Protein AF-A0AB34JTZ8-F1 (afdb_monomer_lite)

Structure (mmCIF, N/CA/C/O backbone):
data_AF-A0AB34JTZ8-F1
#
_entry.id   AF-A0AB34JTZ8-F1
#
loop_
_atom_site.group_PDB
_atom_site.id
_atom_site.type_symbol
_atom_site.label_atom_id
_atom_site.label_alt_id
_atom_site.label_comp_id
_atom_site.label_asym_id
_atom_site.label_entity_id
_atom_site.label_seq_id
_atom_site.pdbx_PDB_ins_code
_atom_site.Cartn_x
_atom_site.Cartn_y
_atom_site.Cartn_z
_atom_site.occupancy
_atom_site.B_iso_or_equiv
_atom_site.auth_seq_id
_atom_site.auth_comp_id
_atom_site.auth_asym_id
_atom_site.auth_atom_id
_atom_site.pdbx_PDB_model_num
ATOM 1 N N . MET A 1 1 ? 70.686 8.387 -29.161 1.00 50.31 1 MET A N 1
ATOM 2 C CA . MET A 1 1 ? 69.262 8.577 -28.798 1.00 50.31 1 MET A CA 1
ATOM 3 C C . MET A 1 1 ? 68.302 8.173 -29.914 1.00 50.31 1 MET A C 1
ATOM 5 O O . MET A 1 1 ? 67.322 7.530 -29.584 1.00 50.31 1 MET A O 1
ATOM 9 N N . ALA A 1 2 ? 68.579 8.435 -31.201 1.00 49.66 2 ALA A N 1
ATOM 10 C CA . ALA A 1 2 ? 67.730 7.941 -32.299 1.00 49.66 2 ALA A CA 1
ATOM 11 C C . ALA A 1 2 ? 67.693 6.396 -32.415 1.00 49.66 2 ALA A C 1
ATOM 13 O O . ALA A 1 2 ? 66.619 5.827 -32.545 1.00 49.66 2 ALA A O 1
ATOM 14 N N . ALA A 1 3 ? 68.827 5.708 -32.229 1.00 50.12 3 ALA A N 1
ATOM 15 C CA . ALA A 1 3 ? 68.878 4.237 -32.277 1.00 50.12 3 ALA A CA 1
ATOM 16 C C . ALA A 1 3 ? 68.110 3.538 -31.130 1.00 50.12 3 ALA A C 1
ATOM 18 O O . ALA A 1 3 ? 67.563 2.460 -31.317 1.00 50.12 3 ALA A O 1
ATOM 19 N N . ALA A 1 4 ? 67.998 4.178 -29.960 1.00 54.66 4 ALA A N 1
ATOM 20 C CA . ALA A 1 4 ? 67.240 3.635 -28.826 1.00 54.66 4 ALA A CA 1
ATOM 21 C C . ALA A 1 4 ? 65.715 3.797 -28.997 1.00 54.66 4 ALA A C 1
ATOM 23 O O . ALA A 1 4 ? 64.942 3.117 -28.326 1.00 54.66 4 ALA A O 1
ATOM 24 N N . ALA A 1 5 ? 65.276 4.693 -29.888 1.00 58.41 5 ALA A N 1
ATOM 25 C CA . ALA A 1 5 ? 63.864 4.870 -30.215 1.00 58.41 5 ALA A CA 1
ATOM 26 C C . ALA A 1 5 ? 63.378 3.835 -31.249 1.00 58.41 5 ALA A C 1
ATOM 28 O O . ALA A 1 5 ? 62.236 3.388 -31.160 1.00 58.41 5 ALA A O 1
ATOM 29 N N . GLU A 1 6 ? 64.242 3.404 -32.175 1.00 62.31 6 GLU A N 1
ATOM 30 C CA . GLU A 1 6 ? 63.919 2.333 -33.132 1.00 62.31 6 GLU A CA 1
ATOM 31 C C . GLU A 1 6 ? 63.844 0.952 -32.468 1.00 62.31 6 GLU A C 1
ATOM 33 O O . GLU A 1 6 ? 62.927 0.182 -32.752 1.00 62.31 6 GLU A O 1
ATOM 38 N N . GLU A 1 7 ? 64.731 0.661 -31.514 1.00 62.94 7 GLU A N 1
ATOM 39 C CA . GLU A 1 7 ? 64.737 -0.631 -30.813 1.00 62.94 7 GLU A CA 1
ATOM 40 C C . GLU A 1 7 ? 63.484 -0.815 -29.927 1.00 62.94 7 GLU A C 1
ATOM 42 O O . GLU A 1 7 ? 62.919 -1.906 -29.832 1.00 62.94 7 GLU A O 1
ATOM 47 N N . GLY A 1 8 ? 62.958 0.282 -29.365 1.00 63.50 8 GLY A N 1
ATOM 48 C CA . GLY A 1 8 ? 61.694 0.283 -28.621 1.00 63.50 8 GLY A CA 1
ATOM 49 C C . GLY A 1 8 ? 60.441 0.136 -29.497 1.00 63.50 8 GLY A C 1
ATOM 50 O O . GLY A 1 8 ? 59.419 -0.365 -29.020 1.00 63.50 8 GLY A O 1
ATOM 51 N N . ALA A 1 9 ? 60.499 0.541 -30.769 1.00 62.91 9 ALA A N 1
ATOM 52 C CA . ALA A 1 9 ? 59.390 0.392 -31.711 1.00 62.91 9 ALA A CA 1
ATOM 53 C C . ALA A 1 9 ? 59.289 -1.047 -32.244 1.00 62.91 9 ALA A C 1
ATOM 55 O O . ALA A 1 9 ? 58.188 -1.596 -32.313 1.00 62.91 9 ALA A O 1
ATOM 56 N N . ALA A 1 10 ? 60.429 -1.690 -32.521 1.00 65.19 10 ALA A N 1
ATOM 57 C CA . ALA A 1 10 ? 60.479 -3.090 -32.946 1.00 65.19 10 ALA A CA 1
ATOM 58 C C . ALA A 1 10 ? 59.989 -4.051 -31.844 1.00 65.19 10 ALA A C 1
ATOM 60 O O . ALA A 1 10 ? 59.159 -4.921 -32.105 1.00 65.19 10 ALA A O 1
ATOM 61 N N . ALA A 1 11 ? 60.390 -3.825 -30.586 1.00 65.62 11 ALA A N 1
ATOM 62 C CA . ALA A 1 11 ? 59.931 -4.637 -29.454 1.00 65.62 11 ALA A CA 1
ATOM 63 C C . ALA A 1 11 ? 58.419 -4.493 -29.172 1.00 65.62 11 ALA A C 1
ATOM 65 O O . ALA A 1 11 ? 57.772 -5.431 -28.704 1.00 65.62 11 ALA A O 1
ATOM 66 N N . ARG A 1 12 ? 57.823 -3.330 -29.480 1.00 65.50 12 ARG A N 1
ATOM 67 C CA . ARG A 1 12 ? 56.368 -3.116 -29.369 1.00 65.50 12 ARG A CA 1
ATOM 68 C C . ARG A 1 12 ? 55.587 -3.750 -30.521 1.00 65.50 12 ARG A C 1
ATOM 70 O O . ARG A 1 12 ? 54.466 -4.201 -30.290 1.00 65.50 12 ARG A O 1
ATOM 77 N N . ALA A 1 13 ? 56.170 -3.836 -31.716 1.00 64.88 13 ALA A N 1
ATOM 78 C CA . ALA A 1 13 ? 55.566 -4.538 -32.846 1.00 64.88 13 ALA A CA 1
ATOM 79 C C . ALA A 1 13 ? 55.523 -6.061 -32.611 1.00 64.88 13 ALA A C 1
ATOM 81 O O . ALA A 1 13 ? 54.461 -6.664 -32.761 1.00 64.88 13 ALA A O 1
ATOM 82 N N . GLU A 1 14 ? 56.608 -6.667 -32.109 1.00 62.91 14 GLU A N 1
ATOM 83 C CA . GLU A 1 14 ? 56.621 -8.104 -31.770 1.00 62.91 14 GLU A CA 1
ATOM 84 C C . GLU A 1 14 ? 55.692 -8.458 -30.592 1.00 62.91 14 GLU A C 1
ATOM 86 O O . GLU A 1 14 ? 55.089 -9.535 -30.568 1.00 62.91 14 GLU A O 1
ATOM 91 N N . ALA A 1 15 ? 55.521 -7.555 -29.618 1.00 62.00 15 ALA A N 1
ATOM 92 C CA . ALA A 1 15 ? 54.573 -7.753 -28.518 1.00 62.00 15 ALA A CA 1
ATOM 93 C C . ALA A 1 15 ? 53.102 -7.651 -28.975 1.00 62.00 15 ALA A C 1
ATOM 95 O O . ALA A 1 15 ? 52.242 -8.358 -28.448 1.00 62.00 15 ALA A O 1
ATOM 96 N N . SER A 1 16 ? 52.820 -6.811 -29.977 1.00 62.34 16 SER A N 1
ATOM 97 C CA . SER A 1 16 ? 51.493 -6.657 -30.587 1.00 62.34 16 SER A CA 1
ATOM 98 C C . SER A 1 16 ? 51.105 -7.876 -31.434 1.00 62.34 16 SER A C 1
ATOM 100 O O . SER A 1 16 ? 49.956 -8.314 -31.402 1.00 62.34 16 SER A O 1
ATOM 102 N N . GLU A 1 17 ? 52.059 -8.475 -32.147 1.00 57.78 17 GLU A N 1
ATOM 103 C CA . GLU A 1 17 ? 51.806 -9.646 -32.996 1.00 57.78 17 GLU A CA 1
ATOM 104 C C . GLU A 1 17 ? 51.587 -10.932 -32.176 1.00 57.78 17 GLU A C 1
ATOM 106 O O . GLU A 1 17 ? 50.739 -11.756 -32.520 1.00 57.78 17 GLU A O 1
ATOM 111 N N . ARG A 1 18 ? 52.234 -11.067 -31.006 1.00 56.62 18 ARG A N 1
ATOM 112 C CA . ARG A 1 18 ? 51.964 -12.176 -30.067 1.00 56.62 18 ARG A CA 1
ATOM 113 C C . ARG A 1 18 ? 50.615 -12.075 -29.345 1.00 56.62 18 ARG A C 1
ATOM 115 O O . ARG A 1 18 ? 50.106 -13.099 -28.897 1.00 56.62 18 ARG A O 1
ATOM 122 N N . ALA A 1 19 ? 50.016 -10.886 -29.254 1.00 55.62 19 ALA A N 1
ATOM 123 C CA . ALA A 1 19 ? 48.687 -10.688 -28.663 1.00 55.62 19 ALA A CA 1
ATOM 124 C C . ALA A 1 19 ? 47.531 -10.935 -29.656 1.00 55.62 19 ALA A C 1
ATOM 126 O O . ALA A 1 19 ? 46.383 -11.071 -29.236 1.00 55.62 19 ALA A O 1
ATOM 127 N N . ALA A 1 20 ? 47.827 -11.019 -30.959 1.00 52.25 20 ALA A N 1
ATOM 128 C CA . ALA A 1 20 ? 46.853 -11.246 -32.028 1.00 52.25 20 ALA A CA 1
ATOM 129 C C . ALA A 1 20 ? 46.783 -12.710 -32.503 1.00 52.25 20 ALA A C 1
ATOM 131 O O . ALA A 1 20 ? 46.086 -13.009 -33.474 1.00 52.25 20 ALA A O 1
ATOM 132 N N . ALA A 1 21 ? 47.468 -13.638 -31.825 1.00 51.75 21 ALA A N 1
ATOM 133 C CA . ALA A 1 21 ? 47.251 -15.059 -32.051 1.00 51.75 21 ALA A CA 1
ATOM 134 C C . ALA A 1 21 ? 45.817 -15.409 -31.607 1.00 51.75 21 ALA A C 1
ATOM 136 O O . ALA A 1 21 ? 45.485 -15.209 -30.434 1.00 51.75 21 ALA A O 1
ATOM 137 N N . PRO A 1 22 ? 44.943 -15.909 -32.500 1.00 50.91 22 PRO A N 1
ATOM 138 C CA . PRO A 1 22 ? 43.619 -16.350 -32.098 1.00 50.91 22 PRO A CA 1
ATOM 139 C C . PRO A 1 22 ? 43.809 -17.489 -31.100 1.00 50.91 22 PRO A C 1
ATOM 141 O O . PRO A 1 22 ? 44.303 -18.557 -31.466 1.00 50.91 22 PRO A O 1
ATOM 144 N N . LEU A 1 23 ? 43.449 -17.263 -29.831 1.00 50.31 23 LEU A N 1
ATOM 145 C CA . LEU A 1 23 ? 43.251 -18.356 -28.888 1.00 50.31 23 LEU A CA 1
ATOM 146 C C . LEU A 1 23 ? 42.185 -19.253 -29.513 1.00 50.31 23 LEU A C 1
ATOM 148 O O . LEU A 1 23 ? 40.992 -18.949 -29.463 1.00 50.31 23 LEU A O 1
ATOM 152 N N . ALA A 1 24 ? 42.632 -20.334 -30.150 1.00 52.53 24 ALA A N 1
ATOM 153 C CA . ALA A 1 24 ? 41.759 -21.419 -30.528 1.00 52.53 24 ALA A CA 1
ATOM 154 C C . ALA A 1 24 ? 41.011 -21.814 -29.248 1.00 52.53 24 ALA A C 1
ATOM 156 O O . ALA A 1 24 ? 41.668 -22.095 -28.236 1.00 52.53 24 ALA A O 1
ATOM 157 N N . PRO A 1 25 ? 39.667 -21.754 -29.237 1.00 57.72 25 PRO A N 1
ATOM 158 C CA . PRO A 1 25 ? 38.916 -22.156 -28.066 1.00 57.72 25 PRO A CA 1
ATOM 159 C C . PRO A 1 25 ? 39.347 -23.584 -27.718 1.00 57.72 25 PRO A C 1
ATOM 161 O O . PRO A 1 25 ? 39.498 -24.404 -28.632 1.00 57.72 25 PRO A O 1
ATOM 164 N N . PRO A 1 26 ? 39.600 -23.891 -26.433 1.00 55.00 26 PRO A N 1
ATOM 165 C CA . PRO A 1 26 ? 39.943 -25.248 -26.043 1.00 55.00 26 PRO A CA 1
ATOM 166 C C . PRO A 1 26 ? 38.870 -26.193 -26.598 1.00 55.00 26 PRO A C 1
ATOM 168 O O . PRO A 1 26 ? 37.690 -25.817 -26.589 1.00 55.00 26 PRO A O 1
ATOM 171 N N . PRO A 1 27 ? 39.233 -27.390 -27.096 1.00 47.25 27 PRO A N 1
ATOM 172 C CA . PRO A 1 27 ? 38.256 -28.384 -27.504 1.00 47.25 27 PRO A CA 1
ATOM 173 C C . PRO A 1 27 ? 37.494 -28.819 -26.253 1.00 47.25 27 PRO A C 1
ATOM 175 O O . PRO A 1 27 ? 37.867 -29.760 -25.558 1.00 47.25 27 PRO A O 1
ATOM 178 N N . MET A 1 28 ? 36.424 -28.092 -25.939 1.00 47.97 28 MET A N 1
ATOM 179 C CA . MET A 1 28 ? 35.432 -28.459 -24.943 1.00 47.97 28 MET A CA 1
ATOM 180 C C . MET A 1 28 ? 34.589 -29.573 -25.558 1.00 47.97 28 MET A C 1
ATOM 182 O O . MET A 1 28 ? 33.412 -29.395 -25.859 1.00 47.97 28 MET A O 1
ATOM 186 N N . GLY A 1 29 ? 35.215 -30.737 -25.735 1.00 43.50 29 GLY A N 1
ATOM 187 C CA . GLY A 1 29 ? 34.547 -32.028 -25.810 1.00 43.50 29 GLY A CA 1
ATOM 188 C C . GLY A 1 29 ? 33.975 -32.367 -24.439 1.00 43.50 29 GLY A C 1
ATOM 189 O O . GLY A 1 29 ? 34.359 -33.348 -23.816 1.00 43.50 29 GLY A O 1
ATOM 190 N N . PHE A 1 30 ? 33.093 -31.510 -23.932 1.00 46.88 30 PHE A N 1
ATOM 191 C CA . PHE A 1 30 ? 32.075 -31.960 -23.011 1.00 46.88 30 PHE A CA 1
ATOM 192 C C . PHE A 1 30 ? 30.918 -32.367 -23.901 1.00 46.88 30 PHE A C 1
ATOM 194 O O . PHE A 1 30 ? 30.093 -31.534 -24.278 1.00 46.88 30 PHE A O 1
ATOM 201 N N . ASP A 1 31 ? 30.870 -33.662 -24.208 1.00 42.41 31 ASP A N 1
ATOM 202 C CA . ASP A 1 31 ? 29.624 -34.376 -24.445 1.00 42.41 31 ASP A CA 1
ATOM 203 C C . ASP A 1 31 ? 28.744 -34.189 -23.200 1.00 42.41 31 ASP A C 1
ATOM 205 O O . ASP A 1 31 ? 28.562 -35.073 -22.364 1.00 42.41 31 ASP A O 1
ATOM 209 N N . ARG A 1 32 ? 28.205 -32.978 -23.028 1.00 47.88 32 ARG A N 1
ATOM 210 C CA . ARG A 1 32 ? 27.004 -32.765 -22.249 1.00 47.88 32 ARG A CA 1
ATOM 211 C C . ARG A 1 32 ? 25.919 -33.384 -23.102 1.00 47.88 32 ARG A C 1
ATOM 213 O O . ARG A 1 32 ? 25.311 -32.721 -23.941 1.00 47.88 32 ARG A O 1
ATOM 220 N N . ALA A 1 33 ? 25.724 -34.682 -22.877 1.00 46.38 33 ALA A N 1
ATOM 221 C CA . ALA A 1 33 ? 24.464 -35.338 -23.151 1.00 46.38 33 ALA A CA 1
ATOM 222 C C . ALA A 1 33 ? 23.355 -34.335 -22.804 1.00 46.38 33 ALA A C 1
ATOM 224 O O . ALA A 1 33 ? 23.437 -33.710 -21.735 1.00 46.38 33 ALA A O 1
ATOM 225 N N . PRO A 1 34 ? 22.384 -34.104 -23.704 1.00 45.75 34 PRO A N 1
ATOM 226 C CA . PRO A 1 34 ? 21.285 -33.216 -23.401 1.00 45.75 34 PRO A CA 1
ATOM 227 C C . PRO A 1 34 ? 20.701 -33.717 -22.088 1.00 45.75 34 PRO A C 1
ATOM 229 O O . PRO A 1 34 ? 20.217 -34.848 -22.009 1.00 45.75 34 PRO A O 1
ATOM 232 N N . LEU A 1 35 ? 20.806 -32.900 -21.038 1.00 51.03 35 LEU A N 1
ATOM 233 C CA . LEU A 1 35 ? 19.933 -33.034 -19.891 1.00 51.03 35 LEU A CA 1
ATOM 234 C C . LEU A 1 35 ? 18.555 -32.759 -20.471 1.00 51.03 35 LEU A C 1
ATOM 236 O O . LEU A 1 35 ? 18.118 -31.614 -20.565 1.00 51.03 35 LEU A O 1
ATOM 240 N N . SER A 1 36 ? 17.954 -33.837 -20.979 1.00 45.34 36 SER A N 1
ATOM 241 C CA . SER A 1 36 ? 16.536 -33.988 -21.201 1.00 45.34 36 SER A CA 1
ATOM 242 C C . SER A 1 36 ? 15.882 -33.253 -20.050 1.00 45.34 36 SER A C 1
ATOM 244 O O . SER A 1 36 ? 16.138 -33.578 -18.885 1.00 45.34 36 SER A O 1
ATOM 246 N N . SER A 1 37 ? 15.152 -32.190 -20.379 1.00 48.34 37 SER A N 1
ATOM 247 C CA . SER A 1 37 ? 14.266 -31.507 -19.457 1.00 48.34 37 SER A CA 1
ATOM 248 C C . SER A 1 37 ? 13.230 -32.540 -19.032 1.00 48.34 37 SER A C 1
ATOM 250 O O . SER A 1 37 ? 12.163 -32.665 -19.633 1.00 48.34 37 SER A O 1
ATOM 252 N N . GLY A 1 38 ? 13.615 -33.364 -18.062 1.00 47.19 38 GLY A N 1
ATOM 253 C CA . GLY A 1 38 ? 12.810 -34.419 -17.503 1.00 47.19 38 GLY A CA 1
ATOM 254 C C . GLY A 1 38 ? 11.664 -33.759 -16.771 1.00 47.19 38 GLY A C 1
ATOM 255 O O . GLY A 1 38 ? 11.759 -33.479 -15.579 1.00 47.19 38 GLY A O 1
ATOM 256 N N . ALA A 1 39 ? 10.567 -33.557 -17.496 1.00 52.06 39 ALA A N 1
ATOM 257 C CA . ALA A 1 39 ? 9.236 -33.403 -16.930 1.00 52.06 39 ALA A CA 1
ATOM 258 C C . ALA A 1 39 ? 8.900 -34.564 -15.959 1.00 52.06 39 ALA A C 1
ATOM 260 O O . ALA A 1 39 ? 8.035 -34.420 -15.103 1.00 52.06 39 ALA A O 1
ATOM 261 N N . ASP A 1 40 ? 9.663 -35.663 -16.002 1.00 52.59 40 ASP A N 1
ATOM 262 C CA . ASP A 1 40 ? 9.585 -36.804 -15.085 1.00 52.59 40 ASP A CA 1
ATOM 263 C C . ASP A 1 40 ? 10.143 -36.545 -13.670 1.00 52.59 40 ASP A C 1
ATOM 265 O O . ASP A 1 40 ? 9.857 -37.308 -12.745 1.00 52.59 40 ASP A O 1
ATOM 269 N N . GLY A 1 41 ? 10.894 -35.457 -13.446 1.00 53.00 41 GLY A N 1
ATOM 270 C CA . GLY A 1 41 ? 11.388 -35.103 -12.106 1.00 53.00 41 GLY A CA 1
ATOM 271 C C . GLY A 1 41 ? 10.277 -34.684 -11.132 1.00 53.00 41 GLY A C 1
ATOM 272 O O . GLY A 1 41 ? 10.418 -34.857 -9.920 1.00 53.00 41 GLY A O 1
ATOM 273 N N . GLY A 1 42 ? 9.154 -34.175 -11.655 1.00 58.31 42 GLY A N 1
ATOM 274 C CA . GLY A 1 42 ? 7.973 -33.835 -10.857 1.00 58.31 42 GLY A CA 1
ATOM 275 C C . GLY A 1 42 ? 7.291 -35.076 -10.286 1.00 58.31 42 GLY A C 1
ATOM 276 O O . GLY A 1 42 ? 7.012 -35.128 -9.091 1.00 58.31 42 GLY A O 1
ATOM 277 N N . VAL A 1 43 ? 7.138 -36.119 -11.109 1.00 66.50 43 VAL A N 1
ATOM 278 C CA . VAL A 1 43 ? 6.447 -37.362 -10.732 1.00 66.50 43 VAL A CA 1
ATOM 279 C C . VAL A 1 43 ? 7.229 -38.128 -9.660 1.00 66.50 43 VAL A C 1
ATOM 281 O O . VAL A 1 43 ? 6.646 -38.646 -8.710 1.00 66.50 43 VAL A O 1
ATOM 284 N N . ALA A 1 44 ? 8.564 -38.146 -9.752 1.00 70.88 44 ALA A N 1
ATOM 285 C CA . ALA A 1 44 ? 9.415 -38.773 -8.739 1.00 70.88 44 ALA A CA 1
ATOM 286 C C . ALA A 1 44 ? 9.378 -38.029 -7.389 1.00 70.88 44 ALA A C 1
ATOM 288 O O . ALA A 1 44 ? 9.392 -38.661 -6.331 1.00 70.88 44 ALA A O 1
ATOM 289 N N . ARG A 1 45 ? 9.295 -36.691 -7.411 1.00 74.00 45 ARG A N 1
ATOM 290 C CA . ARG A 1 45 ? 9.199 -35.863 -6.198 1.00 74.00 45 ARG A CA 1
ATOM 291 C C . ARG A 1 45 ? 7.825 -35.985 -5.534 1.00 74.00 45 ARG A C 1
ATOM 293 O O . ARG A 1 45 ? 7.750 -36.072 -4.310 1.00 74.00 45 ARG A O 1
ATOM 300 N N . GLU A 1 46 ? 6.764 -36.055 -6.331 1.00 76.25 46 GLU A N 1
ATOM 301 C CA . GLU A 1 46 ? 5.391 -36.257 -5.863 1.00 76.25 46 GLU A CA 1
ATOM 302 C C . GLU A 1 46 ? 5.192 -37.670 -5.286 1.00 76.25 46 GLU A C 1
ATOM 304 O O . GLU A 1 46 ? 4.592 -37.827 -4.223 1.00 76.25 46 GLU A O 1
ATOM 309 N N . ALA A 1 47 ? 5.801 -38.694 -5.898 1.00 78.75 47 ALA A N 1
ATOM 310 C CA . ALA A 1 47 ? 5.799 -40.059 -5.370 1.00 78.75 47 ALA A CA 1
ATOM 311 C C . ALA A 1 47 ? 6.543 -40.178 -4.025 1.00 78.75 47 ALA A C 1
ATOM 313 O O . ALA A 1 47 ? 6.068 -40.868 -3.122 1.00 78.75 47 ALA A O 1
ATOM 314 N N . LEU A 1 48 ? 7.673 -39.478 -3.863 1.00 80.88 48 LEU A N 1
ATOM 315 C CA . LEU A 1 48 ? 8.426 -39.431 -2.603 1.00 80.88 48 LEU A CA 1
ATOM 316 C C . LEU A 1 48 ? 7.655 -38.714 -1.486 1.00 80.88 48 LEU A C 1
ATOM 318 O O . LEU A 1 48 ? 7.639 -39.197 -0.354 1.00 80.88 48 LEU A O 1
ATOM 322 N N . LEU A 1 49 ? 6.973 -37.605 -1.798 1.00 81.25 49 LEU A N 1
ATOM 323 C CA . LEU A 1 49 ? 6.101 -36.909 -0.844 1.00 81.25 49 LEU A CA 1
ATOM 324 C C . LEU A 1 49 ? 4.902 -37.778 -0.441 1.00 81.25 49 LEU A C 1
ATOM 326 O O . LEU A 1 49 ? 4.636 -37.937 0.748 1.00 81.25 49 LEU A O 1
ATOM 330 N N . ALA A 1 50 ? 4.246 -38.435 -1.401 1.00 81.75 50 ALA A N 1
ATOM 331 C CA . ALA A 1 50 ? 3.139 -39.350 -1.121 1.00 81.75 50 ALA A CA 1
ATOM 332 C C . ALA A 1 50 ? 3.574 -40.566 -0.280 1.00 81.75 50 ALA A C 1
ATOM 334 O O . ALA A 1 50 ? 2.811 -41.061 0.554 1.00 81.75 50 ALA A O 1
ATOM 335 N N . GLN A 1 51 ? 4.804 -41.055 -0.470 1.00 83.12 51 GLN A N 1
ATOM 336 C CA . GLN A 1 51 ? 5.370 -42.136 0.336 1.00 83.12 51 GLN A CA 1
ATOM 337 C C . GLN A 1 51 ? 5.707 -41.671 1.762 1.00 83.12 51 GLN A C 1
ATOM 339 O O . GLN A 1 51 ? 5.433 -42.402 2.715 1.00 83.12 51 GLN A O 1
ATOM 344 N N . ALA A 1 52 ? 6.222 -40.449 1.926 1.00 79.06 52 ALA A N 1
ATOM 345 C CA . ALA A 1 52 ? 6.475 -39.847 3.235 1.00 79.06 52 ALA A CA 1
ATOM 346 C C . ALA A 1 52 ? 5.175 -39.595 4.023 1.00 79.06 52 ALA A C 1
ATOM 348 O O . ALA A 1 52 ? 5.110 -39.897 5.215 1.00 79.06 52 ALA A O 1
ATOM 349 N N . GLU A 1 53 ? 4.109 -39.129 3.364 1.00 83.06 53 GLU A N 1
ATOM 350 C CA . GLU A 1 53 ? 2.795 -38.943 3.997 1.00 83.06 53 GLU A CA 1
ATOM 351 C C . GLU A 1 53 ? 2.160 -40.264 4.448 1.00 83.06 53 GLU A C 1
ATOM 353 O O . GLU A 1 53 ? 1.549 -40.327 5.519 1.00 83.06 53 GLU A O 1
ATOM 358 N N . ARG A 1 54 ? 2.314 -41.340 3.663 1.00 80.12 54 ARG A N 1
ATOM 359 C CA . ARG A 1 54 ? 1.855 -42.681 4.065 1.00 80.12 54 ARG A CA 1
ATOM 360 C C . ARG A 1 54 ? 2.627 -43.195 5.278 1.00 80.12 54 ARG A C 1
ATOM 362 O O . ARG A 1 54 ? 1.997 -43.643 6.231 1.00 80.12 54 ARG A O 1
ATOM 369 N N . ALA A 1 55 ? 3.951 -43.040 5.291 1.00 78.69 55 ALA A N 1
ATOM 370 C CA . ALA A 1 55 ? 4.782 -43.436 6.428 1.00 78.69 55 ALA A CA 1
ATOM 371 C C . ALA A 1 55 ? 4.436 -42.653 7.712 1.00 78.69 55 ALA A C 1
ATOM 373 O O . ALA A 1 55 ? 4.362 -43.233 8.796 1.00 78.69 55 ALA A O 1
ATOM 374 N N . ALA A 1 56 ? 4.151 -41.350 7.601 1.00 74.56 56 ALA A N 1
ATOM 375 C CA . ALA A 1 56 ? 3.734 -40.531 8.738 1.00 74.56 56 ALA A CA 1
ATOM 376 C C . ALA A 1 56 ? 2.366 -40.968 9.294 1.00 74.56 56 ALA A C 1
ATOM 378 O O . ALA A 1 56 ? 2.211 -41.091 10.511 1.00 74.56 56 ALA A O 1
ATOM 379 N N . ARG A 1 57 ? 1.398 -41.281 8.419 1.00 76.56 57 ARG A N 1
ATOM 380 C CA . ARG A 1 57 ? 0.072 -41.790 8.821 1.00 76.56 57 ARG A CA 1
ATOM 381 C C . ARG A 1 57 ? 0.148 -43.162 9.487 1.00 76.56 57 ARG A C 1
ATOM 383 O O . ARG A 1 57 ? -0.554 -43.389 10.467 1.00 76.56 57 ARG A O 1
ATOM 390 N N . GLU A 1 58 ? 1.017 -44.046 9.005 1.00 77.56 58 GLU A N 1
ATOM 391 C CA . GLU A 1 58 ? 1.237 -45.360 9.619 1.00 77.56 58 GLU A CA 1
ATOM 392 C C . GLU A 1 58 ? 1.925 -45.255 10.989 1.00 77.56 58 GLU A C 1
ATOM 394 O O . GLU A 1 58 ? 1.558 -45.985 11.908 1.00 77.56 58 GLU A O 1
ATOM 399 N N . SER A 1 59 ? 2.837 -44.293 11.186 1.00 67.38 59 SER A N 1
ATOM 400 C CA . SER A 1 59 ? 3.464 -44.074 12.502 1.00 67.38 59 SER A CA 1
ATOM 401 C C . SER A 1 59 ? 2.506 -43.517 13.565 1.00 67.38 59 SER A C 1
ATOM 403 O O . SER A 1 59 ? 2.688 -43.787 14.751 1.00 67.38 59 SER A O 1
ATOM 405 N N . LEU A 1 60 ? 1.462 -42.783 13.157 1.00 63.53 60 LEU A N 1
ATOM 406 C CA . LEU A 1 60 ? 0.485 -42.180 14.071 1.00 63.53 60 LEU A CA 1
ATOM 407 C C . LEU A 1 60 ? -0.552 -43.190 14.589 1.00 63.53 60 LEU A C 1
ATOM 409 O O . LEU A 1 60 ? -1.237 -42.922 15.573 1.00 63.53 60 LEU A O 1
ATOM 413 N N . ALA A 1 61 ? -0.684 -44.345 13.930 1.00 66.38 61 ALA A N 1
ATOM 414 C CA . ALA A 1 61 ? -1.700 -45.344 14.250 1.00 66.38 61 ALA A CA 1
ATOM 415 C C . ALA A 1 61 ? -1.311 -46.291 15.404 1.00 66.38 61 ALA A C 1
ATOM 417 O O . ALA A 1 61 ? -2.169 -47.036 15.875 1.00 66.38 61 ALA A O 1
ATOM 418 N N . TYR A 1 62 ? -0.054 -46.279 15.871 1.00 57.78 62 TYR A N 1
ATOM 419 C CA . TYR A 1 62 ? 0.459 -47.279 16.824 1.00 57.78 62 TYR A CA 1
ATOM 420 C C . TYR A 1 62 ? 0.903 -46.746 18.196 1.00 57.78 62 TYR A C 1
ATOM 422 O O . TYR A 1 62 ? 1.305 -47.532 19.056 1.00 57.78 62 TYR A O 1
ATOM 430 N N . THR A 1 63 ? 0.801 -45.444 18.460 1.00 51.41 63 THR A N 1
ATOM 431 C CA . THR A 1 63 ? 1.155 -44.855 19.759 1.00 51.41 63 THR A CA 1
ATOM 432 C C . THR A 1 63 ? -0.064 -44.783 20.682 1.00 51.41 63 THR A C 1
ATOM 434 O O . THR A 1 63 ? -0.882 -43.870 20.608 1.00 51.41 63 THR A O 1
ATOM 437 N N . GLN A 1 64 ? -0.194 -45.773 21.571 1.00 52.19 64 GLN A N 1
ATOM 438 C CA . GLN A 1 64 ? -1.128 -45.706 22.700 1.00 52.19 64 GLN A CA 1
ATOM 439 C C . GLN A 1 64 ? -0.736 -44.577 23.676 1.00 52.19 64 GLN A 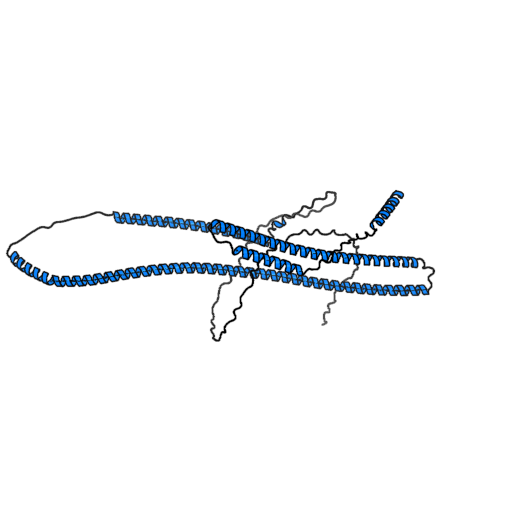C 1
ATOM 441 O O . GLN A 1 64 ? 0.447 -44.451 24.001 1.00 52.19 64 GLN A O 1
ATOM 446 N N . PRO A 1 65 ? -1.709 -43.819 24.218 1.00 53.12 65 PRO A N 1
ATOM 447 C CA . PRO A 1 65 ? -1.459 -42.782 25.211 1.00 53.12 65 PRO A CA 1
ATOM 448 C C . PRO A 1 65 ? -1.309 -43.432 26.590 1.00 53.12 65 PRO A C 1
ATOM 450 O O . PRO A 1 65 ? -2.288 -43.851 27.209 1.00 53.12 65 PRO A O 1
ATOM 453 N N . SER A 1 66 ? -0.075 -43.541 27.077 1.00 48.00 66 SER A N 1
ATOM 454 C CA . SER A 1 66 ? 0.209 -44.020 28.430 1.00 48.00 66 SER A CA 1
ATOM 455 C C . SER A 1 66 ? 1.108 -43.033 29.170 1.00 48.00 66 SER A C 1
ATOM 457 O O . SER A 1 66 ? 2.328 -43.111 29.096 1.00 48.00 66 SER A O 1
ATOM 459 N N . LEU A 1 67 ? 0.444 -42.194 29.972 1.00 50.12 67 LEU A N 1
ATOM 460 C CA . LEU A 1 67 ? 0.905 -41.652 31.255 1.00 50.12 67 LEU A CA 1
ATOM 461 C C . LEU A 1 67 ? 2.147 -40.742 31.230 1.00 50.12 67 LEU A C 1
ATOM 463 O O . LEU A 1 67 ? 3.261 -41.168 31.513 1.00 50.12 67 LEU A O 1
ATOM 467 N N . GLY A 1 68 ? 1.902 -39.437 31.068 1.00 51.09 68 GLY A N 1
ATOM 468 C CA . GLY A 1 68 ? 2.853 -38.393 31.460 1.00 51.09 68 GLY A CA 1
ATOM 469 C C . GLY A 1 68 ? 2.581 -37.032 30.822 1.00 51.09 68 GLY A C 1
ATOM 470 O O . GLY A 1 68 ? 3.406 -36.551 30.054 1.00 51.09 68 GLY A O 1
ATOM 471 N N . GLY A 1 69 ? 1.455 -36.380 31.144 1.00 58.03 69 GLY A N 1
ATOM 472 C CA . GLY A 1 69 ? 0.992 -35.140 30.482 1.00 58.03 69 GLY A CA 1
ATOM 473 C C . GLY A 1 69 ? 1.967 -33.947 30.475 1.00 58.03 69 GLY A C 1
ATOM 474 O O . GLY A 1 69 ? 1.739 -32.976 29.767 1.00 58.03 69 GLY A O 1
ATOM 475 N N . GLY A 1 70 ? 3.081 -34.006 31.212 1.00 75.12 70 GLY A N 1
ATOM 476 C CA . GLY A 1 70 ? 4.141 -32.996 31.142 1.00 75.12 70 GLY A CA 1
ATOM 477 C C . GLY A 1 70 ? 5.191 -33.228 30.047 1.00 75.12 70 GLY A C 1
ATOM 478 O O . GLY A 1 70 ? 5.827 -32.265 29.620 1.00 75.12 70 GLY A O 1
ATOM 479 N N . GLU A 1 71 ? 5.411 -34.467 29.597 1.00 80.94 71 GLU A N 1
ATOM 480 C CA . GLU A 1 71 ? 6.416 -34.782 28.568 1.00 80.94 71 GLU A CA 1
ATOM 481 C C . GLU A 1 71 ? 5.825 -34.750 27.159 1.00 80.94 71 GLU A C 1
ATOM 483 O O . GLU A 1 71 ? 6.455 -34.206 26.254 1.00 80.94 71 GLU A O 1
ATOM 488 N N . GLU A 1 72 ? 4.581 -35.203 26.988 1.00 84.19 72 GLU A N 1
ATOM 489 C CA . GLU A 1 72 ? 3.860 -35.089 25.713 1.00 84.19 72 GLU A CA 1
ATOM 490 C C . GLU A 1 72 ? 3.676 -33.626 25.288 1.00 84.19 72 GLU A C 1
ATOM 492 O O . GLU A 1 72 ? 3.877 -33.289 24.121 1.00 84.19 72 GLU A O 1
ATOM 497 N N . GLU A 1 73 ? 3.377 -32.718 26.225 1.00 85.12 73 GLU A N 1
ATOM 498 C CA . GLU A 1 73 ? 3.307 -31.284 25.928 1.00 85.12 73 GLU A CA 1
ATOM 499 C C . GLU A 1 73 ? 4.667 -30.698 25.528 1.00 85.12 73 GLU A C 1
ATOM 501 O O . GLU A 1 73 ? 4.732 -29.843 24.643 1.00 85.12 73 GLU A O 1
ATOM 506 N N . LYS A 1 74 ? 5.766 -31.141 26.155 1.00 89.38 74 LYS A N 1
ATOM 507 C CA . LYS A 1 74 ? 7.122 -30.694 25.792 1.00 89.38 74 LYS A CA 1
ATOM 508 C C . LYS A 1 74 ? 7.503 -31.186 24.400 1.00 89.38 74 LYS A C 1
ATOM 510 O O . LYS A 1 74 ? 7.957 -30.377 23.595 1.00 89.38 74 LYS A O 1
ATOM 515 N N . LEU A 1 75 ? 7.252 -32.461 24.103 1.00 91.00 75 LEU A N 1
ATOM 516 C CA . LEU A 1 75 ? 7.475 -33.048 22.782 1.00 91.00 75 LEU A CA 1
ATOM 517 C C . LEU A 1 75 ? 6.607 -32.370 21.718 1.00 91.00 75 LEU A C 1
ATOM 519 O O . LEU A 1 75 ? 7.105 -32.060 20.642 1.00 91.00 75 LEU A O 1
ATOM 523 N N . SER A 1 76 ? 5.349 -32.053 22.030 1.00 91.62 76 SER A N 1
ATOM 524 C CA . SER A 1 76 ? 4.450 -31.338 21.113 1.00 91.62 76 SER A CA 1
ATOM 525 C C . SER A 1 76 ? 4.939 -29.917 20.820 1.00 91.62 76 SER A C 1
ATOM 527 O O . SER A 1 76 ? 4.937 -29.485 19.668 1.00 91.62 76 SER A O 1
ATOM 529 N N . ARG A 1 77 ? 5.418 -29.186 21.839 1.00 92.94 77 ARG A N 1
ATOM 530 C CA . ARG A 1 77 ? 6.018 -27.850 21.657 1.00 92.94 77 ARG A CA 1
ATOM 531 C C . ARG A 1 77 ? 7.326 -27.916 20.869 1.00 92.94 77 ARG A C 1
ATOM 533 O O . ARG A 1 77 ? 7.557 -27.067 20.012 1.00 92.94 77 ARG A O 1
ATOM 540 N N . GLU A 1 78 ? 8.171 -28.909 21.137 1.00 95.31 78 GLU A N 1
ATOM 541 C CA . GLU A 1 78 ? 9.423 -29.118 20.407 1.00 95.31 78 GLU A CA 1
ATOM 542 C C . GLU A 1 78 ? 9.164 -29.498 18.943 1.00 95.31 78 GLU A C 1
ATOM 544 O O . GLU A 1 78 ? 9.818 -28.967 18.048 1.00 95.31 78 GLU A O 1
ATOM 549 N N . LEU A 1 79 ? 8.178 -30.359 18.682 1.00 94.94 79 LEU A N 1
ATOM 550 C CA . LEU A 1 79 ? 7.758 -30.728 17.333 1.00 94.94 79 LEU A CA 1
ATOM 551 C C . LEU A 1 79 ? 7.207 -29.514 16.577 1.00 94.94 79 LEU A C 1
ATOM 553 O O . LEU A 1 79 ? 7.626 -29.269 15.451 1.00 94.94 79 LEU A O 1
ATOM 557 N N . ALA A 1 80 ? 6.354 -28.702 17.210 1.00 94.19 80 ALA A N 1
ATOM 558 C CA . ALA A 1 80 ? 5.862 -27.456 16.621 1.00 94.19 80 ALA A CA 1
ATOM 559 C C . ALA A 1 80 ? 7.002 -26.466 16.323 1.00 94.19 80 ALA A C 1
ATOM 561 O O . ALA A 1 80 ? 7.010 -25.819 15.278 1.00 94.19 80 ALA A O 1
ATOM 562 N N . HIS A 1 81 ? 7.999 -26.374 17.209 1.00 95.44 81 HIS A N 1
ATOM 563 C CA . HIS A 1 81 ? 9.179 -25.542 16.983 1.00 95.44 81 HIS A CA 1
ATOM 564 C C . HIS A 1 81 ? 10.036 -26.049 15.814 1.00 95.44 81 HIS A C 1
ATOM 566 O O . HIS A 1 81 ? 10.456 -25.252 14.976 1.00 95.44 81 HIS A O 1
ATOM 572 N N . LYS A 1 82 ? 10.263 -27.367 15.722 1.00 96.44 82 LYS A N 1
ATOM 573 C CA . LYS A 1 82 ? 10.976 -27.995 14.599 1.00 96.44 82 LYS A CA 1
ATOM 574 C C . LYS A 1 82 ? 10.221 -27.815 13.286 1.00 96.44 82 LYS A C 1
ATOM 576 O O . LYS A 1 82 ? 10.855 -27.484 12.293 1.00 96.44 82 LYS A O 1
ATOM 581 N N . GLN A 1 83 ? 8.896 -27.953 13.289 1.00 95.94 83 GLN A N 1
ATOM 582 C CA . GLN A 1 83 ? 8.072 -27.710 12.107 1.00 95.94 83 GLN A CA 1
ATOM 583 C C . GLN A 1 83 ? 8.189 -26.253 11.649 1.00 95.94 83 GLN A C 1
ATOM 585 O O . GLN A 1 83 ? 8.528 -26.007 10.500 1.00 95.94 83 GLN A O 1
ATOM 590 N N . ALA A 1 84 ? 8.062 -25.291 12.568 1.00 93.19 84 ALA A N 1
ATOM 591 C CA . ALA A 1 84 ? 8.242 -23.875 12.247 1.00 93.19 84 ALA A CA 1
ATOM 592 C C . ALA A 1 84 ? 9.656 -23.547 11.726 1.00 93.19 84 ALA A C 1
ATOM 594 O O . ALA A 1 84 ? 9.824 -22.623 10.931 1.00 93.19 84 ALA A O 1
ATOM 595 N N . LEU A 1 85 ? 10.688 -24.272 12.173 1.00 96.94 85 LEU A N 1
ATOM 596 C CA . LEU A 1 85 ? 12.043 -24.143 11.636 1.00 96.94 85 LEU A CA 1
ATOM 597 C C . LEU A 1 85 ? 12.152 -24.728 10.220 1.00 96.94 85 LEU A C 1
ATOM 599 O O . LEU A 1 85 ? 12.770 -24.100 9.366 1.00 96.94 85 LEU A O 1
ATOM 603 N N . VAL A 1 86 ? 11.556 -25.897 9.969 1.00 96.56 86 VAL A N 1
ATOM 604 C CA . VAL A 1 86 ? 11.508 -26.514 8.634 1.00 96.56 86 VAL A CA 1
ATOM 605 C C . VAL A 1 86 ? 10.782 -25.601 7.651 1.00 96.56 86 VAL A C 1
ATOM 607 O O . VAL A 1 86 ? 11.334 -25.327 6.591 1.00 96.56 86 VAL A O 1
ATOM 610 N N . ASP A 1 87 ? 9.619 -25.065 8.024 1.00 95.56 87 ASP A N 1
ATOM 611 C CA . ASP A 1 87 ? 8.838 -24.159 7.175 1.00 95.56 87 ASP A CA 1
ATOM 612 C C . ASP A 1 87 ? 9.658 -22.905 6.813 1.00 95.56 87 ASP A C 1
ATOM 614 O O . ASP A 1 87 ? 9.767 -22.545 5.644 1.00 95.56 87 ASP A O 1
ATOM 618 N N . ARG A 1 88 ? 10.363 -22.304 7.786 1.00 96.06 88 ARG A N 1
ATOM 619 C CA . ARG A 1 88 ? 11.278 -21.173 7.526 1.00 96.06 88 ARG A CA 1
ATOM 620 C C . ARG A 1 88 ? 12.437 -21.534 6.596 1.00 96.06 88 ARG A C 1
ATOM 622 O O . ARG A 1 88 ? 12.822 -20.723 5.761 1.00 96.06 88 ARG A O 1
ATOM 629 N N . LEU A 1 89 ? 13.027 -22.719 6.755 1.00 96.25 89 LEU A N 1
ATOM 630 C CA . LEU A 1 89 ? 14.121 -23.167 5.889 1.00 96.25 89 LEU A CA 1
ATOM 631 C C . LEU A 1 89 ? 13.634 -23.440 4.462 1.00 96.25 89 LEU A C 1
ATOM 633 O O . LEU A 1 89 ? 14.372 -23.168 3.516 1.00 96.25 89 LEU A O 1
ATOM 637 N N . LEU A 1 90 ? 12.410 -23.948 4.298 1.00 95.81 90 LEU A N 1
ATOM 638 C CA . LEU A 1 90 ? 11.781 -24.111 2.989 1.00 95.81 90 LEU A CA 1
ATOM 639 C C . LEU A 1 90 ? 11.531 -22.750 2.331 1.00 95.81 90 LEU A C 1
ATOM 641 O O . LEU A 1 90 ? 11.973 -22.562 1.198 1.00 95.81 90 LEU A O 1
ATOM 645 N N . ASP A 1 91 ? 10.970 -21.779 3.059 1.00 95.56 91 ASP A N 1
ATOM 646 C CA . ASP A 1 91 ? 10.799 -20.402 2.574 1.00 95.56 91 ASP A CA 1
ATOM 647 C C . ASP A 1 91 ? 12.137 -19.781 2.127 1.00 95.56 91 ASP A C 1
ATOM 649 O O . ASP A 1 91 ? 12.222 -19.121 1.089 1.00 95.56 91 ASP A O 1
ATOM 653 N N . ASP A 1 92 ? 13.215 -19.993 2.889 1.00 94.75 92 ASP A N 1
ATOM 654 C CA . ASP A 1 92 ? 14.548 -19.485 2.550 1.00 94.75 92 ASP A CA 1
ATOM 655 C C . ASP A 1 92 ? 15.137 -20.167 1.306 1.00 94.75 92 ASP A C 1
ATOM 657 O O . ASP A 1 92 ? 15.774 -19.504 0.478 1.00 94.75 92 ASP A O 1
ATOM 661 N N . VAL A 1 93 ? 14.926 -21.476 1.140 1.00 96.69 93 VAL A N 1
ATOM 662 C CA . VAL A 1 93 ? 15.321 -22.208 -0.074 1.00 96.69 93 VAL A CA 1
ATOM 663 C C . VAL A 1 93 ? 14.537 -21.702 -1.281 1.00 96.69 93 VAL A C 1
ATOM 665 O O . VAL A 1 93 ? 15.140 -21.458 -2.327 1.00 96.69 93 VAL A O 1
ATOM 668 N N . GLU A 1 94 ? 13.232 -21.480 -1.143 1.00 95.25 94 GLU A N 1
ATOM 669 C CA . GLU A 1 94 ? 12.392 -20.930 -2.207 1.00 95.25 94 GLU A CA 1
ATOM 670 C C . GLU A 1 94 ? 12.850 -19.525 -2.605 1.00 95.25 94 GLU A C 1
ATOM 672 O O . GLU A 1 94 ? 13.135 -19.283 -3.783 1.00 95.25 94 GLU A O 1
ATOM 677 N N . ARG A 1 95 ? 13.060 -18.624 -1.637 1.00 93.50 95 ARG A N 1
ATOM 678 C CA . ARG A 1 95 ? 13.591 -17.271 -1.887 1.00 93.50 95 ARG A CA 1
ATOM 679 C C . ARG A 1 95 ? 14.936 -17.303 -2.609 1.00 93.50 95 ARG A C 1
ATOM 681 O O . ARG A 1 95 ? 15.127 -16.580 -3.588 1.00 93.50 95 ARG A O 1
ATOM 688 N N . ARG A 1 96 ? 15.862 -18.161 -2.168 1.00 95.81 96 ARG A N 1
ATOM 689 C CA . ARG A 1 96 ? 17.172 -18.324 -2.820 1.00 95.81 96 ARG A CA 1
ATOM 690 C C . ARG A 1 96 ? 17.044 -18.919 -4.219 1.00 95.81 96 ARG A C 1
ATOM 692 O O . ARG A 1 96 ? 17.764 -18.489 -5.113 1.00 95.81 96 ARG A O 1
ATOM 699 N N . SER A 1 97 ? 16.126 -19.858 -4.437 1.00 95.44 97 SER A N 1
ATOM 700 C CA . SER A 1 97 ? 15.897 -20.455 -5.757 1.00 95.44 97 SER A CA 1
ATOM 701 C C . SER A 1 97 ? 15.396 -19.424 -6.774 1.00 95.44 97 SER A C 1
ATOM 703 O O . SER A 1 97 ? 15.902 -19.379 -7.895 1.00 95.44 97 SER A O 1
ATOM 705 N N . VAL A 1 98 ? 14.497 -18.523 -6.360 1.00 91.69 98 VAL A N 1
ATOM 706 C CA . VAL A 1 98 ? 14.016 -17.409 -7.189 1.00 91.69 98 VAL A CA 1
ATOM 707 C C . VAL A 1 98 ? 15.146 -16.420 -7.482 1.00 91.69 98 VAL A C 1
ATOM 709 O O . VAL A 1 98 ? 15.287 -15.976 -8.620 1.00 91.69 98 VAL A O 1
ATOM 712 N N . ALA A 1 99 ? 15.990 -16.103 -6.494 1.00 91.44 99 ALA A N 1
ATOM 713 C CA . ALA A 1 99 ? 17.149 -15.232 -6.697 1.00 91.44 99 ALA A CA 1
ATOM 714 C C . ALA A 1 99 ? 18.165 -15.832 -7.687 1.00 91.44 99 ALA A C 1
ATOM 716 O O . ALA A 1 99 ? 18.628 -15.143 -8.594 1.00 91.44 99 ALA A O 1
ATOM 717 N N . VAL A 1 100 ? 18.463 -17.131 -7.570 1.00 95.19 100 VAL A N 1
ATOM 718 C CA . VAL A 1 100 ? 19.338 -17.849 -8.512 1.00 95.19 100 VAL A CA 1
ATOM 719 C C . VAL A 1 100 ? 18.728 -17.887 -9.915 1.00 95.19 100 VAL A C 1
ATOM 721 O O . VAL A 1 100 ? 19.450 -17.701 -10.892 1.00 95.19 100 VAL A O 1
ATOM 724 N N . ALA A 1 101 ? 17.412 -18.087 -10.039 1.00 93.12 101 ALA A N 1
ATOM 725 C CA . ALA A 1 101 ? 16.727 -18.053 -11.329 1.00 93.12 101 ALA A CA 1
ATOM 726 C C . ALA A 1 101 ? 16.855 -16.679 -12.011 1.00 93.12 101 ALA A C 1
ATOM 728 O O . ALA A 1 101 ? 17.245 -16.624 -13.175 1.00 93.12 101 ALA A O 1
ATOM 729 N N . ARG A 1 102 ? 16.628 -15.584 -11.270 1.00 91.56 102 ARG A N 1
ATOM 730 C CA . ARG A 1 102 ? 16.812 -14.208 -11.771 1.00 91.56 102 ARG A CA 1
ATOM 731 C C . ARG A 1 102 ? 18.256 -13.934 -12.193 1.00 91.56 102 ARG A C 1
ATOM 733 O O . ARG A 1 102 ? 18.489 -13.461 -13.298 1.00 91.56 102 ARG A O 1
ATOM 740 N N . CYS A 1 103 ? 19.227 -14.319 -11.364 1.00 94.38 103 CYS A N 1
ATOM 741 C CA . CYS A 1 103 ? 20.647 -14.162 -11.688 1.00 94.38 103 CYS A CA 1
ATOM 742 C C . CYS A 1 103 ? 21.036 -14.938 -12.960 1.00 94.38 103 CYS A C 1
ATOM 744 O O . CYS A 1 103 ? 21.770 -14.429 -13.806 1.00 94.38 103 CYS A O 1
ATOM 746 N N . ASN A 1 104 ? 20.513 -16.155 -13.146 1.00 93.12 104 ASN A N 1
ATOM 747 C CA . ASN A 1 104 ? 20.750 -16.930 -14.364 1.00 93.12 104 ASN A CA 1
ATOM 748 C C . ASN A 1 104 ? 20.141 -16.264 -15.606 1.00 93.12 104 ASN A C 1
ATOM 750 O O . ASN A 1 104 ? 20.786 -16.248 -16.654 1.00 93.12 104 ASN A O 1
ATOM 754 N N . GLU A 1 105 ? 18.934 -15.706 -15.496 1.00 93.25 105 GLU A N 1
ATOM 755 C CA . GLU A 1 105 ? 18.284 -14.960 -16.578 1.00 93.25 105 GLU A CA 1
ATOM 756 C C . GLU A 1 105 ? 19.110 -13.727 -16.978 1.00 93.25 105 GLU A C 1
ATOM 758 O O . GLU A 1 105 ? 19.471 -13.569 -18.148 1.00 93.25 105 GLU A O 1
ATOM 763 N N . GLU A 1 106 ? 19.521 -12.912 -16.005 1.00 92.31 106 GLU A N 1
ATOM 764 C CA . GLU A 1 106 ? 20.409 -11.764 -16.219 1.00 92.31 106 GLU A CA 1
ATOM 765 C C . GLU A 1 106 ? 21.723 -12.177 -16.890 1.00 92.31 106 GLU A C 1
ATOM 767 O O . GLU A 1 106 ? 22.160 -11.554 -17.858 1.00 92.31 106 GLU A O 1
ATOM 772 N N . LEU A 1 107 ? 22.325 -13.280 -16.444 1.00 94.06 107 LEU A N 1
ATOM 773 C CA . LEU A 1 107 ? 23.557 -13.810 -17.017 1.00 94.06 107 LEU A CA 1
ATOM 774 C C . LEU A 1 107 ? 23.355 -14.245 -18.478 1.00 94.06 107 LEU A C 1
ATOM 776 O O . LEU A 1 107 ? 24.205 -13.968 -19.331 1.00 94.06 107 LEU A O 1
ATOM 780 N N . THR A 1 108 ? 22.230 -14.888 -18.805 1.00 94.81 108 THR A N 1
ATOM 781 C CA . THR A 1 108 ? 21.899 -15.227 -20.199 1.00 94.81 108 THR A CA 1
ATOM 782 C C . THR A 1 108 ? 21.673 -13.989 -21.065 1.00 94.81 108 THR A C 1
ATOM 784 O O . THR A 1 108 ? 22.192 -13.943 -22.183 1.00 94.81 108 THR A O 1
ATOM 787 N N . ASN A 1 109 ? 21.013 -12.956 -20.535 1.00 90.19 109 ASN A N 1
ATOM 788 C CA . ASN A 1 109 ? 20.794 -11.685 -21.226 1.00 90.19 109 ASN A CA 1
ATOM 789 C C . ASN A 1 109 ? 22.116 -10.945 -21.482 1.00 90.19 109 ASN A C 1
ATOM 791 O O . ASN A 1 109 ? 22.377 -10.508 -22.605 1.00 90.19 109 ASN A O 1
ATOM 795 N N . LEU A 1 110 ? 23.002 -10.884 -20.482 1.00 91.81 110 LEU A N 1
ATOM 796 C CA . LEU A 1 110 ? 24.335 -10.293 -20.612 1.00 91.81 110 LEU A CA 1
ATOM 797 C C . LEU A 1 110 ? 25.196 -11.048 -21.628 1.00 91.81 110 LEU A C 1
ATOM 799 O O . LEU A 1 110 ? 25.850 -10.420 -22.459 1.00 91.81 110 LEU A O 1
ATOM 803 N N . ARG A 1 111 ? 25.167 -12.389 -21.629 1.00 95.81 111 ARG A N 1
ATOM 804 C CA . ARG A 1 111 ? 25.846 -13.198 -22.658 1.00 95.81 111 ARG A CA 1
ATOM 805 C C . ARG A 1 111 ? 25.288 -12.927 -24.057 1.00 95.81 111 ARG A C 1
ATOM 807 O O . ARG A 1 111 ? 26.062 -12.843 -25.007 1.00 95.81 111 ARG A O 1
ATOM 814 N N . GLY A 1 112 ? 23.969 -12.780 -24.192 1.00 93.44 112 GLY A N 1
ATOM 815 C CA . GLY A 1 112 ? 23.316 -12.416 -25.451 1.00 93.44 112 GLY A CA 1
ATOM 816 C C . GLY A 1 112 ? 23.780 -11.056 -25.976 1.00 93.44 112 GLY A C 1
ATOM 817 O O . GLY A 1 112 ? 24.223 -10.962 -27.121 1.00 93.44 112 GLY A O 1
ATOM 818 N N . SER A 1 113 ? 23.756 -10.035 -25.116 1.00 90.19 113 SER A N 1
ATOM 819 C CA . SER A 1 113 ? 24.218 -8.677 -25.432 1.00 90.19 113 SER A CA 1
ATOM 820 C C . SER A 1 113 ? 25.706 -8.642 -25.797 1.00 90.19 113 SER A C 1
ATOM 822 O O . SER A 1 113 ? 26.086 -8.092 -26.828 1.00 90.19 113 SER A O 1
ATOM 824 N N . ASN A 1 114 ? 26.554 -9.324 -25.027 1.00 91.38 114 ASN A N 1
ATOM 825 C CA . ASN A 1 114 ? 27.992 -9.383 -25.283 1.00 91.38 114 ASN A CA 1
ATOM 826 C C . ASN A 1 114 ? 28.306 -10.051 -26.640 1.00 91.38 114 ASN A C 1
ATOM 828 O O . ASN A 1 114 ? 29.063 -9.514 -27.450 1.00 91.38 114 ASN A O 1
ATOM 832 N N . ASN A 1 115 ? 27.632 -11.162 -26.959 1.00 94.44 115 ASN A N 1
ATOM 833 C CA . ASN A 1 115 ? 27.741 -11.803 -28.273 1.00 94.44 115 ASN A CA 1
ATOM 834 C C . ASN A 1 115 ? 27.276 -10.891 -29.419 1.00 94.44 115 ASN A C 1
ATOM 836 O O . ASN A 1 115 ? 27.857 -10.927 -30.505 1.00 94.44 115 ASN A O 1
ATOM 840 N N . HIS A 1 116 ? 26.226 -10.098 -29.205 1.00 92.44 116 HIS A N 1
ATOM 841 C CA . HIS A 1 116 ? 25.741 -9.136 -30.191 1.00 92.44 116 HIS A CA 1
ATOM 842 C C . HIS A 1 116 ? 26.767 -8.023 -30.442 1.00 92.44 116 HIS A C 1
ATOM 844 O O . HIS A 1 116 ? 27.176 -7.842 -31.588 1.00 92.44 116 HIS A O 1
ATOM 850 N N . LEU A 1 117 ? 27.281 -7.387 -29.385 1.00 90.88 117 LEU A N 1
ATOM 851 C CA . LEU A 1 117 ? 28.317 -6.350 -29.475 1.00 90.88 117 LEU A CA 1
ATOM 852 C C . LEU A 1 117 ? 29.602 -6.865 -30.133 1.00 90.88 117 LEU A C 1
ATOM 854 O O . LEU A 1 117 ? 30.214 -6.169 -30.940 1.00 90.88 117 LEU A O 1
ATOM 858 N N . HIS A 1 118 ? 30.007 -8.107 -29.853 1.00 94.56 118 HIS A N 1
ATOM 859 C CA . HIS A 1 118 ? 31.148 -8.720 -30.534 1.00 94.56 118 HIS A CA 1
ATOM 860 C C . HIS A 1 118 ? 30.929 -8.870 -32.045 1.00 94.56 118 HIS A C 1
ATOM 862 O O . HIS A 1 118 ? 31.861 -8.631 -32.817 1.00 94.56 118 HIS A O 1
ATOM 868 N N . ARG A 1 119 ? 29.714 -9.230 -32.485 1.00 95.88 119 ARG A N 1
ATOM 869 C CA . ARG A 1 119 ? 29.373 -9.300 -33.917 1.00 95.88 119 ARG A CA 1
ATOM 870 C C . ARG A 1 119 ? 29.372 -7.916 -34.561 1.00 95.88 119 ARG A C 1
ATOM 872 O O . ARG A 1 119 ? 29.901 -7.777 -35.659 1.00 95.88 119 ARG A O 1
ATOM 879 N N . GLU A 1 120 ? 28.833 -6.904 -33.885 1.00 92.25 120 GLU A N 1
ATOM 880 C CA . GLU A 1 120 ? 28.839 -5.521 -34.377 1.00 92.25 120 GLU A CA 1
ATOM 881 C C . GLU A 1 120 ? 30.258 -4.962 -34.496 1.00 92.25 120 GLU A C 1
ATOM 883 O O . GLU A 1 120 ? 30.619 -4.420 -35.539 1.00 92.25 120 GLU A O 1
ATOM 888 N N . LEU A 1 121 ? 31.107 -5.168 -33.484 1.00 90.69 121 LEU A N 1
ATOM 889 C CA . LEU A 1 121 ? 32.519 -4.786 -33.542 1.00 90.69 121 LEU A CA 1
ATOM 890 C C . LEU A 1 121 ? 33.258 -5.488 -34.685 1.00 90.69 121 LEU A C 1
ATOM 892 O O . LEU A 1 121 ? 34.063 -4.857 -35.371 1.00 90.69 121 LEU A O 1
ATOM 896 N N . ALA A 1 122 ? 33.001 -6.780 -34.907 1.00 95.69 122 ALA A N 1
ATOM 897 C CA . ALA A 1 122 ? 33.588 -7.513 -36.025 1.00 95.69 122 ALA A CA 1
ATOM 898 C C . ALA A 1 122 ? 33.122 -6.952 -37.381 1.00 95.69 122 ALA A C 1
ATOM 900 O O . ALA A 1 122 ? 33.950 -6.741 -38.268 1.00 95.69 122 ALA A O 1
ATOM 901 N N . ALA A 1 123 ? 31.829 -6.646 -37.524 1.00 92.44 123 ALA A N 1
ATOM 902 C CA . ALA A 1 123 ? 31.267 -6.051 -38.735 1.00 92.44 123 ALA A CA 1
ATOM 903 C C . ALA A 1 123 ? 31.827 -4.643 -39.009 1.00 92.44 123 ALA A C 1
ATOM 905 O O . ALA A 1 123 ? 32.213 -4.343 -40.138 1.00 92.44 123 ALA A O 1
ATOM 906 N N . LEU A 1 124 ? 31.945 -3.797 -37.980 1.00 90.31 124 LEU A N 1
ATOM 907 C CA . LEU A 1 124 ? 32.536 -2.461 -38.098 1.00 90.31 124 LEU A CA 1
ATOM 908 C C . LEU A 1 124 ? 34.011 -2.524 -38.500 1.00 90.31 124 LEU A C 1
ATOM 910 O O . LEU A 1 124 ? 34.436 -1.768 -39.370 1.00 90.31 124 LEU A O 1
ATOM 914 N N . ARG A 1 125 ? 34.787 -3.447 -37.919 1.00 95.25 125 ARG A N 1
ATOM 915 C CA . ARG A 1 125 ? 36.191 -3.665 -38.304 1.00 95.25 125 ARG A CA 1
ATOM 916 C C . ARG A 1 125 ? 36.323 -4.111 -39.758 1.00 95.25 125 ARG A C 1
ATOM 918 O O . ARG A 1 125 ? 37.184 -3.590 -40.458 1.00 95.25 125 ARG A O 1
ATOM 925 N N . ALA A 1 126 ? 35.465 -5.023 -40.219 1.00 94.56 126 ALA A N 1
ATOM 926 C CA . ALA A 1 126 ? 35.443 -5.443 -41.620 1.00 94.56 126 ALA A CA 1
ATOM 927 C C . ALA A 1 126 ? 35.119 -4.264 -42.555 1.00 94.56 126 ALA A C 1
ATOM 929 O O . ALA A 1 126 ? 35.844 -4.023 -43.516 1.00 94.56 126 ALA A O 1
ATOM 930 N N . HIS A 1 127 ? 34.104 -3.464 -42.219 1.00 90.06 127 HIS A N 1
ATOM 931 C CA . HIS A 1 127 ? 33.727 -2.290 -43.006 1.00 90.06 127 HIS A CA 1
ATOM 932 C C . HIS A 1 127 ? 34.823 -1.207 -43.028 1.00 90.06 127 HIS A C 1
ATOM 934 O O . HIS A 1 127 ? 35.044 -0.574 -44.058 1.00 90.06 127 HIS A O 1
ATOM 940 N N . LEU A 1 128 ? 35.537 -0.983 -41.918 1.00 87.75 128 LEU A N 1
ATOM 941 C CA . LEU A 1 128 ? 36.693 -0.079 -41.894 1.00 87.75 128 LEU A CA 1
ATOM 942 C C . LEU A 1 128 ? 37.831 -0.598 -42.779 1.00 87.75 128 LEU A C 1
ATOM 944 O O . LEU A 1 128 ? 38.348 0.169 -43.584 1.00 87.75 128 LEU A O 1
ATOM 948 N N . ALA A 1 129 ? 38.151 -1.893 -42.719 1.00 93.50 129 ALA A N 1
ATOM 949 C CA . ALA A 1 129 ? 39.169 -2.493 -43.582 1.00 93.50 129 ALA A CA 1
ATOM 950 C C . ALA A 1 129 ? 38.812 -2.380 -45.079 1.00 93.50 129 ALA A C 1
ATOM 952 O O . ALA A 1 129 ? 39.673 -2.067 -45.903 1.00 93.50 129 ALA A O 1
ATOM 953 N N . GLU A 1 130 ? 37.539 -2.575 -45.439 1.00 90.94 130 GLU A N 1
ATOM 954 C CA . GLU A 1 130 ? 37.043 -2.351 -46.804 1.00 90.94 130 GLU A CA 1
ATOM 955 C C . GLU A 1 130 ? 37.198 -0.886 -47.236 1.00 90.94 130 GLU A C 1
ATOM 957 O O . GLU A 1 130 ? 37.642 -0.611 -48.354 1.00 90.94 130 GLU A O 1
ATOM 962 N N . ARG A 1 131 ? 36.874 0.068 -46.351 1.00 80.69 131 ARG A N 1
ATOM 963 C CA . ARG A 1 131 ? 37.056 1.502 -46.621 1.00 80.69 131 ARG A CA 1
ATOM 964 C C . ARG A 1 131 ? 38.522 1.874 -46.784 1.00 80.69 131 ARG A C 1
ATOM 966 O O . ARG A 1 131 ? 38.836 2.586 -47.731 1.00 80.69 131 ARG A O 1
ATOM 973 N N . ASP A 1 132 ? 39.399 1.397 -45.911 1.00 88.50 132 ASP A N 1
ATOM 974 C CA . ASP A 1 132 ? 40.834 1.673 -45.983 1.00 88.50 132 ASP A CA 1
ATOM 975 C C . ASP A 1 132 ? 41.433 1.102 -47.273 1.00 88.50 132 ASP A C 1
ATOM 977 O O . ASP A 1 132 ? 42.204 1.780 -47.952 1.00 88.50 132 ASP A O 1
ATOM 981 N N . SER A 1 133 ? 41.002 -0.098 -47.684 1.00 91.88 133 SER A N 1
ATOM 982 C CA . SER A 1 133 ? 41.367 -0.679 -48.981 1.00 91.88 133 SER A CA 1
ATOM 983 C C . SER A 1 133 ? 40.889 0.185 -50.155 1.00 91.88 133 SER A C 1
ATOM 985 O O . SER A 1 133 ? 41.670 0.480 -51.062 1.00 91.88 133 SER A O 1
ATOM 987 N N . ALA A 1 134 ? 39.638 0.656 -50.125 1.00 82.00 134 ALA A N 1
ATOM 988 C CA . ALA A 1 134 ? 39.094 1.537 -51.158 1.00 82.00 134 ALA A CA 1
ATOM 989 C C . ALA A 1 134 ? 39.807 2.902 -51.203 1.00 82.00 134 ALA A C 1
ATOM 991 O O . ALA A 1 134 ? 40.076 3.423 -52.284 1.00 82.00 134 ALA A O 1
ATOM 992 N N . VAL A 1 135 ? 40.154 3.477 -50.048 1.00 80.00 135 VAL A N 1
ATOM 993 C CA . VAL A 1 135 ? 40.919 4.730 -49.955 1.00 80.00 135 VAL A CA 1
ATOM 994 C C . VAL A 1 135 ? 42.335 4.538 -50.488 1.00 80.00 135 VAL A C 1
ATOM 996 O O . VAL A 1 135 ? 42.804 5.385 -51.242 1.00 80.00 135 VAL A O 1
ATOM 999 N N . ALA A 1 136 ? 43.000 3.426 -50.168 1.00 83.81 136 ALA A N 1
ATOM 1000 C CA . ALA A 1 136 ? 44.322 3.108 -50.704 1.00 83.81 136 ALA A CA 1
ATOM 1001 C C . ALA A 1 136 ? 44.302 2.953 -52.236 1.00 83.81 136 ALA A C 1
ATOM 1003 O O . ALA A 1 136 ? 45.191 3.467 -52.915 1.00 83.81 136 ALA A O 1
ATOM 1004 N N . GLN A 1 137 ? 43.264 2.313 -52.790 1.00 84.75 137 GLN A N 1
ATOM 1005 C CA . GLN A 1 137 ? 43.057 2.224 -54.242 1.00 84.75 137 GLN A CA 1
ATOM 1006 C C . GLN A 1 137 ? 42.842 3.607 -54.871 1.00 84.75 137 GLN A C 1
ATOM 1008 O O . GLN A 1 137 ? 43.507 3.948 -55.845 1.00 84.75 137 GLN A O 1
ATOM 1013 N N . LEU A 1 138 ? 41.977 4.440 -54.283 1.00 78.19 138 LEU A N 1
ATOM 1014 C CA . LEU A 1 138 ? 41.748 5.806 -54.763 1.00 78.19 138 LEU A CA 1
ATOM 1015 C C . LEU A 1 138 ? 43.016 6.666 -54.681 1.00 78.19 138 LEU A C 1
ATOM 1017 O O . LEU A 1 138 ? 43.298 7.419 -55.609 1.00 78.19 138 LEU A O 1
ATOM 1021 N N . ALA A 1 139 ? 43.797 6.541 -53.607 1.00 81.50 139 ALA A N 1
ATOM 1022 C CA . ALA A 1 139 ? 45.068 7.240 -53.453 1.00 81.50 139 ALA A CA 1
ATOM 1023 C C . ALA A 1 139 ? 46.059 6.839 -54.561 1.00 81.50 139 ALA A C 1
ATOM 1025 O O . ALA A 1 139 ? 46.669 7.712 -55.182 1.00 81.50 139 ALA A O 1
ATOM 1026 N N . ALA A 1 140 ? 46.152 5.542 -54.876 1.00 82.88 140 ALA A N 1
ATOM 1027 C CA . ALA A 1 140 ? 46.947 5.044 -55.999 1.00 82.88 140 ALA A CA 1
ATOM 1028 C C . ALA A 1 140 ? 46.444 5.569 -57.361 1.00 82.88 140 ALA A C 1
ATOM 1030 O O . ALA A 1 140 ? 47.250 5.894 -58.228 1.00 82.88 140 ALA A O 1
ATOM 1031 N N . ASP A 1 141 ? 45.131 5.735 -57.536 1.00 76.06 141 ASP A N 1
ATOM 1032 C CA . ASP A 1 141 ? 44.536 6.287 -58.762 1.00 76.06 141 ASP A CA 1
ATOM 1033 C C . ASP A 1 141 ? 44.705 7.815 -58.902 1.00 76.06 141 ASP A C 1
ATOM 1035 O O . ASP A 1 141 ? 44.638 8.354 -60.019 1.00 76.06 141 ASP A O 1
ATOM 1039 N N . THR A 1 142 ? 44.893 8.533 -57.786 1.00 75.50 142 THR A N 1
ATOM 1040 C CA . THR A 1 142 ? 45.084 9.997 -57.759 1.00 75.50 142 THR A CA 1
ATOM 1041 C C . THR A 1 142 ? 46.504 10.452 -58.072 1.00 75.50 142 THR A C 1
ATOM 1043 O O . THR A 1 142 ? 46.677 11.586 -58.499 1.00 75.50 142 THR A O 1
ATOM 1046 N N . THR A 1 143 ? 47.521 9.601 -57.936 1.00 77.75 143 THR A N 1
ATOM 1047 C CA . THR A 1 143 ? 48.905 9.961 -58.307 1.00 77.75 143 THR A CA 1
ATOM 1048 C C . THR A 1 143 ? 49.146 9.940 -59.820 1.00 77.75 143 THR A C 1
ATOM 1050 O O . THR A 1 143 ? 50.192 10.385 -60.283 1.00 77.75 143 THR A O 1
ATOM 1053 N N . ASN A 1 144 ? 48.173 9.472 -60.607 1.00 72.56 144 ASN A N 1
ATOM 1054 C CA . ASN A 1 144 ? 48.253 9.346 -62.062 1.00 72.56 144 ASN A CA 1
ATOM 1055 C C . ASN A 1 144 ? 47.360 10.379 -62.785 1.00 72.56 144 ASN A C 1
ATOM 1057 O O . ASN A 1 144 ? 46.651 10.046 -63.735 1.00 72.56 144 ASN A O 1
ATOM 1061 N N . THR A 1 145 ? 47.312 11.625 -62.294 1.00 69.31 145 THR A N 1
ATOM 1062 C CA . THR A 1 145 ? 46.416 12.675 -62.821 1.00 69.31 145 THR A CA 1
ATOM 1063 C C . THR A 1 145 ? 46.842 13.276 -64.150 1.00 69.31 145 THR A C 1
ATOM 1065 O O . THR A 1 145 ? 45.987 13.740 -64.903 1.00 69.31 145 THR A O 1
ATOM 1068 N N . ASP A 1 146 ? 48.133 13.227 -64.466 1.00 76.44 146 ASP A N 1
ATOM 1069 C CA . ASP A 1 146 ? 48.693 14.003 -65.576 1.00 76.44 146 ASP A CA 1
ATOM 1070 C C . ASP A 1 146 ? 48.512 13.324 -66.948 1.00 76.44 146 ASP A C 1
ATOM 1072 O O . ASP A 1 146 ? 48.684 13.964 -67.980 1.00 76.44 146 ASP A O 1
ATOM 1076 N N . ASN A 1 147 ? 48.078 12.054 -66.973 1.00 78.81 147 ASN A N 1
ATOM 1077 C CA . ASN A 1 147 ? 47.843 11.261 -68.191 1.00 78.81 147 ASN A CA 1
ATOM 1078 C C . ASN A 1 147 ? 46.390 10.752 -68.327 1.00 78.81 147 ASN A C 1
ATOM 1080 O O . ASN A 1 147 ? 46.137 9.749 -68.997 1.00 78.81 147 ASN A O 1
ATOM 1084 N N . ILE A 1 148 ? 45.418 11.400 -67.675 1.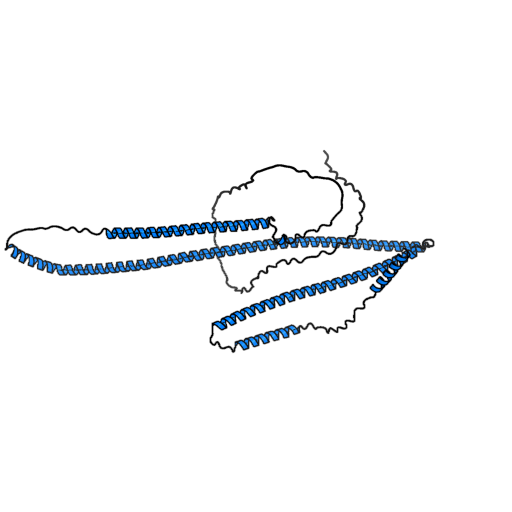00 82.06 148 ILE A N 1
ATOM 1085 C CA . ILE A 1 148 ? 44.015 10.956 -67.715 1.00 82.06 148 ILE A CA 1
ATOM 1086 C C . ILE A 1 148 ? 43.376 11.318 -69.065 1.00 82.06 148 ILE A C 1
ATOM 1088 O O . ILE A 1 148 ? 43.183 12.490 -69.382 1.00 82.06 148 ILE A O 1
ATOM 1092 N N . ASP A 1 149 ? 42.963 10.306 -69.831 1.00 90.00 149 ASP A N 1
ATOM 1093 C CA . ASP A 1 149 ? 42.156 10.494 -71.042 1.00 90.00 149 ASP A CA 1
ATOM 1094 C C . ASP A 1 149 ? 40.773 11.101 -70.710 1.00 90.00 149 ASP A C 1
ATOM 1096 O O . ASP A 1 149 ? 40.161 10.821 -69.675 1.00 90.00 149 ASP A O 1
ATOM 1100 N N . SER A 1 150 ? 40.217 11.897 -71.625 1.00 87.88 150 SER A N 1
ATOM 1101 C CA . SER A 1 150 ? 38.896 12.533 -71.496 1.00 87.88 150 SER A CA 1
ATOM 1102 C C . SER A 1 150 ? 37.776 11.521 -71.197 1.00 87.88 150 SER A C 1
ATOM 1104 O O . SER A 1 150 ? 36.801 11.821 -70.496 1.00 87.88 150 SER A O 1
ATOM 1106 N N . ASN A 1 151 ? 37.906 10.291 -71.701 1.00 89.88 151 ASN A N 1
ATOM 1107 C CA . ASN A 1 151 ? 36.983 9.197 -71.404 1.00 89.88 151 ASN A CA 1
ATOM 1108 C C . ASN A 1 151 ? 37.017 8.782 -69.928 1.00 89.88 151 ASN A C 1
ATOM 1110 O O . ASN A 1 151 ? 35.961 8.603 -69.312 1.00 89.88 151 ASN A O 1
ATOM 1114 N N . GLU A 1 152 ? 38.211 8.686 -69.351 1.00 86.00 152 GLU A N 1
ATOM 1115 C CA . GLU A 1 152 ? 38.404 8.302 -67.956 1.00 86.00 152 GLU A CA 1
ATOM 1116 C C . GLU A 1 152 ? 37.925 9.411 -67.007 1.00 86.00 152 GLU A C 1
ATOM 1118 O O . GLU A 1 152 ? 37.250 9.129 -66.017 1.00 86.00 152 GLU A O 1
ATOM 1123 N N . LEU A 1 153 ? 38.120 10.687 -67.358 1.00 86.50 153 LEU A N 1
ATOM 1124 C CA . LEU A 1 153 ? 37.562 11.809 -66.593 1.00 86.50 153 LEU A CA 1
ATOM 1125 C C . LEU A 1 153 ? 36.025 11.759 -66.527 1.00 86.50 153 LEU A C 1
ATOM 1127 O O . LEU A 1 153 ? 35.430 11.931 -65.459 1.00 86.50 153 LEU A O 1
ATOM 1131 N N . ARG A 1 154 ? 35.360 11.467 -67.654 1.00 91.69 154 ARG A N 1
ATOM 1132 C CA . ARG A 1 154 ? 33.896 11.300 -67.694 1.00 91.69 154 ARG A CA 1
ATOM 1133 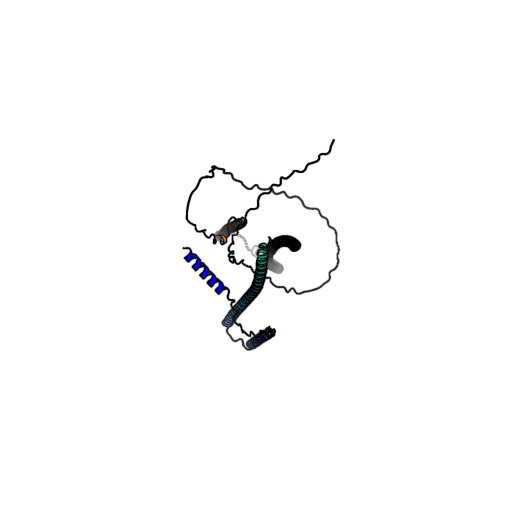C C . ARG A 1 154 ? 33.434 10.122 -66.837 1.00 91.69 154 ARG A C 1
ATOM 1135 O O . ARG A 1 154 ? 32.404 10.229 -66.168 1.00 91.69 154 ARG A O 1
ATOM 1142 N N . ARG A 1 155 ? 34.182 9.014 -66.826 1.00 89.94 155 ARG A N 1
ATOM 1143 C CA . ARG A 1 155 ? 33.912 7.862 -65.952 1.00 89.94 155 ARG A CA 1
ATOM 1144 C C . ARG A 1 155 ? 34.035 8.249 -64.476 1.00 89.94 155 ARG A C 1
ATOM 1146 O O . ARG A 1 155 ? 33.096 8.001 -63.721 1.00 89.94 155 ARG A O 1
ATOM 1153 N N . ARG A 1 156 ? 35.119 8.927 -64.086 1.00 85.69 156 ARG A N 1
ATOM 1154 C CA . ARG A 1 156 ? 35.337 9.423 -62.715 1.00 85.69 156 ARG A CA 1
ATOM 1155 C C . ARG A 1 156 ? 34.233 10.380 -62.264 1.00 85.69 156 ARG A C 1
ATOM 1157 O O . ARG A 1 156 ? 33.708 10.221 -61.167 1.00 85.69 156 ARG A O 1
ATOM 1164 N N . HIS A 1 157 ? 33.793 11.301 -63.122 1.00 88.25 157 HIS A N 1
ATOM 1165 C CA . HIS A 1 157 ? 32.673 12.193 -62.805 1.00 88.25 157 HIS A CA 1
ATOM 1166 C C . HIS A 1 157 ? 31.360 11.427 -62.558 1.00 88.25 157 HIS A C 1
ATOM 1168 O O . HIS A 1 157 ? 30.638 11.723 -61.605 1.00 88.25 157 HIS A O 1
ATOM 1174 N N . ARG A 1 158 ? 31.057 10.399 -63.368 1.00 92.31 158 ARG A N 1
ATOM 1175 C CA . ARG A 1 158 ? 29.882 9.535 -63.141 1.00 92.31 158 ARG A CA 1
ATOM 1176 C C . ARG A 1 158 ? 29.978 8.772 -61.819 1.00 92.31 158 ARG A C 1
ATOM 1178 O O . ARG A 1 158 ? 28.965 8.667 -61.129 1.00 92.31 158 ARG A O 1
ATOM 1185 N N . LEU A 1 159 ? 31.166 8.271 -61.471 1.00 85.50 159 LEU A N 1
ATOM 1186 C CA . LEU A 1 159 ? 31.418 7.590 -60.197 1.00 85.50 159 LEU A CA 1
ATOM 1187 C C . LEU A 1 159 ? 31.248 8.543 -59.009 1.00 85.50 159 LEU A C 1
ATOM 1189 O O . LEU A 1 159 ? 30.520 8.208 -58.080 1.00 85.50 159 LEU A O 1
ATOM 1193 N N . LEU A 1 160 ? 31.807 9.754 -59.072 1.00 87.19 160 LEU A N 1
ATOM 1194 C CA . LEU A 1 160 ? 31.628 10.776 -58.035 1.00 87.19 160 LEU A CA 1
ATOM 1195 C C . LEU A 1 160 ? 30.151 11.165 -57.872 1.00 87.19 160 LEU A C 1
ATOM 1197 O O . LEU A 1 160 ? 29.646 11.243 -56.756 1.00 87.19 160 LEU A O 1
ATOM 1201 N N . GLY A 1 161 ? 29.422 11.343 -58.978 1.00 91.75 161 GLY A N 1
ATOM 1202 C CA . GLY A 1 161 ? 27.983 11.605 -58.939 1.00 91.75 161 GLY A CA 1
ATOM 1203 C C . GLY A 1 161 ? 27.174 10.441 -58.351 1.00 91.75 161 GLY A C 1
ATOM 1204 O O . GLY A 1 161 ? 26.167 10.669 -57.682 1.00 91.75 161 GLY A O 1
ATOM 1205 N N . ALA A 1 162 ? 27.596 9.192 -58.573 1.00 89.88 162 ALA A N 1
ATOM 1206 C CA . ALA A 1 162 ? 26.996 8.024 -57.932 1.00 89.88 162 ALA A CA 1
ATOM 1207 C C . ALA A 1 162 ? 27.292 7.988 -56.424 1.00 89.88 162 ALA A C 1
ATOM 1209 O O . ALA A 1 162 ? 26.352 7.808 -55.652 1.00 89.88 162 ALA A O 1
ATOM 1210 N N . ALA A 1 163 ? 28.540 8.248 -56.020 1.00 85.44 163 ALA A N 1
ATOM 1211 C CA . ALA A 1 163 ? 28.959 8.331 -54.621 1.00 85.44 163 ALA A CA 1
ATOM 1212 C C . ALA A 1 163 ? 28.199 9.432 -53.857 1.00 85.44 163 ALA A C 1
ATOM 1214 O O . ALA A 1 163 ? 27.642 9.187 -52.790 1.00 85.44 163 ALA A O 1
ATOM 1215 N N . TYR A 1 164 ? 28.051 10.617 -54.455 1.00 93.81 164 TYR A N 1
ATOM 1216 C CA . TYR A 1 164 ? 27.269 11.704 -53.864 1.00 93.81 164 TYR A CA 1
ATOM 1217 C C . TYR A 1 164 ? 25.792 11.325 -53.673 1.00 93.81 164 TYR A C 1
ATOM 1219 O O . TYR A 1 164 ? 25.199 11.616 -52.636 1.00 93.81 164 TYR A O 1
ATOM 1227 N N . ARG A 1 165 ? 25.177 10.629 -54.643 1.00 95.50 165 ARG A N 1
ATOM 1228 C CA . ARG A 1 165 ? 23.797 10.131 -54.493 1.00 95.50 165 ARG A CA 1
ATOM 1229 C C . ARG A 1 165 ? 23.679 9.093 -53.380 1.00 95.50 165 ARG A C 1
ATOM 1231 O O . ARG A 1 165 ? 22.678 9.100 -52.669 1.00 95.50 165 ARG A O 1
ATOM 1238 N N . THR A 1 166 ? 24.660 8.202 -53.233 1.00 92.12 166 THR A N 1
ATOM 1239 C CA . THR A 1 166 ? 24.662 7.237 -52.126 1.00 92.12 166 THR A CA 1
ATOM 1240 C C . THR A 1 166 ? 24.834 7.924 -50.777 1.00 92.12 166 THR A C 1
ATOM 1242 O O . THR A 1 166 ? 24.114 7.579 -49.847 1.00 92.12 166 THR A O 1
ATOM 1245 N N . ASP A 1 167 ? 25.701 8.933 -50.677 1.00 89.06 167 ASP A N 1
ATOM 1246 C CA . ASP A 1 167 ? 25.906 9.682 -49.434 1.00 89.06 167 ASP A CA 1
ATOM 1247 C C . ASP A 1 167 ? 24.688 10.531 -49.070 1.00 89.06 167 ASP A C 1
ATOM 1249 O O . ASP A 1 167 ? 24.290 10.562 -47.909 1.00 89.06 167 ASP A O 1
ATOM 1253 N N . ARG A 1 168 ? 24.016 11.135 -50.055 1.00 97.00 168 ARG A N 1
ATOM 1254 C CA . ARG A 1 168 ? 22.748 11.836 -49.830 1.00 97.00 168 ARG A CA 1
ATOM 1255 C C . ARG A 1 168 ? 21.667 10.908 -49.269 1.00 97.00 168 ARG A C 1
ATOM 1257 O O . ARG A 1 168 ? 21.022 11.273 -48.296 1.00 97.00 168 ARG A O 1
ATOM 1264 N N . ARG A 1 169 ? 21.512 9.699 -49.823 1.00 96.81 169 ARG A N 1
ATOM 1265 C CA . ARG A 1 169 ? 20.569 8.697 -49.287 1.00 96.81 169 ARG A CA 1
ATOM 1266 C C . ARG A 1 169 ? 20.927 8.279 -47.861 1.00 96.81 169 ARG A C 1
ATOM 1268 O O . ARG A 1 169 ? 20.037 8.139 -47.037 1.00 96.81 169 ARG A O 1
ATOM 1275 N N . LYS A 1 170 ? 22.219 8.102 -47.556 1.00 93.50 170 LYS A N 1
ATOM 1276 C CA . LYS A 1 170 ? 22.679 7.809 -46.186 1.00 93.50 170 LYS A CA 1
ATOM 1277 C C . LYS A 1 170 ? 22.372 8.959 -45.229 1.00 93.50 170 LYS A C 1
ATOM 1279 O O . LYS A 1 170 ? 21.954 8.715 -44.106 1.00 93.50 170 LYS A O 1
ATOM 1284 N N . MET A 1 171 ? 22.557 10.203 -45.666 1.00 93.94 171 MET A N 1
ATOM 1285 C CA . MET A 1 171 ? 22.221 11.385 -44.871 1.00 93.94 171 MET A CA 1
ATOM 1286 C C . MET A 1 171 ? 20.711 11.478 -44.612 1.00 93.94 171 MET A C 1
ATOM 1288 O O . MET A 1 171 ? 20.313 11.721 -43.479 1.00 93.94 171 MET A O 1
ATOM 1292 N N . GLU A 1 172 ? 19.879 11.222 -45.627 1.00 97.31 172 GLU A N 1
ATOM 1293 C CA . GLU A 1 172 ? 18.417 11.132 -45.490 1.00 97.31 172 GLU A CA 1
ATOM 1294 C C . GLU A 1 172 ? 18.022 10.021 -44.493 1.00 97.31 172 GLU A C 1
ATOM 1296 O O . GLU A 1 172 ? 17.258 10.283 -43.569 1.00 97.31 172 GLU A O 1
ATOM 1301 N N . GLN A 1 173 ? 18.638 8.834 -44.576 1.00 95.81 173 GLN A N 1
ATOM 1302 C CA . GLN A 1 173 ? 18.430 7.741 -43.612 1.00 95.81 173 GLN A CA 1
ATOM 1303 C C . GLN A 1 173 ? 18.845 8.109 -42.179 1.00 95.81 173 GLN A C 1
ATOM 1305 O O . GLN A 1 173 ? 18.128 7.794 -41.235 1.00 95.81 173 GLN A O 1
ATOM 1310 N N . MET A 1 174 ? 19.984 8.784 -41.993 1.00 94.69 174 MET A N 1
ATOM 1311 C CA . MET A 1 174 ? 20.424 9.247 -40.671 1.00 94.69 174 MET A CA 1
ATOM 1312 C C . MET A 1 174 ? 19.464 10.288 -40.080 1.00 94.69 174 MET A C 1
ATOM 1314 O O . MET A 1 174 ? 19.203 10.264 -38.879 1.00 94.69 174 MET A O 1
ATOM 1318 N N . LEU A 1 175 ? 18.911 11.182 -40.908 1.00 97.00 175 LEU A N 1
ATOM 1319 C CA . LEU A 1 175 ? 17.903 12.156 -40.479 1.00 97.00 175 LEU A CA 1
ATOM 1320 C C . LEU A 1 175 ? 16.588 11.474 -40.087 1.00 97.00 175 LEU A C 1
ATOM 1322 O O . LEU A 1 175 ? 16.015 11.817 -39.055 1.00 97.00 175 LEU A O 1
ATOM 1326 N N . GLU A 1 176 ? 16.130 10.487 -40.861 1.00 97.12 176 GLU A N 1
ATOM 1327 C CA . GLU A 1 176 ? 14.973 9.657 -40.502 1.00 97.12 176 GLU A CA 1
ATOM 1328 C C . GLU A 1 176 ? 15.216 8.924 -39.175 1.00 97.12 176 GLU A C 1
ATOM 1330 O O . GLU A 1 176 ? 14.381 8.985 -38.273 1.00 97.12 176 GLU A O 1
ATOM 1335 N N . GLN A 1 177 ? 16.390 8.310 -38.992 1.00 95.69 177 GLN A N 1
ATOM 1336 C CA . GLN A 1 177 ? 16.766 7.669 -37.728 1.00 95.69 177 GLN A CA 1
ATOM 1337 C C . GLN A 1 177 ? 16.757 8.659 -36.560 1.00 95.69 177 GLN A C 1
ATOM 1339 O O . GLN A 1 177 ? 16.167 8.372 -35.520 1.00 95.69 177 GLN A O 1
ATOM 1344 N N . GLN A 1 178 ? 17.327 9.853 -36.730 1.00 94.12 178 GLN A N 1
ATOM 1345 C CA . GLN A 1 178 ? 17.306 10.891 -35.700 1.00 94.12 178 GLN A CA 1
ATOM 1346 C C . GLN A 1 178 ? 15.871 11.308 -35.336 1.00 94.12 178 GLN A C 1
ATOM 1348 O O . GLN A 1 178 ? 15.560 11.462 -34.155 1.00 94.12 178 GLN A O 1
ATOM 1353 N N . GLN A 1 179 ? 14.982 11.446 -36.325 1.00 97.69 179 GLN A N 1
ATOM 1354 C CA . GLN A 1 179 ? 13.568 11.754 -36.091 1.00 97.69 179 GLN A CA 1
ATOM 1355 C C . GLN A 1 179 ? 12.850 10.621 -35.348 1.00 97.69 179 GLN A C 1
ATOM 1357 O O . GLN A 1 179 ? 12.123 10.887 -34.391 1.00 97.69 179 GLN A O 1
ATOM 1362 N N . THR A 1 180 ? 13.082 9.361 -35.734 1.00 96.44 180 THR A N 1
ATOM 1363 C CA . THR A 1 180 ? 12.486 8.202 -35.044 1.00 96.44 180 THR A CA 1
ATOM 1364 C C . THR A 1 180 ? 12.960 8.085 -33.595 1.00 96.44 180 THR A C 1
ATOM 1366 O O . THR A 1 180 ? 12.135 7.890 -32.706 1.00 96.44 180 THR A O 1
ATOM 1369 N N . MET A 1 181 ? 14.255 8.291 -33.329 1.00 95.06 181 MET A N 1
ATOM 1370 C CA . MET A 1 181 ? 14.802 8.316 -31.969 1.00 95.06 181 MET A CA 1
ATOM 1371 C C . MET A 1 181 ? 14.234 9.479 -31.150 1.00 95.06 181 MET A C 1
ATOM 1373 O O . MET A 1 181 ? 13.884 9.287 -29.989 1.00 95.06 181 MET A O 1
ATOM 1377 N N . GLY A 1 182 ? 14.069 10.663 -31.750 1.00 97.06 182 GLY A N 1
ATOM 1378 C CA . GLY A 1 182 ? 13.415 11.802 -31.099 1.00 97.06 182 GLY A CA 1
ATOM 1379 C C . GLY A 1 182 ? 11.961 11.510 -30.712 1.00 97.06 182 GLY A C 1
ATOM 1380 O O . GLY A 1 182 ? 11.550 11.801 -29.591 1.00 97.06 182 GLY A O 1
ATOM 1381 N N . ALA A 1 183 ? 11.195 10.869 -31.600 1.00 96.94 183 ALA A N 1
ATOM 1382 C CA . ALA A 1 183 ? 9.825 10.444 -31.310 1.00 96.94 183 ALA A CA 1
ATOM 1383 C C . ALA A 1 183 ? 9.766 9.367 -30.210 1.00 96.94 183 ALA A C 1
ATOM 1385 O O . ALA A 1 183 ? 8.902 9.427 -29.336 1.00 96.94 183 ALA A O 1
ATOM 1386 N N . ALA A 1 184 ? 10.700 8.410 -30.218 1.00 94.31 184 ALA A N 1
ATOM 1387 C CA . ALA A 1 184 ? 10.798 7.376 -29.190 1.00 94.31 184 ALA A CA 1
ATOM 1388 C C . ALA A 1 184 ? 11.141 7.960 -27.808 1.00 94.31 184 ALA A C 1
ATOM 1390 O O . ALA A 1 184 ? 10.541 7.558 -26.813 1.00 94.31 184 ALA A O 1
ATOM 1391 N N . LEU A 1 185 ? 12.052 8.938 -27.742 1.00 95.38 185 LEU A N 1
ATOM 1392 C CA . LEU A 1 185 ? 12.377 9.651 -26.503 1.00 95.38 185 LEU A CA 1
ATOM 1393 C C . LEU A 1 185 ? 11.170 10.429 -25.966 1.00 95.38 185 LEU A C 1
ATOM 1395 O O . LEU A 1 185 ? 10.849 10.299 -24.788 1.00 95.38 185 LEU A O 1
ATOM 1399 N N . ALA A 1 186 ? 10.442 11.148 -26.826 1.00 96.88 186 ALA A N 1
ATOM 1400 C CA . ALA A 1 186 ? 9.223 11.851 -26.422 1.00 96.88 186 ALA A CA 1
ATOM 1401 C C . ALA A 1 186 ? 8.141 10.886 -25.894 1.00 96.88 186 ALA A C 1
ATOM 1403 O O . ALA A 1 186 ? 7.499 11.161 -24.881 1.00 96.88 186 ALA A O 1
ATOM 1404 N N . ALA A 1 187 ? 7.962 9.726 -26.536 1.00 96.81 187 ALA A N 1
ATOM 1405 C CA . ALA A 1 187 ? 7.048 8.688 -26.056 1.00 96.81 187 ALA A CA 1
ATOM 1406 C C . ALA A 1 187 ? 7.497 8.098 -24.705 1.00 96.81 187 ALA A C 1
ATOM 1408 O O . ALA A 1 187 ? 6.668 7.855 -23.828 1.00 96.81 187 ALA A O 1
ATOM 1409 N N . HIS A 1 188 ? 8.804 7.902 -24.510 1.00 95.25 188 HIS A N 1
ATOM 1410 C CA . HIS A 1 188 ? 9.363 7.447 -23.238 1.00 95.25 188 HIS A CA 1
ATOM 1411 C C . HIS A 1 188 ? 9.152 8.475 -22.115 1.00 95.25 188 HIS A C 1
ATOM 1413 O O . HIS A 1 188 ? 8.786 8.098 -21.004 1.00 95.25 188 HIS A O 1
ATOM 1419 N N . GLU A 1 189 ? 9.324 9.770 -22.387 1.00 96.62 189 GLU A N 1
ATOM 1420 C CA . GLU A 1 189 ? 9.037 10.844 -21.427 1.00 96.62 189 GLU A CA 1
ATOM 1421 C C . GLU A 1 189 ? 7.556 10.878 -21.027 1.00 96.62 189 GLU A C 1
ATOM 1423 O O . GLU A 1 189 ? 7.247 10.974 -19.839 1.00 96.62 189 GLU A O 1
ATOM 1428 N N . GLN A 1 190 ? 6.639 10.719 -21.987 1.00 96.81 190 GLN A N 1
ATOM 1429 C CA . GLN A 1 190 ? 5.200 10.616 -21.711 1.00 96.81 190 GLN A CA 1
ATOM 1430 C C . GLN A 1 190 ? 4.869 9.391 -20.849 1.00 96.81 190 GLN A C 1
ATOM 1432 O O . GLN A 1 190 ? 4.119 9.496 -19.878 1.00 96.81 190 GLN A O 1
ATOM 1437 N N . LEU A 1 191 ? 5.459 8.232 -21.159 1.00 96.88 191 LEU A N 1
ATOM 1438 C CA . LEU A 1 191 ? 5.279 7.018 -20.362 1.00 96.88 191 LEU A CA 1
ATOM 1439 C C . LEU A 1 191 ? 5.839 7.187 -18.942 1.00 96.88 191 LEU A C 1
ATOM 1441 O O . LEU A 1 191 ? 5.226 6.740 -17.972 1.00 96.88 191 LEU A O 1
ATOM 1445 N N . HIS A 1 192 ? 6.983 7.859 -18.806 1.00 94.94 192 HIS A N 1
ATOM 1446 C CA . HIS A 1 192 ? 7.578 8.166 -17.512 1.00 94.94 192 HIS A CA 1
ATOM 1447 C C . HIS A 1 192 ? 6.671 9.078 -16.674 1.00 94.94 192 HIS A C 1
ATOM 1449 O O . HIS A 1 192 ? 6.452 8.788 -15.498 1.00 94.94 192 HIS A O 1
ATOM 1455 N N . GLN A 1 193 ? 6.092 10.124 -17.274 1.00 96.12 193 GLN A N 1
ATOM 1456 C CA . GLN A 1 193 ? 5.118 11.005 -16.616 1.00 96.12 193 GLN A CA 1
ATOM 1457 C C . GLN A 1 193 ? 3.881 10.227 -16.148 1.00 96.12 193 GLN A C 1
ATOM 1459 O O . GLN A 1 193 ? 3.540 10.289 -14.969 1.00 96.12 193 GLN A O 1
ATOM 1464 N N . ALA A 1 194 ? 3.286 9.401 -17.016 1.00 96.00 194 ALA A N 1
ATOM 1465 C CA . ALA A 1 194 ? 2.142 8.559 -16.658 1.00 96.00 194 ALA A CA 1
ATOM 1466 C C . ALA A 1 194 ? 2.460 7.595 -15.498 1.00 96.00 194 ALA A C 1
ATOM 1468 O O . ALA A 1 194 ? 1.630 7.349 -14.624 1.00 96.00 194 ALA A O 1
ATOM 1469 N N . HIS A 1 195 ? 3.683 7.062 -15.446 1.00 94.25 195 HIS A N 1
ATOM 1470 C CA . HIS A 1 195 ? 4.121 6.205 -14.348 1.00 94.25 195 HIS A CA 1
ATOM 1471 C C . HIS A 1 195 ? 4.320 6.972 -13.028 1.00 94.25 195 HIS A C 1
ATOM 1473 O O . HIS A 1 195 ? 4.033 6.430 -11.958 1.00 94.25 195 HIS A O 1
ATOM 1479 N N . VAL A 1 196 ? 4.787 8.224 -13.073 1.00 94.06 196 VAL A N 1
ATOM 1480 C CA . VAL A 1 196 ? 4.848 9.099 -11.889 1.00 94.06 196 VAL A CA 1
ATOM 1481 C C . VAL A 1 196 ? 3.438 9.401 -11.377 1.00 94.06 196 VAL A C 1
ATOM 1483 O O . VAL A 1 196 ? 3.181 9.199 -10.191 1.00 94.06 196 VAL A O 1
ATOM 1486 N N . GLU A 1 197 ? 2.507 9.769 -12.260 1.00 95.69 197 GLU A N 1
ATOM 1487 C CA . GLU A 1 197 ? 1.097 10.001 -11.909 1.00 95.69 197 GLU A CA 1
ATOM 1488 C C . GLU A 1 197 ? 0.451 8.754 -11.285 1.00 95.69 197 GLU A C 1
ATOM 1490 O O . GLU A 1 197 ? -0.222 8.835 -10.254 1.00 95.69 197 GLU A O 1
ATOM 1495 N N . LEU A 1 198 ? 0.716 7.571 -11.848 1.00 96.94 198 LEU A N 1
ATOM 1496 C CA . LEU A 1 198 ? 0.234 6.304 -11.299 1.00 96.94 198 LEU A CA 1
ATOM 1497 C C . LEU A 1 198 ? 0.794 6.034 -9.892 1.00 96.94 198 LEU A C 1
ATOM 1499 O O . LEU A 1 198 ? 0.055 5.630 -8.991 1.00 96.94 198 LEU A O 1
ATOM 1503 N N . LYS A 1 199 ? 2.091 6.286 -9.669 1.00 94.19 199 LYS A N 1
ATOM 1504 C CA . LYS A 1 199 ? 2.717 6.162 -8.341 1.00 94.19 199 LYS A CA 1
ATOM 1505 C C . LYS A 1 199 ? 2.105 7.125 -7.326 1.00 94.19 199 LYS A C 1
ATOM 1507 O O . LYS A 1 199 ? 1.899 6.745 -6.171 1.00 94.19 199 LYS A O 1
ATOM 1512 N N . GLU A 1 200 ? 1.796 8.350 -7.737 1.00 93.25 200 GLU A N 1
ATOM 1513 C CA . GLU A 1 200 ? 1.110 9.325 -6.890 1.00 93.25 200 GLU A CA 1
ATOM 1514 C C . GLU A 1 200 ? -0.314 8.875 -6.546 1.00 93.25 200 GLU A C 1
ATOM 1516 O O . GLU A 1 200 ? -0.692 8.921 -5.372 1.00 93.25 200 GLU A O 1
ATOM 1521 N N . ALA A 1 201 ? -1.073 8.356 -7.516 1.00 94.12 201 ALA A N 1
ATOM 1522 C CA . ALA A 1 201 ? -2.401 7.790 -7.283 1.00 94.12 201 ALA A CA 1
ATOM 1523 C C . ALA A 1 201 ? -2.357 6.611 -6.290 1.00 94.12 201 ALA A C 1
ATOM 1525 O O . ALA A 1 201 ? -3.148 6.566 -5.346 1.00 94.12 201 ALA A O 1
ATOM 1526 N N . HIS A 1 202 ? -1.380 5.707 -6.421 1.00 91.69 202 HIS A N 1
ATOM 1527 C CA . HIS A 1 202 ? -1.177 4.603 -5.473 1.00 91.69 202 HIS A CA 1
ATOM 1528 C C . HIS A 1 202 ? -0.838 5.107 -4.063 1.00 91.69 202 HIS A C 1
ATOM 1530 O O . HIS A 1 202 ? -1.365 4.598 -3.072 1.00 91.69 202 HIS A O 1
ATOM 1536 N N . ARG A 1 203 ? 0.004 6.143 -3.947 1.00 92.12 203 ARG A N 1
ATOM 1537 C CA . ARG A 1 203 ? 0.304 6.777 -2.654 1.00 92.12 203 ARG A CA 1
ATOM 1538 C C . ARG A 1 203 ? -0.954 7.388 -2.031 1.00 92.12 203 ARG A C 1
ATOM 1540 O O . ARG A 1 203 ? -1.166 7.240 -0.828 1.00 92.12 203 ARG A O 1
ATOM 1547 N N . GLN A 1 204 ? -1.796 8.050 -2.824 1.00 94.31 204 GLN A N 1
ATOM 1548 C CA . GLN A 1 204 ? -3.068 8.604 -2.352 1.00 94.31 204 GLN A CA 1
ATOM 1549 C C . GLN A 1 204 ? -4.030 7.499 -1.895 1.00 94.31 204 GLN A C 1
ATOM 1551 O O . GLN A 1 204 ? -4.627 7.620 -0.824 1.00 94.31 204 GLN A O 1
ATOM 1556 N N . GLN A 1 205 ? -4.127 6.397 -2.644 1.00 92.50 205 GLN A N 1
ATOM 1557 C CA . GLN A 1 205 ? -4.929 5.231 -2.271 1.00 92.50 205 GLN A CA 1
ATOM 1558 C C . GLN A 1 205 ? -4.444 4.602 -0.958 1.00 92.50 205 GLN A C 1
ATOM 1560 O O . GLN A 1 205 ? -5.261 4.297 -0.091 1.00 92.50 205 GLN A O 1
ATOM 1565 N N . ALA A 1 206 ? -3.130 4.463 -0.760 1.00 88.50 206 ALA A N 1
ATOM 1566 C CA . ALA A 1 206 ? -2.567 3.949 0.489 1.00 88.50 206 ALA A CA 1
ATOM 1567 C C . ALA A 1 206 ? -2.949 4.829 1.695 1.00 88.50 206 ALA A C 1
ATOM 1569 O O . ALA A 1 206 ? -3.351 4.313 2.738 1.00 88.50 206 ALA A O 1
ATOM 1570 N N . VAL A 1 207 ? -2.911 6.158 1.535 1.00 94.19 207 VAL A N 1
ATOM 1571 C CA . VAL A 1 207 ? -3.361 7.103 2.572 1.00 94.19 207 VAL A CA 1
ATOM 1572 C C . VAL A 1 207 ? -4.863 6.963 2.847 1.00 94.19 207 VAL A C 1
ATOM 1574 O O . VAL A 1 207 ? -5.277 7.020 4.004 1.00 94.19 207 VAL A O 1
ATOM 1577 N N . GLN A 1 208 ? -5.694 6.768 1.819 1.00 95.00 208 GLN A N 1
ATOM 1578 C CA . GLN A 1 208 ? -7.133 6.539 2.001 1.00 95.00 208 GLN A CA 1
ATOM 1579 C C . GLN A 1 208 ? -7.414 5.224 2.738 1.00 95.00 208 GLN A C 1
ATOM 1581 O O . GLN A 1 208 ? -8.194 5.216 3.688 1.00 95.00 208 GLN A O 1
ATOM 1586 N N . MET A 1 209 ? -6.735 4.138 2.365 1.00 93.06 209 MET A N 1
ATOM 1587 C CA . MET A 1 209 ? -6.846 2.846 3.047 1.00 93.06 209 MET A CA 1
ATOM 1588 C C . MET A 1 209 ? -6.441 2.946 4.519 1.00 93.06 209 MET A C 1
ATOM 1590 O O . MET A 1 209 ? -7.140 2.417 5.379 1.00 93.06 209 MET A O 1
ATOM 1594 N N . GLN A 1 210 ? -5.366 3.676 4.826 1.00 93.38 210 GLN A N 1
ATOM 1595 C CA . GLN A 1 210 ? -4.945 3.917 6.206 1.00 93.38 210 GLN A CA 1
ATOM 1596 C C . GLN A 1 210 ? -6.000 4.701 7.003 1.00 93.38 210 GLN A C 1
ATOM 1598 O O . GLN A 1 210 ? -6.300 4.345 8.139 1.00 93.38 210 GLN A O 1
ATOM 1603 N N . ARG A 1 211 ? -6.621 5.728 6.404 1.00 96.44 211 ARG A N 1
ATOM 1604 C CA . ARG A 1 211 ? -7.716 6.477 7.050 1.00 96.44 211 ARG A CA 1
ATOM 1605 C C . ARG A 1 211 ? -8.917 5.585 7.360 1.00 96.44 211 ARG A C 1
ATOM 1607 O O . ARG A 1 211 ? -9.450 5.668 8.461 1.00 96.44 211 ARG A O 1
ATOM 1614 N N . LEU A 1 212 ? -9.310 4.718 6.426 1.00 95.12 212 LEU A N 1
ATOM 1615 C CA . LEU A 1 212 ? -10.402 3.765 6.641 1.00 95.12 212 LEU A CA 1
ATOM 1616 C C . LEU A 1 212 ? -10.064 2.754 7.746 1.00 95.12 212 LEU A C 1
ATOM 1618 O O . LEU A 1 212 ? -10.915 2.453 8.577 1.00 95.12 212 LEU A O 1
ATOM 1622 N N . GLN A 1 213 ? -8.819 2.272 7.814 1.00 93.94 213 GLN A N 1
ATOM 1623 C CA . GLN A 1 213 ? -8.360 1.402 8.904 1.00 93.94 213 GLN A CA 1
ATOM 1624 C C . GLN A 1 213 ? -8.419 2.105 10.268 1.00 93.94 213 GLN A C 1
ATOM 1626 O O . GLN A 1 213 ? -8.894 1.519 11.242 1.00 93.94 213 GLN A O 1
ATOM 1631 N N . ASP A 1 214 ? -7.998 3.370 10.339 1.00 94.75 214 ASP A N 1
ATOM 1632 C CA . ASP A 1 214 ? -8.104 4.173 11.560 1.00 94.75 214 ASP A CA 1
ATOM 1633 C C . ASP A 1 214 ? -9.569 4.399 11.970 1.00 94.75 214 ASP A C 1
ATOM 1635 O O . ASP A 1 214 ? -9.894 4.374 13.157 1.00 94.75 214 ASP A O 1
ATOM 1639 N N . GLU A 1 215 ? -10.473 4.611 11.010 1.00 96.69 215 GLU A N 1
ATOM 1640 C CA . GLU A 1 215 ? -11.911 4.747 11.265 1.00 96.69 215 GLU A CA 1
ATOM 1641 C C . GLU A 1 215 ? -12.537 3.448 11.782 1.00 96.69 215 GLU A C 1
ATOM 1643 O O . GLU A 1 215 ? -13.279 3.490 12.766 1.00 96.69 215 GLU A O 1
ATOM 1648 N N . VAL A 1 216 ? -12.192 2.297 11.193 1.00 96.00 216 VAL A N 1
ATOM 1649 C CA . VAL A 1 216 ? -12.617 0.975 11.683 1.00 96.00 216 VAL A CA 1
ATOM 1650 C C . VAL A 1 216 ? -12.132 0.760 13.114 1.00 96.00 216 VAL A C 1
ATOM 1652 O O . VAL A 1 216 ? -12.932 0.428 13.987 1.00 96.00 216 VAL A O 1
ATOM 1655 N N . ARG A 1 217 ? -10.856 1.049 13.395 1.00 97.38 217 ARG A N 1
ATOM 1656 C CA . ARG A 1 217 ? -10.293 0.929 14.744 1.00 97.38 217 ARG A CA 1
ATOM 1657 C C . ARG A 1 217 ? -11.013 1.826 15.756 1.00 97.38 217 ARG A C 1
ATOM 1659 O O . ARG A 1 217 ? -11.363 1.371 16.842 1.00 97.38 217 ARG A O 1
ATOM 1666 N N . ARG A 1 218 ? -11.298 3.085 15.402 1.00 97.69 218 ARG A N 1
ATOM 1667 C CA . ARG A 1 218 ? -12.083 3.997 16.259 1.00 97.69 218 ARG A CA 1
ATOM 1668 C C . ARG A 1 218 ? -13.504 3.481 16.492 1.00 97.69 218 ARG A C 1
ATOM 1670 O O . ARG A 1 218 ? -14.027 3.626 17.596 1.00 97.69 218 ARG A O 1
ATOM 1677 N N . ALA A 1 219 ? -14.136 2.888 15.479 1.00 96.75 219 ALA A N 1
ATOM 1678 C CA . ALA A 1 219 ? -15.470 2.306 15.603 1.00 96.75 219 ALA A CA 1
ATOM 1679 C C . ALA A 1 219 ? -15.478 1.075 16.527 1.00 96.75 219 ALA A C 1
ATOM 1681 O O . ALA A 1 219 ? -16.386 0.932 17.347 1.00 96.75 219 ALA A O 1
ATOM 1682 N N . GLU A 1 220 ? -14.454 0.223 16.454 1.00 97.12 220 GLU A N 1
ATOM 1683 C CA . GLU A 1 220 ? -14.268 -0.915 17.362 1.00 97.12 220 GLU A CA 1
ATOM 1684 C C . GLU A 1 220 ? -14.040 -0.464 18.809 1.00 97.12 220 GLU A C 1
ATOM 1686 O O . GLU A 1 220 ? -14.678 -0.980 19.729 1.00 97.12 220 GLU A O 1
ATOM 1691 N N . GLU A 1 221 ? -13.192 0.545 19.019 1.00 97.50 221 GLU A N 1
ATOM 1692 C CA . GLU A 1 221 ? -12.965 1.146 20.337 1.00 97.50 221 GLU A CA 1
ATOM 1693 C C . GLU A 1 221 ? -14.266 1.741 20.905 1.00 97.50 221 GLU A C 1
ATOM 1695 O O . GLU A 1 221 ? -14.624 1.477 22.057 1.00 97.50 221 GLU A O 1
ATOM 1700 N N . ALA A 1 222 ? -15.036 2.467 20.088 1.00 97.94 222 ALA A N 1
ATOM 1701 C CA . ALA A 1 222 ? -16.338 3.004 20.482 1.00 97.94 222 ALA A CA 1
ATOM 1702 C C . ALA A 1 222 ? -17.346 1.896 20.829 1.00 97.94 222 ALA A C 1
ATOM 1704 O O . ALA A 1 222 ? -18.071 2.003 21.825 1.00 97.94 222 ALA A O 1
ATOM 1705 N N . ARG A 1 223 ? -17.372 0.808 20.049 1.00 98.25 223 ARG A N 1
ATOM 1706 C CA . ARG A 1 223 ? -18.217 -0.362 20.312 1.00 98.25 223 ARG A CA 1
ATOM 1707 C C . ARG A 1 223 ? -17.840 -1.031 21.631 1.00 98.25 223 ARG A C 1
ATOM 1709 O O . ARG A 1 223 ? -18.728 -1.300 22.436 1.00 98.25 223 ARG A O 1
ATOM 1716 N N . ARG A 1 224 ? -16.548 -1.225 21.896 1.00 98.44 224 ARG A N 1
ATOM 1717 C CA . ARG A 1 224 ? -16.056 -1.787 23.161 1.00 98.44 224 ARG A CA 1
ATOM 1718 C C . ARG A 1 224 ? -16.484 -0.934 24.357 1.00 98.44 224 ARG A C 1
ATOM 1720 O O . ARG A 1 224 ? -17.016 -1.465 25.329 1.00 98.44 224 ARG A O 1
ATOM 1727 N N . VAL A 1 225 ? -16.336 0.389 24.272 1.00 98.31 225 VAL A N 1
ATOM 1728 C CA . VAL A 1 225 ? -16.789 1.314 25.328 1.00 98.31 225 VAL A CA 1
ATOM 1729 C C . VAL A 1 225 ? -18.307 1.226 25.535 1.00 98.31 225 VAL A C 1
ATOM 1731 O O . VAL A 1 225 ? -18.783 1.225 26.676 1.00 98.31 225 VAL A O 1
ATOM 1734 N N . ALA A 1 226 ? -19.088 1.122 24.456 1.00 97.94 226 ALA A N 1
ATOM 1735 C CA . ALA A 1 226 ? -20.537 0.955 24.536 1.00 97.94 226 ALA A CA 1
ATOM 1736 C C . ALA A 1 226 ? -20.938 -0.384 25.184 1.00 97.94 226 ALA A C 1
ATOM 1738 O O . ALA A 1 226 ? -21.850 -0.414 26.016 1.00 97.94 226 ALA A O 1
ATOM 1739 N N . GLU A 1 227 ? -20.241 -1.475 24.860 1.00 97.94 227 GLU A N 1
ATOM 1740 C CA . GLU A 1 227 ? -20.443 -2.800 25.454 1.00 97.94 227 GLU A CA 1
ATOM 1741 C C . GLU A 1 227 ? -20.108 -2.804 26.953 1.00 97.94 227 GLU A C 1
ATOM 1743 O O . GLU A 1 227 ? -20.923 -3.255 27.763 1.00 97.94 227 GLU A O 1
ATOM 1748 N N . GLU A 1 228 ? -18.981 -2.211 27.354 1.00 98.00 228 GLU A N 1
ATOM 1749 C CA . GLU A 1 228 ? -18.606 -2.050 28.764 1.00 98.00 228 GLU A CA 1
ATOM 1750 C C . GLU A 1 228 ? -19.647 -1.224 29.536 1.00 98.00 228 GLU A C 1
ATOM 1752 O O . GLU A 1 228 ? -20.067 -1.597 30.638 1.00 98.00 228 GLU A O 1
ATOM 1757 N N . ARG A 1 229 ? -20.125 -0.119 28.948 1.00 98.44 229 ARG A N 1
ATOM 1758 C CA . ARG A 1 229 ? -21.176 0.721 29.538 1.00 98.44 229 ARG A CA 1
ATOM 1759 C C . ARG A 1 229 ? -22.499 -0.038 29.674 1.00 98.44 229 ARG A C 1
ATOM 1761 O O . ARG A 1 229 ? -23.128 0.026 30.731 1.00 98.44 229 ARG A O 1
ATOM 1768 N N . SER A 1 230 ? -22.902 -0.787 28.647 1.00 97.44 230 SER A N 1
ATOM 1769 C CA . SER A 1 230 ? -24.086 -1.655 28.685 1.00 97.44 230 SER A CA 1
ATOM 1770 C C . SER A 1 230 ? -23.964 -2.718 29.782 1.00 97.44 230 SER A C 1
ATOM 1772 O O . SER A 1 230 ? -24.904 -2.929 30.551 1.00 97.44 230 SER A O 1
ATOM 1774 N N . GLY A 1 231 ? -22.782 -3.324 29.933 1.00 97.50 231 GLY A N 1
ATOM 1775 C CA . GLY A 1 231 ? -22.477 -4.274 31.002 1.00 97.50 231 GLY A CA 1
ATOM 1776 C C . GLY A 1 231 ? -22.678 -3.684 32.401 1.00 97.50 231 GLY A C 1
ATOM 1777 O O . GLY A 1 231 ? -23.323 -4.311 33.246 1.00 97.50 231 GLY A O 1
ATOM 1778 N N . ARG A 1 232 ? -22.214 -2.448 32.639 1.00 97.88 232 ARG A N 1
ATOM 1779 C CA . ARG A 1 232 ? -22.428 -1.736 33.915 1.00 97.88 232 ARG A CA 1
ATOM 1780 C C . ARG A 1 232 ? -23.910 -1.488 34.196 1.00 97.88 232 ARG A C 1
ATOM 1782 O O . ARG A 1 232 ? -24.351 -1.723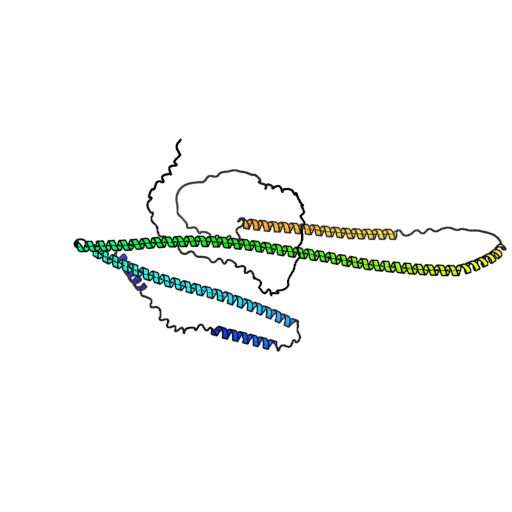 35.321 1.00 97.88 232 ARG A O 1
ATOM 1789 N N . TYR A 1 233 ? -24.688 -1.069 33.194 1.00 97.94 233 TYR A N 1
ATOM 1790 C CA . TYR A 1 233 ? -26.132 -0.873 33.361 1.00 97.94 233 TYR A CA 1
ATOM 1791 C C . TYR A 1 233 ? -26.858 -2.184 33.666 1.00 97.94 233 TYR A C 1
ATOM 1793 O O . TYR A 1 233 ? -27.618 -2.232 34.626 1.00 97.94 233 TYR A O 1
ATOM 1801 N N . ARG A 1 234 ? -26.551 -3.273 32.950 1.00 98.38 234 ARG A N 1
ATOM 1802 C CA . ARG A 1 234 ? -27.119 -4.602 33.245 1.00 98.38 234 ARG A CA 1
ATOM 1803 C C . ARG A 1 234 ? -26.810 -5.052 34.674 1.00 98.38 234 ARG A C 1
ATOM 1805 O O . ARG A 1 234 ? -27.681 -5.594 35.349 1.00 98.38 234 ARG A O 1
ATOM 1812 N N . ALA A 1 235 ? -25.587 -4.824 35.155 1.00 98.12 235 ALA A N 1
ATOM 1813 C CA . ALA A 1 235 ? -25.214 -5.145 36.531 1.00 98.12 235 ALA A CA 1
ATOM 1814 C C . ALA A 1 235 ? -25.983 -4.296 37.560 1.00 98.12 235 ALA A C 1
ATOM 1816 O O . ALA A 1 235 ? -26.383 -4.814 38.602 1.00 98.12 235 ALA A O 1
ATOM 1817 N N . ALA A 1 236 ? -26.212 -3.010 37.277 1.00 98.00 236 ALA A N 1
ATOM 1818 C CA . ALA A 1 236 ? -27.022 -2.137 38.125 1.00 98.00 236 ALA A CA 1
ATOM 1819 C C . ALA A 1 236 ? -28.495 -2.576 38.161 1.00 98.00 236 ALA A C 1
ATOM 1821 O O . ALA A 1 236 ? -29.059 -2.676 39.250 1.00 98.00 236 ALA A O 1
ATOM 1822 N N . THR A 1 237 ? -29.084 -2.922 37.012 1.00 98.25 237 THR A N 1
ATOM 1823 C CA . THR A 1 237 ? -30.455 -3.447 36.922 1.00 98.25 237 THR A CA 1
ATOM 1824 C C . THR A 1 237 ? -30.615 -4.725 37.743 1.00 98.25 237 THR A C 1
ATOM 1826 O O . THR A 1 237 ? -31.498 -4.782 38.588 1.00 98.25 237 THR A O 1
ATOM 1829 N N . LYS A 1 238 ? -29.691 -5.691 37.629 1.00 98.50 238 LYS A N 1
ATOM 1830 C CA . LYS A 1 238 ? -29.710 -6.915 38.457 1.00 98.50 238 LYS A CA 1
ATOM 1831 C C . LYS A 1 238 ? -29.661 -6.626 39.961 1.00 98.50 238 LYS A C 1
ATOM 1833 O O . LYS A 1 238 ? -30.317 -7.300 40.751 1.00 98.50 238 LYS A O 1
ATOM 1838 N N . LYS A 1 239 ? -28.878 -5.624 40.385 1.00 98.19 239 LYS A N 1
ATOM 1839 C CA . LYS A 1 239 ? -28.839 -5.195 41.795 1.00 98.19 239 LYS A CA 1
ATOM 1840 C C . LYS A 1 239 ? -30.173 -4.590 42.233 1.00 98.19 239 LYS A C 1
ATOM 1842 O O . LYS A 1 239 ? -30.622 -4.880 43.336 1.00 98.19 239 LYS A O 1
ATOM 1847 N N . GLN A 1 240 ? -30.797 -3.768 41.389 1.00 98.00 240 GLN A N 1
ATOM 1848 C CA . GLN A 1 240 ? -32.116 -3.194 41.661 1.00 98.00 240 GLN A CA 1
ATOM 1849 C C . GLN A 1 240 ? -33.197 -4.279 41.733 1.00 98.00 240 GLN A C 1
ATOM 1851 O O . GLN A 1 240 ? -33.960 -4.286 42.692 1.00 98.00 240 GLN A O 1
ATOM 1856 N N . GLU A 1 241 ? -33.205 -5.239 40.807 1.00 98.25 241 GLU A N 1
ATOM 1857 C CA . GLU A 1 241 ? -34.097 -6.407 40.832 1.00 98.25 241 GLU A CA 1
ATOM 1858 C C . GLU A 1 241 ? -33.946 -7.200 42.140 1.00 98.25 241 GLU A C 1
ATOM 1860 O O . GLU A 1 241 ? -34.936 -7.497 42.804 1.00 98.25 241 GLU A O 1
ATOM 1865 N N . ALA A 1 242 ? -32.713 -7.467 42.586 1.00 98.00 242 ALA A N 1
ATOM 1866 C CA . ALA A 1 242 ? -32.468 -8.153 43.857 1.00 98.00 242 ALA A CA 1
ATOM 1867 C C . ALA A 1 242 ? -32.977 -7.362 45.080 1.00 98.00 242 ALA A C 1
ATOM 1869 O O . ALA A 1 242 ? -33.479 -7.949 46.042 1.00 98.00 242 ALA A O 1
ATOM 1870 N N . ILE A 1 243 ? -32.858 -6.030 45.057 1.00 98.12 243 ILE A N 1
ATOM 1871 C CA . ILE A 1 243 ? -33.399 -5.152 46.103 1.00 98.12 243 ILE A CA 1
ATOM 1872 C C . ILE A 1 243 ? -34.933 -5.190 46.100 1.00 98.12 243 ILE A C 1
ATOM 1874 O O . ILE A 1 243 ? -35.523 -5.307 47.174 1.00 98.12 243 ILE A O 1
ATOM 1878 N N . ILE A 1 244 ? -35.568 -5.140 44.923 1.00 97.56 244 ILE A N 1
ATOM 1879 C CA . ILE A 1 244 ? -37.028 -5.233 44.769 1.00 97.56 244 ILE A CA 1
ATOM 1880 C C . ILE A 1 244 ? -37.531 -6.550 45.362 1.00 97.56 244 ILE A C 1
ATOM 1882 O O . ILE A 1 244 ? -38.369 -6.515 46.257 1.00 97.56 244 ILE A O 1
ATOM 1886 N N . VAL A 1 245 ? -36.935 -7.686 44.988 1.00 98.38 245 VAL A N 1
ATOM 1887 C CA . VAL A 1 245 ? -37.299 -9.007 45.537 1.00 98.38 245 VAL A CA 1
ATOM 1888 C C . VAL A 1 245 ? -37.169 -9.042 47.067 1.00 98.38 245 VAL A C 1
ATOM 1890 O O . VAL A 1 245 ? -38.011 -9.610 47.766 1.00 98.38 245 VAL A O 1
ATOM 1893 N N . ARG A 1 246 ? -36.136 -8.401 47.633 1.00 98.31 246 ARG A N 1
ATOM 1894 C CA . ARG A 1 246 ? -35.962 -8.316 49.093 1.00 98.31 246 ARG A CA 1
ATOM 1895 C C . ARG A 1 246 ? -37.039 -7.452 49.757 1.00 98.31 246 ARG A C 1
ATOM 1897 O O . ARG A 1 246 ? -37.509 -7.809 50.838 1.00 98.31 246 ARG A O 1
ATOM 1904 N N . PHE A 1 247 ? -37.434 -6.339 49.138 1.00 98.00 247 PHE A N 1
ATOM 1905 C CA . PHE A 1 247 ? -38.535 -5.505 49.627 1.00 98.00 247 PHE A CA 1
ATOM 1906 C C . PHE A 1 247 ? -39.884 -6.214 49.519 1.00 98.00 247 PHE A C 1
ATOM 1908 O O . PHE A 1 247 ? -40.654 -6.172 50.475 1.00 98.00 247 PHE A O 1
ATOM 1915 N N . GLU A 1 248 ? -40.144 -6.923 48.424 1.00 97.38 248 GLU A N 1
ATOM 1916 C CA . GLU A 1 248 ? -41.340 -7.752 48.255 1.00 97.38 248 GLU A CA 1
ATOM 1917 C C . GLU A 1 248 ? -41.431 -8.823 49.349 1.00 97.38 248 GLU A C 1
ATOM 1919 O O . GLU A 1 248 ? -42.486 -9.001 49.959 1.00 97.38 248 GLU A O 1
ATOM 1924 N N . ALA A 1 249 ? -40.314 -9.473 49.690 1.00 97.75 249 ALA A N 1
ATOM 1925 C CA . ALA A 1 249 ? -40.265 -10.434 50.790 1.00 97.75 249 ALA A CA 1
ATOM 1926 C C . ALA A 1 249 ? -40.557 -9.789 52.159 1.00 97.75 249 ALA A C 1
ATOM 1928 O O . ALA A 1 249 ? -41.312 -10.353 52.955 1.00 97.75 249 ALA A O 1
ATOM 1929 N N . LEU A 1 250 ? -39.996 -8.606 52.444 1.00 97.88 250 LEU A N 1
ATOM 1930 C CA . LEU A 1 250 ? -40.257 -7.868 53.689 1.00 97.88 250 LEU A CA 1
ATOM 1931 C C . LEU A 1 250 ? -41.714 -7.404 53.790 1.00 97.88 250 LEU A C 1
ATOM 1933 O O . LEU A 1 250 ? -42.325 -7.551 54.849 1.00 97.88 250 LEU A O 1
ATOM 1937 N N . LEU A 1 251 ? -42.286 -6.894 52.696 1.00 97.19 251 LEU A N 1
ATOM 1938 C CA . LEU A 1 251 ? -43.696 -6.510 52.623 1.00 97.19 251 LEU A CA 1
ATOM 1939 C C . LEU A 1 251 ? -44.607 -7.727 52.801 1.00 97.19 251 LEU A C 1
ATOM 1941 O O . LEU A 1 251 ? -45.555 -7.664 53.579 1.00 97.19 251 LEU A O 1
ATOM 1945 N N . GLY A 1 252 ? -44.280 -8.859 52.174 1.00 96.94 252 GLY A N 1
ATOM 1946 C CA . GLY A 1 252 ? -45.000 -10.118 52.365 1.00 96.94 252 GLY A CA 1
ATOM 1947 C C . GLY A 1 252 ? -44.948 -10.620 53.812 1.00 96.94 252 GLY A C 1
ATOM 1948 O O . GLY A 1 252 ? -45.957 -11.071 54.352 1.00 96.94 252 GLY A O 1
ATOM 1949 N N . GLN A 1 253 ? -43.801 -10.503 54.489 1.00 97.06 253 GLN A N 1
ATOM 1950 C CA . GLN A 1 253 ? -43.684 -10.825 55.918 1.00 97.06 253 GLN A CA 1
ATOM 1951 C C . GLN A 1 253 ? -44.477 -9.854 56.801 1.00 97.06 253 GLN A C 1
ATOM 1953 O O . GLN A 1 253 ? -45.120 -10.289 57.756 1.00 97.06 253 GLN A O 1
ATOM 1958 N N . ALA A 1 254 ? -44.440 -8.554 56.504 1.00 95.88 254 ALA A N 1
ATOM 1959 C CA . ALA A 1 254 ? -45.199 -7.542 57.233 1.00 95.88 254 ALA A CA 1
ATOM 1960 C C . ALA A 1 254 ? -46.713 -7.754 57.080 1.00 95.88 254 ALA A C 1
ATOM 1962 O O . ALA A 1 254 ? -47.432 -7.701 58.077 1.00 95.88 254 ALA A O 1
ATOM 1963 N N . ALA A 1 255 ? -47.181 -8.077 55.871 1.00 96.12 255 ALA A N 1
ATOM 1964 C CA . ALA A 1 255 ? -48.572 -8.429 55.602 1.00 96.12 255 ALA A CA 1
ATOM 1965 C C . ALA A 1 255 ? -49.005 -9.665 56.407 1.00 96.12 255 ALA A C 1
ATOM 1967 O O . ALA A 1 255 ? -50.000 -9.600 57.123 1.00 96.12 255 ALA A O 1
ATOM 1968 N N . LYS A 1 256 ? -48.204 -10.742 56.409 1.00 96.06 256 LYS A N 1
ATOM 1969 C CA . LYS A 1 256 ? -48.470 -11.943 57.226 1.00 96.06 256 LYS A CA 1
ATOM 1970 C C . LYS A 1 256 ? -48.514 -11.646 58.727 1.00 96.06 256 LYS A C 1
ATOM 1972 O O . LYS A 1 256 ? -49.384 -12.154 59.423 1.00 96.06 256 LYS A O 1
ATOM 1977 N N . LYS A 1 257 ? -47.601 -10.808 59.235 1.00 95.06 257 LYS A N 1
ATOM 1978 C CA . LYS A 1 257 ? -47.609 -10.361 60.643 1.00 95.06 257 LYS A CA 1
ATOM 1979 C C . LYS A 1 257 ? -48.841 -9.517 60.973 1.00 95.06 257 LYS A C 1
ATOM 1981 O O . LYS A 1 257 ? -49.340 -9.569 62.092 1.00 95.06 257 LYS A O 1
ATOM 1986 N N . LEU A 1 258 ? -49.320 -8.707 60.031 1.00 94.06 258 LEU A N 1
ATOM 1987 C CA . LEU A 1 258 ? -50.545 -7.932 60.208 1.00 94.06 258 LEU A CA 1
ATOM 1988 C C . LEU A 1 258 ? -51.770 -8.853 60.239 1.00 94.06 258 LEU A C 1
ATOM 1990 O O . LEU A 1 258 ? -52.636 -8.673 61.088 1.00 94.06 258 LEU A O 1
ATOM 1994 N N . GLU A 1 259 ? -51.836 -9.848 59.355 1.00 94.00 259 GLU A N 1
ATOM 1995 C CA . GLU A 1 259 ? -52.891 -10.867 59.358 1.00 94.00 259 GLU A CA 1
ATOM 1996 C C . GLU A 1 259 ? -52.882 -11.697 60.644 1.00 94.00 259 GLU A C 1
ATOM 1998 O O . GLU A 1 259 ? -53.937 -11.878 61.250 1.00 94.00 259 GLU A O 1
ATOM 2003 N N . SER A 1 260 ? -51.708 -12.130 61.119 1.00 92.38 260 SER A N 1
ATOM 2004 C CA . SER A 1 260 ? -51.597 -12.859 62.386 1.00 92.38 260 SER A CA 1
ATOM 2005 C C . SER A 1 260 ? -52.047 -12.001 63.567 1.00 92.38 260 SER A C 1
ATOM 2007 O O . SER A 1 260 ? -52.818 -12.478 64.389 1.00 92.38 260 SER A O 1
ATOM 2009 N N . LYS A 1 261 ? -51.665 -10.716 63.610 1.00 91.31 261 LYS A N 1
ATOM 2010 C CA . LYS A 1 261 ? -52.140 -9.767 64.631 1.00 91.31 261 LYS A CA 1
ATOM 2011 C C . LYS A 1 261 ? -53.642 -9.509 64.553 1.00 91.31 261 LYS A C 1
ATOM 2013 O O . LYS A 1 261 ? -54.277 -9.361 65.588 1.00 91.31 261 LYS A O 1
ATOM 2018 N N . LYS A 1 262 ? -54.225 -9.444 63.352 1.00 90.69 262 LYS A N 1
ATOM 2019 C CA . LYS A 1 262 ? -55.683 -9.330 63.183 1.00 90.69 262 LYS A CA 1
ATOM 2020 C C . LYS A 1 262 ? -56.387 -10.573 63.724 1.00 90.69 262 LYS A C 1
ATOM 2022 O O . LYS A 1 262 ? -57.340 -10.433 64.477 1.00 90.69 262 LYS A O 1
ATOM 2027 N N . LEU A 1 263 ? -55.892 -11.768 63.398 1.00 89.50 263 LEU A N 1
ATOM 2028 C CA . LEU A 1 263 ? -56.403 -13.035 63.931 1.00 89.50 263 LEU A CA 1
ATOM 2029 C C . LEU A 1 263 ? -56.251 -13.124 65.455 1.00 89.50 263 LEU A C 1
ATOM 2031 O O . LEU A 1 263 ? -57.178 -13.543 66.137 1.00 89.50 263 LEU A O 1
ATOM 2035 N N . GLU A 1 264 ? -55.104 -12.717 65.999 1.00 87.75 264 GLU A N 1
ATOM 2036 C CA . GLU A 1 264 ? -54.890 -12.603 67.445 1.00 87.75 264 GLU A CA 1
ATOM 2037 C C . GLU A 1 264 ? -55.857 -11.599 68.070 1.00 87.75 264 GLU A C 1
ATOM 2039 O O . GLU A 1 264 ? -56.443 -11.909 69.096 1.00 87.75 264 GLU A O 1
ATOM 2044 N N . GLY A 1 265 ? -56.082 -10.445 67.437 1.00 85.88 265 GLY A N 1
ATOM 2045 C CA . GLY A 1 265 ? -57.059 -9.448 67.871 1.00 85.88 265 GLY A CA 1
ATOM 2046 C C . GLY A 1 265 ? -58.482 -10.003 67.933 1.00 85.88 265 GLY A C 1
ATOM 2047 O O . GLY A 1 265 ? -59.158 -9.792 68.934 1.00 85.88 265 GLY A O 1
ATOM 2048 N N . VAL A 1 266 ? -58.903 -10.780 66.927 1.00 87.62 266 VAL A N 1
ATOM 2049 C CA . VAL A 1 266 ? -60.200 -11.484 66.931 1.00 87.62 266 VAL A CA 1
ATOM 2050 C C . VAL A 1 266 ? -60.273 -12.487 68.085 1.00 87.62 266 VAL A C 1
ATOM 2052 O O . VAL A 1 266 ? -61.237 -12.467 68.841 1.00 87.62 266 VAL A O 1
ATOM 2055 N N . LYS A 1 267 ? -59.229 -13.301 68.296 1.00 87.38 267 LYS A N 1
ATOM 2056 C CA . LYS A 1 267 ? -59.162 -14.230 69.442 1.00 87.38 267 LYS A CA 1
ATOM 2057 C C . LYS A 1 267 ? -59.209 -13.503 70.788 1.00 87.38 267 LYS A C 1
ATOM 2059 O O .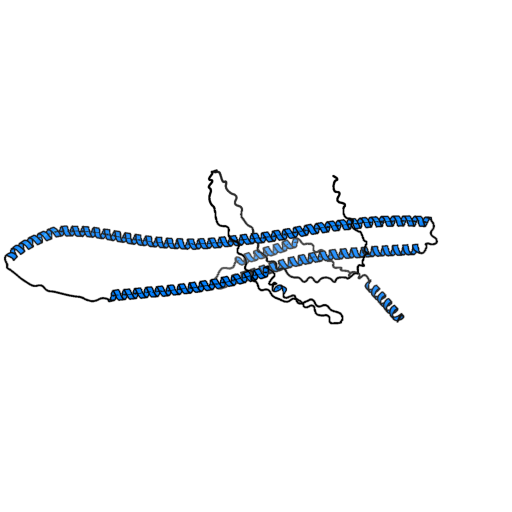 LYS A 1 267 ? -59.794 -14.004 71.741 1.00 87.38 267 LYS A O 1
ATOM 2064 N N . LEU A 1 268 ? -58.580 -12.333 70.883 1.00 82.44 268 LEU A N 1
ATOM 2065 C CA . LEU A 1 268 ? -58.564 -11.506 72.090 1.00 82.44 268 LEU A CA 1
ATOM 2066 C C . LEU A 1 268 ? -59.942 -10.888 72.353 1.00 82.44 268 LEU A C 1
ATOM 2068 O O . LEU A 1 268 ? -60.359 -10.825 73.505 1.00 82.44 268 LEU A O 1
ATOM 2072 N N . GLU A 1 269 ? -60.665 -10.467 71.311 1.00 84.00 269 GLU A N 1
ATOM 2073 C CA . GLU A 1 269 ? -62.068 -10.057 71.438 1.00 84.00 269 GLU A CA 1
ATOM 2074 C C . GLU A 1 269 ? -62.978 -11.218 71.843 1.00 84.00 269 GLU A C 1
ATOM 2076 O O . GLU A 1 269 ? -63.811 -11.045 72.728 1.00 84.00 269 GLU A O 1
ATOM 2081 N N . GLU A 1 270 ? -62.801 -12.410 71.271 1.00 83.88 270 GLU A N 1
ATOM 2082 C CA . GLU A 1 270 ? -63.540 -13.610 71.684 1.00 83.88 270 GLU A CA 1
ATOM 2083 C C . GLU A 1 270 ? -63.274 -13.958 73.154 1.00 83.88 270 GLU A C 1
ATOM 2085 O O . GLU A 1 270 ? -64.218 -14.187 73.910 1.00 83.88 270 GLU A O 1
ATOM 2090 N N . ALA A 1 271 ? -62.010 -13.931 73.588 1.00 81.69 271 ALA A N 1
ATOM 2091 C CA . ALA A 1 271 ? -61.638 -14.153 74.983 1.00 81.69 271 ALA A CA 1
ATOM 2092 C C . ALA A 1 271 ? -62.216 -13.073 75.909 1.00 81.69 271 ALA A C 1
ATOM 2094 O O . ALA A 1 271 ? -62.734 -13.400 76.972 1.00 81.69 271 ALA A O 1
ATOM 2095 N N . LYS A 1 272 ? -62.199 -11.793 75.504 1.00 81.94 272 LYS A N 1
ATOM 2096 C CA . LYS A 1 272 ? -62.870 -10.712 76.247 1.00 81.94 272 LYS A CA 1
ATOM 2097 C C . LYS A 1 272 ? -64.368 -10.961 76.370 1.00 81.94 272 LYS A C 1
ATOM 2099 O O . LYS A 1 272 ? -64.903 -10.817 77.459 1.00 81.94 272 LYS A O 1
ATOM 2104 N N . ARG A 1 273 ? -65.026 -11.389 75.293 1.00 85.00 273 ARG A N 1
ATOM 2105 C CA . ARG A 1 273 ? -66.461 -11.700 75.276 1.00 85.00 273 ARG A CA 1
ATOM 2106 C C . ARG A 1 273 ? -66.814 -12.902 76.160 1.00 85.00 273 ARG A C 1
ATOM 2108 O O . ARG A 1 273 ? -67.922 -12.963 76.678 1.00 85.00 273 ARG A O 1
ATOM 2115 N N . GLN A 1 274 ? -65.888 -13.846 76.339 1.00 80.81 274 GLN A N 1
ATOM 2116 C CA . GLN A 1 274 ? -66.015 -14.948 77.303 1.00 80.81 274 GLN A CA 1
ATOM 2117 C C . GLN A 1 274 ? -65.751 -14.497 78.746 1.00 80.81 274 GLN A C 1
ATOM 2119 O O . GLN A 1 274 ? -66.435 -14.957 79.654 1.00 80.81 274 GLN A O 1
ATOM 2124 N N . LEU A 1 275 ? -64.804 -13.579 78.961 1.00 78.31 275 LEU A N 1
ATOM 2125 C CA . LEU A 1 275 ? -64.486 -13.048 80.288 1.00 78.31 275 LEU A CA 1
ATOM 2126 C C . LEU A 1 275 ? -65.509 -12.027 80.797 1.00 78.31 275 LEU A C 1
ATOM 2128 O O . LEU A 1 275 ? -65.676 -11.901 82.001 1.00 78.31 275 LEU A O 1
ATOM 2132 N N . GLU A 1 276 ? -66.171 -11.270 79.922 1.00 81.88 276 GLU A N 1
ATOM 2133 C CA . GLU A 1 276 ? -67.199 -10.287 80.293 1.00 81.88 276 GLU A CA 1
ATOM 2134 C C . GLU A 1 276 ? -68.297 -10.859 81.206 1.00 81.88 276 GLU A C 1
ATOM 2136 O O . GLU A 1 276 ? -68.508 -10.276 82.271 1.00 81.88 276 GLU A O 1
ATOM 2141 N N . PRO A 1 277 ? -68.941 -12.004 80.902 1.00 78.19 277 PRO A N 1
ATOM 2142 C CA . PRO A 1 277 ? -69.928 -12.595 81.804 1.00 78.19 277 PRO A CA 1
ATOM 2143 C C . PRO A 1 277 ? -69.307 -13.121 83.107 1.00 78.19 277 PRO A C 1
ATOM 2145 O O . PRO A 1 277 ? -69.947 -13.053 84.153 1.00 78.19 277 PRO A O 1
ATOM 2148 N N . GLU A 1 278 ? -68.060 -13.605 83.093 1.00 77.56 278 GLU A N 1
ATOM 2149 C CA . GLU A 1 278 ? -67.355 -14.023 84.316 1.00 77.56 278 GLU A CA 1
ATOM 2150 C C . GLU A 1 278 ? -66.996 -12.826 85.205 1.00 77.56 278 GLU A C 1
ATOM 2152 O O . GLU A 1 278 ? -67.112 -12.891 86.427 1.00 77.56 278 GLU A O 1
ATOM 2157 N N . MET A 1 279 ? -66.602 -11.709 84.594 1.00 75.44 279 MET A N 1
ATOM 2158 C CA . MET A 1 279 ? -66.338 -10.438 85.257 1.00 75.44 279 MET A CA 1
ATOM 2159 C C . MET A 1 279 ? -67.625 -9.809 85.785 1.00 75.44 279 MET A C 1
ATOM 2161 O O . MET A 1 279 ? -67.602 -9.252 86.876 1.00 75.44 279 MET A O 1
ATOM 2165 N N . GLU A 1 280 ? -68.746 -9.894 85.067 1.00 77.56 280 GLU A N 1
ATOM 2166 C CA . GLU A 1 280 ? -70.061 -9.498 85.584 1.00 77.56 280 GLU A CA 1
ATOM 2167 C C . GLU A 1 280 ? -70.502 -10.403 86.737 1.00 77.56 280 GLU A C 1
ATOM 2169 O O . GLU A 1 280 ? -70.966 -9.899 87.759 1.00 77.56 280 GLU A O 1
ATOM 2174 N N . ALA A 1 281 ? -70.271 -11.715 86.648 1.00 75.94 281 ALA A N 1
ATOM 2175 C CA . ALA A 1 281 ? -70.530 -12.643 87.743 1.00 75.94 281 ALA A CA 1
ATOM 2176 C C . ALA A 1 281 ? -69.662 -12.321 88.969 1.00 75.94 281 ALA A C 1
ATOM 2178 O O . ALA A 1 281 ? -70.188 -12.202 90.074 1.00 75.94 281 ALA A O 1
ATOM 2179 N N . LEU A 1 282 ? -68.357 -12.093 88.795 1.00 76.06 282 LEU A N 1
ATOM 2180 C CA . LEU A 1 282 ? -67.448 -11.687 89.868 1.00 76.06 282 LEU A CA 1
ATOM 2181 C C . LEU A 1 282 ? -67.763 -10.296 90.407 1.00 76.06 282 LEU A C 1
ATOM 2183 O O . LEU A 1 282 ? -67.667 -10.110 91.611 1.00 76.06 282 LEU A O 1
ATOM 2187 N N . LYS A 1 283 ? -68.173 -9.334 89.573 1.00 78.44 283 LYS A N 1
ATOM 2188 C CA . LYS A 1 283 ? -68.643 -8.015 90.024 1.00 78.44 283 LYS A CA 1
ATOM 2189 C C . LYS A 1 283 ? -69.934 -8.127 90.811 1.00 78.44 283 LYS A C 1
ATOM 2191 O O . LYS A 1 283 ? -70.044 -7.460 91.824 1.00 78.44 283 LYS A O 1
ATOM 2196 N N . SER A 1 284 ? -70.874 -8.979 90.409 1.00 71.81 284 SER A N 1
ATOM 2197 C CA . SER A 1 284 ? -72.079 -9.237 91.202 1.00 71.81 284 SER A CA 1
ATOM 2198 C C . SER A 1 284 ? -71.728 -9.886 92.546 1.00 71.81 284 SER A C 1
ATOM 2200 O O . SER A 1 284 ? -72.272 -9.506 93.576 1.00 71.81 284 SER A O 1
ATOM 2202 N N . LYS A 1 285 ? -70.730 -10.778 92.564 1.00 74.56 285 LYS A N 1
ATOM 2203 C CA . LYS A 1 285 ? -70.191 -11.417 93.772 1.00 74.56 285 LYS A CA 1
ATOM 2204 C C . LYS A 1 285 ? -69.400 -10.454 94.660 1.00 74.56 285 LYS A C 1
ATOM 2206 O O . LYS A 1 285 ? -69.498 -10.521 95.876 1.00 74.56 285 LYS A O 1
ATOM 2211 N N . LEU A 1 286 ? -68.638 -9.538 94.068 1.00 72.62 286 LEU A N 1
ATOM 2212 C CA . LEU A 1 286 ? -67.955 -8.456 94.769 1.00 72.62 286 LEU A CA 1
ATOM 2213 C C . LEU A 1 286 ? -68.948 -7.418 95.258 1.00 72.62 286 LEU A C 1
ATOM 2215 O O . LEU A 1 286 ? -68.764 -6.958 96.358 1.00 72.62 286 LEU A O 1
ATOM 2219 N N . GLN A 1 287 ? -70.013 -7.091 94.529 1.00 74.00 287 GLN A N 1
ATOM 2220 C CA . GLN A 1 287 ? -71.096 -6.238 95.026 1.00 74.00 287 GLN A CA 1
ATOM 2221 C C . GLN A 1 287 ? -71.861 -6.918 96.163 1.00 74.00 287 GLN A C 1
ATOM 2223 O O . GLN A 1 287 ? -72.287 -6.236 97.085 1.00 74.00 287 GLN A O 1
ATOM 2228 N N . GLN A 1 288 ? -71.991 -8.248 96.148 1.00 64.19 288 GLN A N 1
ATOM 2229 C CA . GLN A 1 288 ? -72.479 -9.020 97.293 1.00 64.19 288 GLN A CA 1
ATOM 2230 C C . GLN A 1 288 ? -71.505 -8.934 98.475 1.00 64.19 288 GLN A C 1
ATOM 2232 O O . GLN A 1 288 ? -71.925 -8.568 99.564 1.00 64.19 288 GLN A O 1
ATOM 2237 N N . MET A 1 289 ? -70.205 -9.165 98.263 1.00 61.66 289 MET A N 1
ATOM 2238 C CA . MET A 1 289 ? -69.204 -9.056 99.331 1.00 61.66 289 MET A CA 1
ATOM 2239 C C . MET A 1 289 ? -68.926 -7.615 99.779 1.00 61.66 289 MET A C 1
ATOM 2241 O O . MET A 1 289 ? -68.502 -7.400 100.900 1.00 61.66 289 MET A O 1
ATOM 2245 N N . GLU A 1 290 ? -69.134 -6.615 98.929 1.00 61.16 290 GLU A N 1
ATOM 2246 C CA . GLU A 1 290 ? -68.996 -5.187 99.219 1.00 61.16 290 GLU A CA 1
ATOM 2247 C C . GLU A 1 290 ? -70.265 -4.681 99.905 1.00 61.16 290 GLU A C 1
ATOM 2249 O O . GLU A 1 290 ? -70.164 -3.846 100.790 1.00 61.16 290 GLU A O 1
ATOM 2254 N N . ALA A 1 291 ? -71.438 -5.255 99.616 1.00 56.66 291 ALA A N 1
ATOM 2255 C CA . ALA A 1 291 ? -72.616 -5.119 100.470 1.00 56.66 291 ALA A CA 1
ATOM 2256 C C . ALA A 1 291 ? -72.409 -5.798 101.842 1.00 56.66 291 ALA A C 1
ATOM 2258 O O . ALA A 1 291 ? -72.892 -5.282 102.848 1.00 56.66 291 ALA A O 1
ATOM 2259 N N . GLU A 1 292 ? -71.646 -6.896 101.914 1.00 51.38 292 GLU A N 1
ATOM 2260 C CA . GLU A 1 292 ? -71.241 -7.531 103.181 1.00 51.38 292 GLU A CA 1
ATOM 2261 C C . GLU A 1 292 ? -70.163 -6.711 103.926 1.00 51.38 292 GLU A C 1
ATOM 2263 O O . GLU A 1 292 ? -70.277 -6.497 105.133 1.00 51.38 292 GLU A O 1
ATOM 2268 N N . LEU A 1 293 ? -69.174 -6.151 103.221 1.00 43.09 293 LEU A N 1
ATOM 2269 C CA . LEU A 1 293 ? -68.077 -5.341 103.775 1.00 43.09 293 LEU A CA 1
ATOM 2270 C C . LEU A 1 293 ? -68.479 -3.888 104.070 1.00 43.09 293 LEU A C 1
ATOM 2272 O O . LEU A 1 293 ? -67.915 -3.273 104.970 1.00 43.09 293 LEU A O 1
ATOM 2276 N N . GLN A 1 294 ? -69.498 -3.329 103.408 1.00 43.00 294 GLN A N 1
ATOM 2277 C CA . GLN A 1 294 ? -70.100 -2.045 103.797 1.00 43.00 294 GLN A CA 1
ATOM 2278 C C . GLN A 1 294 ? -70.899 -2.145 105.110 1.00 43.00 294 GLN A C 1
ATOM 2280 O O . GLN A 1 294 ? -71.255 -1.110 105.678 1.00 43.00 294 GLN A O 1
ATOM 2285 N N . SER A 1 295 ? -71.105 -3.357 105.650 1.00 44.69 295 SER A N 1
ATOM 2286 C CA . SER A 1 295 ? -71.562 -3.562 107.032 1.00 44.69 295 SER A CA 1
ATOM 2287 C C . SER A 1 295 ? -70.424 -3.530 108.075 1.00 44.69 295 SER A C 1
ATOM 2289 O O . SER A 1 295 ? -70.693 -3.355 109.263 1.00 44.69 295 SER A O 1
ATOM 2291 N N . GLU A 1 296 ? -69.151 -3.561 107.655 1.00 35.56 296 GLU A N 1
ATOM 2292 C CA . GLU A 1 296 ? -67.977 -3.523 108.537 1.00 35.56 296 GLU A CA 1
ATOM 2293 C C . GLU A 1 296 ? -67.015 -2.369 108.189 1.00 35.56 296 GLU A C 1
ATOM 2295 O O . GLU A 1 296 ? -65.982 -2.516 107.550 1.00 35.56 296 GLU A O 1
ATOM 2300 N N . ARG A 1 297 ? -67.378 -1.184 108.700 1.00 32.38 297 ARG A N 1
ATOM 2301 C CA . ARG A 1 297 ? -66.496 -0.109 109.214 1.00 32.38 297 ARG A CA 1
ATOM 2302 C C . ARG A 1 297 ? -65.257 0.339 108.392 1.00 32.38 297 ARG A C 1
ATOM 2304 O O . ARG A 1 297 ? -64.190 -0.249 108.440 1.00 32.38 297 ARG A O 1
ATOM 2311 N N . GLY A 1 298 ? -65.348 1.577 107.886 1.00 30.62 298 GLY A N 1
ATOM 2312 C CA . GLY A 1 298 ? -64.552 2.753 108.314 1.00 30.62 298 GLY A CA 1
ATOM 2313 C C . GLY A 1 298 ? -63.005 2.774 108.244 1.00 30.62 298 GLY A C 1
ATOM 2314 O O . GLY A 1 298 ? -62.385 2.242 109.148 1.00 30.62 298 GLY A O 1
ATOM 2315 N N . LYS A 1 299 ? -62.466 3.584 107.293 1.00 35.66 299 LYS A N 1
ATOM 2316 C CA . LYS A 1 299 ? -61.282 4.525 107.280 1.00 35.66 299 LYS A CA 1
ATOM 2317 C C . LYS A 1 299 ? -59.952 4.134 108.000 1.00 35.66 299 LYS A C 1
ATOM 2319 O O . LYS A 1 299 ? -60.023 3.508 109.045 1.00 35.66 299 LYS A O 1
ATOM 2324 N N . PRO A 1 300 ? -58.7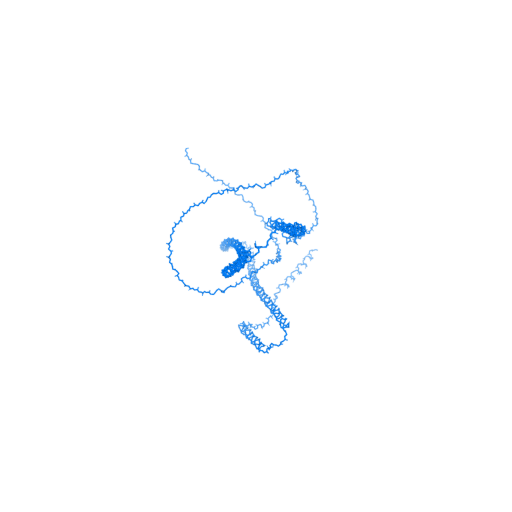59 4.725 107.685 1.00 45.06 300 PRO A N 1
ATOM 2325 C CA . PRO A 1 300 ? -58.247 5.484 106.511 1.00 45.06 300 PRO A CA 1
ATOM 2326 C C . PRO A 1 300 ? -56.781 5.094 106.078 1.00 45.06 300 PRO A C 1
ATOM 2328 O O . PRO A 1 300 ? -56.178 4.216 106.684 1.00 45.06 300 PRO A O 1
ATOM 2331 N N . ARG A 1 301 ? -56.159 5.885 105.162 1.00 30.00 301 ARG A N 1
ATOM 2332 C CA . ARG A 1 301 ? -54.751 6.415 105.214 1.00 30.00 301 ARG A CA 1
ATOM 2333 C C . ARG A 1 301 ? -53.650 5.832 104.264 1.00 30.00 301 ARG A C 1
ATOM 2335 O O . ARG A 1 301 ? -53.501 4.627 104.149 1.00 30.00 301 ARG A O 1
ATOM 2342 N N . VAL A 1 302 ? -52.786 6.763 103.791 1.00 31.45 302 VAL A N 1
ATOM 2343 C CA . VAL A 1 302 ? -51.320 6.707 103.471 1.00 31.45 302 VAL A CA 1
ATOM 2344 C C . VAL A 1 302 ? -50.859 6.583 101.992 1.00 31.45 302 VAL A C 1
ATOM 2346 O O . VAL A 1 302 ? -50.975 5.526 101.389 1.00 31.45 302 VAL A O 1
ATOM 2349 N N . GLU A 1 303 ? -50.241 7.662 101.466 1.00 41.56 303 GLU A N 1
ATOM 2350 C CA . GLU A 1 303 ? -49.238 7.676 100.365 1.00 41.56 303 GLU A CA 1
ATOM 2351 C C . GLU A 1 303 ? -47.884 7.069 100.800 1.00 41.56 303 GLU A C 1
ATOM 2353 O O . GLU A 1 303 ? -47.582 7.130 101.993 1.00 41.56 303 GLU A O 1
ATOM 2358 N N . PRO A 1 304 ? -46.996 6.613 99.884 1.00 41.59 304 PRO A N 1
ATOM 2359 C CA . PRO A 1 304 ? -45.784 7.427 99.619 1.00 41.59 304 PRO A CA 1
ATOM 2360 C C . PRO A 1 304 ? -45.129 7.311 98.208 1.00 41.59 304 PRO A C 1
ATOM 2362 O O . PRO A 1 304 ? -45.108 6.250 97.598 1.00 41.59 304 PRO A O 1
ATOM 2365 N N . GLN A 1 305 ? -44.593 8.452 97.744 1.00 30.17 305 GLN A N 1
ATOM 2366 C CA . GLN A 1 305 ? -43.235 8.792 97.229 1.00 30.17 305 GLN A CA 1
ATOM 2367 C C . GLN A 1 305 ? -42.344 7.874 96.340 1.00 30.17 305 GLN A C 1
ATOM 2369 O O . GLN A 1 305 ? -42.163 6.704 96.639 1.00 30.17 305 GLN A O 1
ATOM 2374 N N . HIS A 1 306 ? -41.656 8.572 95.398 1.00 34.53 306 HIS A N 1
ATOM 2375 C CA . HIS A 1 306 ? -40.279 8.451 94.822 1.00 34.53 306 HIS A CA 1
ATOM 2376 C C . HIS A 1 306 ? -39.810 7.111 94.207 1.00 34.53 306 HIS A C 1
ATOM 2378 O O . HIS A 1 306 ? -40.134 6.050 94.704 1.00 34.53 306 HIS A O 1
ATOM 2384 N N . GLU A 1 307 ? -39.136 7.071 93.045 1.00 33.22 307 GLU A N 1
ATOM 2385 C CA . GLU A 1 307 ? -37.713 7.388 92.735 1.00 33.22 307 GLU A CA 1
ATOM 2386 C C . GLU A 1 307 ? -37.582 7.562 91.187 1.00 33.22 307 GLU A C 1
ATOM 2388 O O . GLU A 1 307 ? -38.287 6.889 90.442 1.00 33.22 307 GLU A O 1
ATOM 2393 N N . ALA A 1 308 ? -36.897 8.536 90.571 1.00 44.41 308 ALA A N 1
ATOM 2394 C CA . ALA A 1 308 ? -35.460 8.845 90.548 1.00 44.41 308 ALA A CA 1
ATOM 2395 C C . ALA A 1 308 ? -34.560 7.655 90.145 1.00 44.41 308 ALA A C 1
ATOM 2397 O O . ALA A 1 308 ? -34.082 6.929 91.004 1.00 44.41 308 ALA A O 1
ATOM 2398 N N . HIS A 1 309 ? -34.277 7.513 88.843 1.00 37.03 309 HIS A N 1
ATOM 2399 C CA . HIS A 1 309 ? -33.081 6.820 88.355 1.00 37.03 309 HIS A CA 1
ATOM 2400 C C . HIS A 1 309 ? -32.458 7.603 87.192 1.00 37.03 309 HIS A C 1
ATOM 2402 O O . HIS A 1 309 ? -32.963 7.614 86.068 1.00 37.03 309 HIS A O 1
ATOM 2408 N N . ASP A 1 310 ? -31.373 8.294 87.534 1.00 43.00 310 ASP A N 1
ATOM 2409 C CA . ASP A 1 310 ? -30.259 8.623 86.654 1.00 43.00 310 ASP A CA 1
ATOM 2410 C C . ASP A 1 310 ? -29.646 7.349 86.037 1.00 43.00 310 ASP A C 1
ATOM 2412 O O . ASP A 1 310 ? -29.802 6.256 86.584 1.00 43.00 310 ASP A O 1
ATOM 2416 N N . GLU A 1 311 ? -28.881 7.569 84.957 1.00 40.62 311 GLU A N 1
ATOM 2417 C CA . GLU A 1 311 ? -27.893 6.692 84.291 1.00 40.62 311 GLU A CA 1
ATOM 2418 C C . GLU A 1 311 ? -28.272 6.182 82.887 1.00 40.62 311 GLU A C 1
ATOM 2420 O O . GLU A 1 311 ? -28.808 5.092 82.716 1.00 40.62 311 GLU A O 1
ATOM 2425 N N . ALA A 1 312 ? -27.894 6.956 81.854 1.00 42.00 312 ALA A N 1
ATOM 2426 C CA . ALA A 1 312 ? -26.934 6.503 80.828 1.00 42.00 312 ALA A CA 1
ATOM 2427 C C . ALA A 1 312 ? -26.678 7.569 79.728 1.00 42.00 312 ALA A C 1
ATOM 2429 O O . ALA A 1 312 ? -27.302 7.517 78.671 1.00 42.00 312 ALA A O 1
ATOM 2430 N N . PRO A 1 313 ? -25.680 8.468 79.867 1.00 51.16 313 PRO A N 1
ATOM 2431 C CA . PRO A 1 313 ? -25.128 9.203 78.720 1.00 51.16 313 PRO A CA 1
ATOM 2432 C C . PRO A 1 313 ? -24.169 8.351 77.852 1.00 51.16 313 PRO A C 1
ATOM 2434 O O . PRO A 1 313 ? -23.546 8.860 76.924 1.00 51.16 313 PRO A O 1
ATOM 2437 N N . SER A 1 314 ? -24.022 7.048 78.127 1.00 54.28 314 SER A N 1
ATOM 2438 C CA . SER A 1 314 ? -23.062 6.174 77.429 1.00 54.28 314 SER A CA 1
ATOM 2439 C C . SER A 1 314 ? -23.489 5.810 76.001 1.00 54.28 314 SER A C 1
ATOM 2441 O O . SER A 1 314 ? -22.629 5.746 75.125 1.00 54.28 314 SER A O 1
ATOM 2443 N N . ALA A 1 315 ? -24.785 5.636 75.721 1.00 57.66 315 ALA A N 1
ATOM 2444 C CA . ALA A 1 315 ? -25.235 5.226 74.388 1.00 57.66 315 ALA A CA 1
ATOM 2445 C C . ALA A 1 315 ? -25.076 6.347 73.345 1.00 57.66 315 ALA A C 1
ATOM 2447 O O . ALA A 1 315 ? -24.578 6.104 72.248 1.00 57.66 315 ALA A O 1
ATOM 2448 N N . GLU A 1 316 ? -25.417 7.588 73.704 1.00 63.12 316 GLU A N 1
ATOM 2449 C CA . GLU A 1 316 ? -25.259 8.744 72.810 1.00 63.12 316 GLU A CA 1
ATOM 2450 C C . GLU A 1 316 ? -23.781 9.107 72.598 1.00 63.12 316 GLU A C 1
ATOM 2452 O O . GLU A 1 316 ? -23.382 9.449 71.483 1.00 63.12 316 GLU A O 1
ATOM 2457 N N . ALA A 1 317 ? -22.942 8.962 73.631 1.00 67.88 317 ALA A N 1
ATOM 2458 C CA . ALA A 1 317 ? -21.498 9.154 73.513 1.00 67.88 317 ALA A CA 1
ATOM 2459 C C . ALA A 1 317 ? -20.842 8.076 72.628 1.00 67.88 317 ALA A C 1
ATOM 2461 O O . ALA A 1 317 ? -19.996 8.391 71.790 1.00 67.88 317 ALA A O 1
ATOM 2462 N N . GLU A 1 318 ? -21.253 6.809 72.744 1.00 74.00 318 GLU A N 1
ATOM 2463 C CA . GLU A 1 318 ? -20.764 5.731 71.876 1.00 74.00 318 GLU A CA 1
ATOM 2464 C C . GLU A 1 318 ? -21.239 5.877 70.425 1.00 74.00 318 GLU A C 1
ATOM 2466 O O . GLU A 1 318 ? -20.473 5.604 69.494 1.00 74.00 318 GLU A O 1
ATOM 2471 N N . GLU A 1 319 ? -22.474 6.331 70.201 1.00 76.31 319 GLU A N 1
ATOM 2472 C CA . GLU A 1 319 ? -22.973 6.621 68.857 1.00 76.31 319 GLU A CA 1
ATOM 2473 C C . GLU A 1 319 ? -22.254 7.813 68.223 1.00 76.31 319 GLU A C 1
ATOM 2475 O O . GLU A 1 319 ? -21.869 7.721 67.054 1.00 76.31 319 GLU A O 1
ATOM 2480 N N . GLN A 1 320 ? -21.970 8.876 68.984 1.00 77.44 320 GLN A N 1
ATOM 2481 C CA . GLN A 1 320 ? -21.152 9.997 68.510 1.00 77.44 320 GLN A CA 1
ATOM 2482 C C . GLN A 1 320 ? -19.729 9.559 68.147 1.00 77.44 320 GLN A C 1
ATOM 2484 O O . GLN A 1 320 ? -19.239 9.927 67.078 1.00 77.44 320 GLN A O 1
ATOM 2489 N N . VAL A 1 321 ? -19.082 8.718 68.963 1.00 81.88 321 VAL A N 1
ATOM 2490 C CA . VAL A 1 321 ? -17.745 8.177 68.656 1.00 81.88 321 VAL A CA 1
ATOM 2491 C C . VAL A 1 321 ? -17.782 7.285 67.410 1.00 81.88 321 VAL A C 1
ATOM 2493 O O . VAL A 1 321 ? -16.910 7.390 66.547 1.00 81.88 321 VAL A O 1
ATOM 2496 N N . ARG A 1 322 ? -18.809 6.440 67.245 1.00 83.81 322 ARG A N 1
ATOM 2497 C CA . ARG A 1 322 ? -18.972 5.618 66.030 1.00 83.81 322 ARG A CA 1
ATOM 2498 C C . ARG A 1 322 ? -19.224 6.463 64.786 1.00 83.81 322 ARG A C 1
ATOM 2500 O O . ARG A 1 322 ? -18.725 6.105 63.716 1.00 83.81 322 ARG A O 1
ATOM 2507 N N . LEU A 1 323 ? -19.975 7.558 64.905 1.00 85.50 323 LEU A N 1
ATOM 2508 C CA . LEU A 1 323 ? -20.181 8.503 63.810 1.00 85.50 323 LEU A CA 1
ATOM 2509 C C . LEU A 1 323 ? -18.865 9.191 63.431 1.00 85.50 323 LEU A C 1
ATOM 2511 O O . LEU A 1 323 ? -18.512 9.165 62.255 1.00 85.50 323 LEU A O 1
ATOM 2515 N N . LEU A 1 324 ? -18.107 9.684 64.416 1.00 87.69 324 LEU A N 1
ATOM 2516 C CA . LEU A 1 324 ? -16.789 10.306 64.234 1.00 87.69 324 LEU A CA 1
ATOM 2517 C C . LEU A 1 324 ? -15.784 9.372 63.548 1.00 87.69 324 LEU A C 1
ATOM 2519 O O . LEU A 1 324 ? -15.126 9.759 62.587 1.00 87.69 324 LEU A O 1
ATOM 2523 N N . VAL A 1 325 ? -15.712 8.105 63.960 1.00 90.12 325 VAL A N 1
ATOM 2524 C CA . VAL A 1 325 ? -14.831 7.119 63.307 1.00 90.12 325 VAL A CA 1
ATOM 2525 C C . VAL A 1 325 ? -15.269 6.851 61.862 1.00 90.12 325 VAL A C 1
ATOM 2527 O O . VAL A 1 325 ? -14.439 6.606 60.983 1.00 90.12 325 VAL A O 1
ATOM 2530 N N . ARG A 1 326 ? -16.577 6.889 61.577 1.00 90.06 326 ARG A N 1
ATOM 2531 C CA . ARG A 1 326 ? -17.106 6.673 60.223 1.00 90.06 326 ARG A CA 1
ATOM 2532 C C . ARG A 1 326 ? -16.833 7.870 59.316 1.00 90.06 326 ARG A C 1
ATOM 2534 O O . ARG A 1 326 ? -16.484 7.647 58.155 1.00 90.06 326 ARG A O 1
ATOM 2541 N N . THR A 1 327 ? -16.949 9.091 59.838 1.00 89.62 327 THR A N 1
ATOM 2542 C CA . THR A 1 327 ? -16.610 10.317 59.108 1.00 89.62 327 THR A CA 1
ATOM 2543 C C . THR A 1 327 ? -15.111 10.386 58.854 1.00 89.62 327 THR A C 1
ATOM 2545 O O . THR A 1 327 ? -14.720 10.499 57.697 1.00 89.62 327 THR A O 1
ATOM 2548 N N . GLU A 1 328 ? -14.271 10.142 59.861 1.00 88.94 328 GLU A N 1
ATOM 2549 C CA . GLU A 1 328 ? -12.809 10.156 59.710 1.00 88.94 328 GLU A CA 1
ATOM 2550 C C . GLU A 1 328 ? -12.329 9.072 58.724 1.00 88.94 328 GLU A C 1
ATOM 2552 O O . GLU A 1 328 ? -11.477 9.306 57.864 1.00 88.94 328 GLU A O 1
ATOM 2557 N N . LYS A 1 329 ? -12.936 7.876 58.754 1.00 92.88 329 LYS A N 1
ATOM 2558 C CA . LYS A 1 329 ? -12.657 6.821 57.765 1.00 92.88 329 LYS A CA 1
ATOM 2559 C C . LYS A 1 329 ? -13.104 7.206 56.353 1.00 92.88 329 LYS A C 1
ATOM 2561 O O . LYS A 1 329 ? -12.466 6.786 55.386 1.00 92.88 329 LYS A O 1
ATOM 2566 N N . SER A 1 330 ? -14.204 7.946 56.214 1.00 88.44 330 SER A N 1
ATOM 2567 C CA . SER A 1 330 ? -14.653 8.444 54.911 1.00 88.44 330 SER A CA 1
ATOM 2568 C C . SER A 1 330 ? -13.772 9.579 54.391 1.00 88.44 330 SER A C 1
ATOM 2570 O O . SER A 1 330 ? -13.445 9.569 53.209 1.00 88.44 330 SER A O 1
ATOM 2572 N N . GLU A 1 331 ? -13.286 10.461 55.266 1.00 89.06 331 GLU A N 1
ATOM 2573 C CA . GLU A 1 331 ? -12.351 11.537 54.924 1.00 89.06 331 GLU A CA 1
ATOM 2574 C C . GLU A 1 331 ? -11.001 10.984 54.472 1.00 89.06 331 GLU A C 1
ATOM 2576 O O . GLU A 1 331 ? -10.505 11.379 53.423 1.00 89.06 331 GLU A O 1
ATOM 2581 N N . ARG A 1 332 ? -10.442 9.981 55.166 1.00 91.12 332 ARG A N 1
ATOM 2582 C CA . ARG A 1 332 ? -9.196 9.327 54.721 1.00 91.12 332 ARG A CA 1
ATOM 2583 C C . ARG A 1 332 ? -9.338 8.652 53.354 1.00 91.12 332 ARG A C 1
ATOM 2585 O O . ARG A 1 332 ? -8.390 8.632 52.578 1.00 91.12 332 ARG A O 1
ATOM 2592 N N . ARG A 1 333 ? -10.517 8.098 53.043 1.00 89.44 333 ARG A N 1
ATOM 2593 C CA . ARG A 1 333 ? -10.801 7.523 51.715 1.00 89.44 333 ARG A CA 1
ATOM 2594 C C . ARG A 1 333 ? -10.964 8.597 50.644 1.00 89.44 333 ARG A C 1
ATOM 2596 O O . ARG A 1 333 ? -10.512 8.378 49.528 1.00 89.44 333 ARG A O 1
ATOM 2603 N N . ALA A 1 334 ? -11.602 9.717 50.974 1.00 85.69 334 ALA A N 1
ATOM 2604 C CA . ALA A 1 334 ? -11.715 10.854 50.070 1.00 85.69 334 ALA A CA 1
ATOM 2605 C C . ALA A 1 334 ? -10.328 11.440 49.761 1.00 85.69 334 ALA A C 1
ATOM 2607 O O . ALA A 1 334 ? -9.994 11.585 48.593 1.00 85.69 334 ALA A O 1
ATOM 2608 N N . ALA A 1 335 ? -9.486 11.638 50.780 1.00 89.25 335 ALA A N 1
ATOM 2609 C CA . ALA A 1 335 ? -8.115 12.116 50.616 1.00 89.25 335 ALA A CA 1
ATOM 2610 C C . ALA A 1 335 ? -7.257 11.173 49.749 1.00 89.25 335 ALA A C 1
ATOM 2612 O O . ALA A 1 335 ? -6.554 11.635 48.857 1.00 89.25 335 ALA A O 1
ATOM 2613 N N . ALA A 1 336 ? -7.358 9.851 49.948 1.00 90.44 336 ALA A N 1
ATOM 2614 C CA . ALA A 1 336 ? -6.651 8.876 49.111 1.00 90.44 336 ALA A CA 1
ATOM 2615 C C . ALA A 1 336 ? -7.117 8.911 47.641 1.00 90.44 336 ALA A C 1
ATOM 2617 O O . ALA A 1 336 ? -6.297 8.848 46.729 1.00 90.44 336 ALA A O 1
ATOM 2618 N N . LEU A 1 337 ? -8.425 9.059 47.399 1.00 87.19 337 LEU A N 1
ATOM 2619 C CA . LEU A 1 337 ? -8.966 9.214 46.043 1.00 87.19 337 LEU A CA 1
ATOM 2620 C C . LEU A 1 337 ? -8.532 10.535 45.392 1.00 87.19 337 LEU A C 1
ATOM 2622 O O . LEU A 1 337 ? -8.253 10.562 44.195 1.00 87.19 337 LEU A O 1
ATOM 2626 N N . GLU A 1 338 ? -8.463 11.627 46.155 1.00 88.12 338 GLU A N 1
ATOM 2627 C CA . GLU A 1 338 ? -7.949 12.912 45.668 1.00 88.12 338 GLU A CA 1
ATOM 2628 C C . GLU A 1 338 ? -6.467 12.820 45.279 1.00 88.12 338 GLU A C 1
ATOM 2630 O O . GLU A 1 338 ? -6.072 13.360 44.242 1.00 88.12 338 GLU A O 1
ATOM 2635 N N . GLU A 1 339 ? -5.657 12.097 46.056 1.00 91.75 339 GLU A N 1
ATOM 2636 C CA . GLU A 1 339 ? -4.247 11.846 45.747 1.00 91.75 339 GLU A CA 1
ATOM 2637 C C . GLU A 1 339 ? -4.085 11.007 44.469 1.00 91.75 339 GLU A C 1
ATOM 2639 O O . GLU A 1 339 ? -3.373 11.431 43.556 1.00 91.75 339 GLU A O 1
ATOM 2644 N N . GLU A 1 340 ? -4.837 9.909 44.321 1.00 89.31 340 GLU A N 1
ATOM 2645 C CA . GLU A 1 340 ? -4.858 9.105 43.087 1.00 89.31 340 GLU A CA 1
ATOM 2646 C C . GLU A 1 340 ? -5.290 9.936 41.863 1.00 89.31 340 GLU A C 1
ATOM 2648 O O . GLU A 1 340 ? -4.695 9.835 40.786 1.00 89.31 340 GLU A O 1
ATOM 2653 N N . MET A 1 341 ? -6.295 10.807 42.007 1.00 86.00 341 MET A N 1
ATOM 2654 C CA . MET A 1 341 ? -6.729 11.699 40.926 1.00 86.00 341 MET A CA 1
ATOM 2655 C C . MET A 1 341 ? -5.651 12.722 40.545 1.00 86.00 341 MET A C 1
ATOM 2657 O O . MET A 1 341 ? -5.462 13.008 39.356 1.00 86.00 341 MET A O 1
ATOM 2661 N N . MET A 1 342 ? -4.926 13.267 41.524 1.00 91.50 342 MET A N 1
ATOM 2662 C CA . MET A 1 342 ? -3.808 14.178 41.275 1.00 91.50 342 MET A CA 1
ATOM 2663 C C . MET A 1 342 ? -2.635 13.468 40.588 1.00 91.50 342 MET A C 1
ATOM 2665 O O . MET A 1 342 ? -2.046 14.030 39.658 1.00 91.50 342 MET A O 1
ATOM 2669 N N . GLU A 1 343 ? -2.311 12.238 40.983 1.00 91.25 343 GLU A N 1
ATOM 2670 C CA . GLU A 1 343 ? -1.280 11.426 40.330 1.00 91.25 343 GLU A CA 1
ATOM 2671 C C . GLU A 1 343 ? -1.659 11.062 38.893 1.00 91.25 343 GLU A C 1
ATOM 2673 O O . GLU A 1 343 ? -0.863 11.292 37.978 1.00 91.25 343 GLU A O 1
ATOM 2678 N N . MET A 1 344 ? -2.893 10.605 38.662 1.00 84.81 344 MET A N 1
ATOM 2679 C CA . MET A 1 344 ? -3.411 10.317 37.321 1.00 84.81 344 MET A CA 1
ATOM 2680 C C . MET A 1 344 ? -3.393 11.557 36.420 1.00 84.81 344 MET A C 1
ATOM 2682 O O . MET A 1 344 ? -3.003 11.477 35.256 1.00 84.81 344 MET A O 1
ATOM 2686 N N . SER A 1 345 ? -3.750 12.729 36.954 1.00 88.06 345 SER A N 1
ATOM 2687 C CA . SER A 1 345 ? -3.661 13.998 36.222 1.00 88.06 345 SER A CA 1
ATOM 2688 C C . SER A 1 345 ? -2.215 14.342 35.838 1.00 88.06 345 SER A C 1
ATOM 2690 O O . SER A 1 345 ? -1.942 14.719 34.695 1.00 88.06 345 SER A O 1
ATOM 2692 N N . ARG A 1 346 ? -1.251 14.144 36.751 1.00 94.88 346 ARG A N 1
ATOM 2693 C CA . ARG A 1 346 ? 0.183 14.348 36.471 1.00 94.88 346 ARG A CA 1
ATOM 2694 C C . ARG A 1 346 ? 0.721 13.355 35.439 1.00 94.88 346 ARG A C 1
ATOM 2696 O O . ARG A 1 346 ? 1.511 13.759 34.585 1.00 94.88 346 ARG A O 1
ATOM 2703 N N . LEU A 1 347 ? 0.311 12.088 35.498 1.00 90.25 347 LEU A N 1
ATOM 2704 C CA . LEU A 1 347 ? 0.685 11.069 34.513 1.00 90.25 347 LEU A CA 1
ATOM 2705 C C . LEU A 1 347 ? 0.144 11.420 33.125 1.00 90.25 347 LEU A C 1
ATOM 2707 O O . LEU A 1 347 ? 0.931 11.504 32.183 1.00 90.25 347 LEU A O 1
ATOM 2711 N N . HIS A 1 348 ? -1.141 11.766 33.010 1.00 87.25 348 HIS A N 1
ATOM 2712 C CA . HIS A 1 348 ? -1.717 12.221 31.743 1.00 87.25 348 HIS A CA 1
ATOM 2713 C C . HIS A 1 348 ? -1.026 13.481 31.207 1.00 87.25 348 HIS A C 1
ATOM 2715 O O . HIS A 1 348 ? -0.755 13.575 30.012 1.00 87.25 348 HIS A O 1
ATOM 2721 N N . ALA A 1 349 ? -0.674 14.444 32.065 1.00 89.00 349 ALA A N 1
ATOM 2722 C CA . ALA A 1 349 ? 0.068 15.628 31.634 1.00 89.00 349 ALA A CA 1
ATOM 2723 C C . ALA A 1 349 ? 1.452 15.271 31.053 1.00 89.00 349 ALA A C 1
ATOM 2725 O O . ALA A 1 349 ? 1.865 15.854 30.047 1.00 89.00 349 ALA A O 1
ATOM 2726 N N . ARG A 1 350 ? 2.156 14.290 31.641 1.00 93.75 350 ARG A N 1
ATOM 2727 C CA . ARG A 1 350 ? 3.439 13.778 31.124 1.00 93.75 350 ARG A CA 1
ATOM 2728 C C . ARG A 1 350 ? 3.271 13.025 29.806 1.00 93.75 350 ARG A C 1
ATOM 2730 O O . ARG A 1 350 ? 4.068 13.239 28.895 1.00 93.75 350 ARG A O 1
ATOM 2737 N N . GLU A 1 351 ? 2.239 12.196 29.674 1.00 93.00 351 GLU A N 1
ATOM 2738 C CA . GLU A 1 351 ? 1.928 11.495 28.422 1.00 93.00 351 GLU A CA 1
ATOM 2739 C C . GLU A 1 351 ? 1.594 12.476 27.299 1.00 93.00 351 GLU A C 1
ATOM 2741 O O . GLU A 1 351 ? 2.161 12.382 26.211 1.00 93.00 351 GLU A O 1
ATOM 2746 N N . VAL A 1 352 ? 0.761 13.485 27.572 1.00 88.38 352 VAL A N 1
ATOM 2747 C CA . VAL A 1 352 ? 0.446 14.550 26.611 1.00 88.38 352 VAL A CA 1
ATOM 2748 C C . VAL A 1 352 ? 1.709 15.308 26.201 1.00 88.38 352 VAL A C 1
ATOM 2750 O O . VAL A 1 352 ? 1.888 15.591 25.017 1.00 88.38 352 VAL A O 1
ATOM 2753 N N . ALA A 1 353 ? 2.606 15.623 27.139 1.00 92.38 353 ALA A N 1
ATOM 2754 C CA . ALA A 1 353 ? 3.879 16.267 26.820 1.00 92.38 353 ALA A CA 1
ATOM 2755 C C . ALA A 1 353 ? 4.788 15.366 25.960 1.00 92.38 353 ALA A C 1
ATOM 2757 O O . ALA A 1 353 ? 5.357 15.841 24.978 1.00 92.38 353 ALA A O 1
ATOM 2758 N N . SER A 1 354 ? 4.876 14.069 26.273 1.00 88.00 354 SER A N 1
ATOM 2759 C CA . SER A 1 354 ? 5.638 13.089 25.488 1.00 88.00 354 SER A CA 1
ATOM 2760 C C . SER A 1 354 ? 5.088 12.939 24.067 1.00 88.00 354 SER A C 1
ATOM 2762 O O . SER A 1 354 ? 5.852 12.961 23.103 1.00 88.00 354 SER A O 1
ATOM 2764 N N . LEU A 1 355 ? 3.764 12.853 23.912 1.00 91.06 355 LEU A N 1
ATOM 2765 C CA . LEU A 1 355 ? 3.113 12.770 22.604 1.00 91.06 355 LEU A CA 1
ATOM 2766 C C . LEU A 1 355 ? 3.307 14.054 21.794 1.00 91.06 355 LEU A C 1
ATOM 2768 O O . LEU A 1 355 ? 3.626 13.975 20.611 1.00 91.06 355 LEU A O 1
ATOM 2772 N N . LYS A 1 356 ? 3.196 15.232 22.421 1.00 93.38 356 LYS A N 1
ATOM 2773 C CA . LYS A 1 356 ? 3.501 16.513 21.762 1.00 93.38 356 LYS A CA 1
ATOM 2774 C C . LYS A 1 356 ? 4.950 16.584 21.284 1.00 93.38 356 LYS A C 1
ATOM 2776 O O . LYS A 1 356 ? 5.188 17.084 20.190 1.00 93.38 356 LYS A O 1
ATOM 2781 N N . LEU A 1 357 ? 5.900 16.065 22.064 1.00 89.81 357 LEU A N 1
ATOM 2782 C CA . LEU A 1 357 ? 7.309 16.014 21.674 1.00 89.81 357 LEU A CA 1
ATOM 2783 C C . LEU A 1 357 ? 7.535 15.069 20.484 1.00 89.81 357 LEU A C 1
ATOM 2785 O O . LEU A 1 357 ? 8.213 15.454 19.539 1.00 89.81 357 LEU A O 1
ATOM 2789 N N . LYS A 1 358 ? 6.893 13.891 20.471 1.00 88.94 358 LYS A N 1
ATOM 2790 C CA . LYS A 1 358 ? 6.932 12.964 19.323 1.00 88.94 358 LYS A CA 1
ATOM 2791 C C . LYS A 1 358 ? 6.299 13.557 18.063 1.00 88.94 358 LYS A C 1
ATOM 2793 O O . LYS A 1 358 ? 6.813 13.338 16.972 1.00 88.94 358 LYS A O 1
ATOM 2798 N N . ILE A 1 359 ? 5.198 14.300 18.195 1.00 91.62 359 ILE A N 1
ATOM 2799 C CA . ILE A 1 359 ? 4.580 15.010 17.064 1.00 91.62 359 ILE A CA 1
ATOM 2800 C C . ILE A 1 359 ? 5.539 16.077 16.538 1.00 91.62 359 ILE A C 1
ATOM 2802 O O . ILE A 1 359 ? 5.815 16.090 15.348 1.00 91.62 359 ILE A O 1
ATOM 2806 N N . ALA A 1 360 ? 6.118 16.902 17.415 1.00 88.56 360 ALA A N 1
ATOM 2807 C CA . ALA A 1 360 ? 7.085 17.920 17.010 1.00 88.56 360 ALA A CA 1
ATOM 2808 C C . ALA A 1 360 ? 8.332 17.316 16.338 1.00 88.56 360 ALA A C 1
ATOM 2810 O O . ALA A 1 360 ? 8.831 17.868 15.362 1.00 88.56 360 ALA A O 1
ATOM 2811 N N . GLU A 1 361 ? 8.816 16.169 16.817 1.00 85.06 361 GLU A N 1
ATOM 2812 C CA . GLU A 1 361 ? 9.911 15.423 16.191 1.00 85.06 361 GLU A CA 1
ATOM 2813 C C . GLU A 1 361 ? 9.527 14.921 14.790 1.00 85.06 361 GLU A C 1
ATOM 2815 O O . GLU A 1 361 ? 10.295 15.077 13.841 1.00 85.06 361 GLU A O 1
ATOM 2820 N N . LYS A 1 362 ? 8.322 14.361 14.632 1.00 89.12 362 LYS A N 1
ATOM 2821 C CA . LYS A 1 362 ? 7.811 13.896 13.335 1.00 89.12 362 LYS A CA 1
ATOM 2822 C C . LYS A 1 362 ? 7.557 15.045 12.362 1.00 89.12 362 LYS A C 1
ATOM 2824 O O . LYS A 1 362 ? 7.889 14.914 11.187 1.00 89.12 362 LYS A O 1
ATOM 2829 N N . ASP A 1 363 ? 7.052 16.172 12.845 1.00 85.62 363 ASP A N 1
ATOM 2830 C CA . ASP A 1 363 ? 6.873 17.388 12.053 1.00 85.62 363 ASP A CA 1
ATOM 2831 C C . ASP A 1 363 ? 8.226 17.972 11.626 1.00 85.62 363 ASP A C 1
ATOM 2833 O O . ASP A 1 363 ? 8.381 18.381 10.479 1.00 85.62 363 ASP A O 1
ATOM 2837 N N . ALA A 1 364 ? 9.242 17.945 12.496 1.00 84.25 364 ALA A N 1
ATOM 2838 C CA . ALA A 1 364 ? 10.604 18.345 12.143 1.00 84.25 364 ALA A CA 1
ATOM 2839 C C . ALA A 1 364 ? 11.245 17.398 11.110 1.00 84.25 364 ALA A C 1
ATOM 2841 O O . ALA A 1 364 ? 11.929 17.869 10.201 1.00 84.25 364 ALA A O 1
ATOM 2842 N N . GLN A 1 365 ? 10.993 16.086 11.202 1.00 80.56 365 GLN A N 1
ATOM 2843 C CA . GLN A 1 365 ? 11.404 15.104 10.187 1.00 80.56 365 GLN A CA 1
ATOM 2844 C C . GLN A 1 365 ? 10.711 15.372 8.839 1.00 80.56 365 GLN A C 1
ATOM 2846 O O . GLN A 1 365 ? 11.368 15.366 7.800 1.00 80.56 365 GLN A O 1
ATOM 2851 N N . LEU A 1 366 ? 9.401 15.651 8.843 1.00 79.81 366 LEU A N 1
ATOM 2852 C CA . LEU A 1 366 ? 8.624 15.946 7.632 1.00 79.81 366 LEU A CA 1
ATOM 2853 C C . LEU A 1 366 ? 9.015 17.275 6.978 1.00 79.81 366 LEU A C 1
ATOM 2855 O O . LEU A 1 366 ? 9.077 17.357 5.755 1.00 79.81 366 LEU A O 1
ATOM 2859 N N . MET A 1 367 ? 9.311 18.302 7.776 1.00 83.19 367 MET A N 1
ATOM 2860 C CA . MET A 1 367 ? 9.738 19.620 7.291 1.00 83.19 367 MET A CA 1
ATOM 2861 C C . MET A 1 367 ? 11.219 19.661 6.872 1.00 83.19 367 MET A C 1
ATOM 2863 O O . MET A 1 367 ? 11.755 20.738 6.624 1.00 83.19 367 MET A O 1
ATOM 2867 N N . GLY A 1 368 ? 11.895 18.508 6.800 1.00 76.00 368 GLY A N 1
ATOM 2868 C CA . GLY A 1 368 ? 13.297 18.411 6.381 1.00 76.00 368 GLY A CA 1
ATOM 2869 C C . GLY A 1 368 ? 14.300 18.991 7.387 1.00 76.00 368 GLY A C 1
ATOM 2870 O O . GLY A 1 368 ? 15.448 19.230 7.028 1.00 76.00 368 GLY A O 1
ATOM 2871 N N . GLY A 1 369 ? 13.878 19.234 8.635 1.00 62.34 369 GLY A N 1
ATOM 2872 C CA . GLY A 1 369 ? 14.662 19.902 9.682 1.00 62.34 369 GLY A CA 1
ATOM 2873 C C . GLY A 1 369 ? 15.512 18.976 10.557 1.00 62.34 369 GLY A C 1
ATOM 2874 O O . GLY A 1 369 ? 16.393 19.449 11.265 1.00 62.34 369 GLY A O 1
ATOM 2875 N N . PHE A 1 370 ? 15.294 17.666 10.497 1.00 51.97 370 PHE A N 1
ATOM 2876 C CA . PHE A 1 370 ? 16.185 16.666 11.080 1.00 51.97 370 PHE A CA 1
ATOM 2877 C C . PHE A 1 370 ? 16.363 15.574 10.036 1.00 51.97 370 PHE A C 1
ATOM 2879 O O . PHE A 1 370 ? 15.482 14.734 9.846 1.00 51.97 370 PHE A O 1
ATOM 2886 N N . GLY A 1 371 ? 17.484 15.629 9.310 1.00 50.94 371 GLY A N 1
ATOM 2887 C CA . GLY A 1 371 ? 17.909 14.522 8.467 1.00 50.94 371 GLY A CA 1
ATOM 2888 C C . GLY A 1 371 ? 17.852 13.250 9.301 1.00 50.94 371 GLY A C 1
ATOM 2889 O O . GLY A 1 371 ? 18.379 13.223 10.413 1.00 50.94 371 GLY A O 1
ATOM 2890 N N . SER A 1 372 ? 17.150 12.229 8.800 1.00 49.50 372 SER A N 1
ATOM 2891 C CA . SER A 1 372 ? 17.228 10.881 9.363 1.00 49.50 372 SER A CA 1
ATOM 2892 C C . SER A 1 372 ? 18.688 10.606 9.695 1.00 49.50 372 SER A C 1
ATOM 2894 O O . SER A 1 372 ? 19.532 10.793 8.823 1.00 49.50 372 SER A O 1
ATOM 2896 N N . ASN A 1 373 ? 19.000 10.172 10.917 1.00 50.31 373 ASN A N 1
ATOM 2897 C CA . ASN A 1 373 ? 20.374 9.831 11.308 1.00 50.31 373 ASN A CA 1
ATOM 2898 C C . ASN A 1 373 ? 21.024 8.792 10.362 1.00 50.31 373 ASN A C 1
ATOM 2900 O O . ASN A 1 373 ? 22.235 8.640 10.377 1.00 50.31 373 ASN A O 1
ATOM 2904 N N . ALA A 1 374 ? 20.241 8.158 9.479 1.00 53.06 374 ALA A N 1
ATOM 2905 C CA . ALA A 1 374 ? 20.699 7.367 8.339 1.00 53.06 374 ALA A CA 1
ATOM 2906 C C . ALA A 1 374 ? 21.454 8.155 7.237 1.00 53.06 374 ALA A C 1
ATOM 2908 O O . ALA A 1 374 ? 22.147 7.540 6.442 1.00 53.06 374 ALA A O 1
ATOM 2909 N N . ASN A 1 375 ? 21.366 9.492 7.183 1.00 48.81 375 ASN A N 1
ATOM 2910 C CA . ASN A 1 375 ? 22.104 10.336 6.225 1.00 48.81 375 ASN A CA 1
ATOM 2911 C C . ASN A 1 375 ? 23.326 11.048 6.837 1.00 48.81 375 ASN A C 1
ATOM 2913 O O . ASN A 1 375 ? 24.000 11.796 6.133 1.00 48.81 375 ASN A O 1
ATOM 2917 N N . LEU A 1 376 ? 23.625 10.841 8.126 1.00 50.56 376 LEU A N 1
ATOM 2918 C CA . LEU A 1 376 ? 24.844 11.370 8.760 1.00 50.56 376 LEU A CA 1
ATOM 2919 C C . LEU A 1 376 ? 26.023 10.381 8.726 1.00 50.56 376 LEU A C 1
ATOM 2921 O O . LEU A 1 376 ? 27.136 10.779 9.057 1.00 50.56 376 LEU A O 1
ATOM 2925 N N . GLU A 1 377 ? 25.813 9.132 8.297 1.00 50.00 377 GLU A N 1
ATOM 2926 C CA . GLU A 1 377 ? 26.874 8.112 8.234 1.00 50.00 377 GLU A CA 1
ATOM 2927 C C . GLU A 1 377 ? 27.666 8.078 6.914 1.00 50.00 377 GLU A C 1
ATOM 2929 O O . GLU A 1 377 ? 28.675 7.387 6.856 1.00 50.00 377 GLU A O 1
ATOM 2934 N N . LEU A 1 378 ? 27.307 8.858 5.884 1.00 49.31 378 LEU A N 1
ATOM 2935 C CA . LEU A 1 378 ? 28.028 8.860 4.594 1.00 49.31 378 LEU A CA 1
ATOM 2936 C C . LEU A 1 378 ? 28.455 10.256 4.104 1.00 49.31 378 LEU A C 1
ATOM 2938 O O . LEU A 1 378 ? 28.420 10.579 2.919 1.00 49.31 378 LEU A O 1
ATOM 2942 N N . GLY A 1 379 ? 28.899 11.104 5.030 1.00 44.59 379 GLY A N 1
ATOM 2943 C CA . GLY A 1 379 ? 29.696 12.286 4.704 1.00 44.59 379 GLY A CA 1
ATOM 2944 C C . GLY A 1 379 ? 31.185 11.950 4.694 1.00 44.59 379 GLY A C 1
ATOM 2945 O O . GLY A 1 379 ? 31.913 12.408 5.573 1.00 44.59 379 GLY A O 1
ATOM 2946 N N . GLU A 1 380 ? 31.635 11.126 3.746 1.00 46.81 380 GLU A N 1
ATOM 2947 C CA . GLU A 1 380 ? 33.063 10.902 3.525 1.00 46.81 380 GLU A CA 1
ATOM 2948 C C . GLU A 1 380 ? 33.757 12.226 3.170 1.00 46.81 380 GLU A C 1
ATOM 2950 O O . GLU A 1 380 ? 33.353 12.971 2.275 1.00 46.81 380 GLU A O 1
ATOM 2955 N N . LEU A 1 381 ? 34.813 12.522 3.925 1.00 48.59 381 LEU A N 1
ATOM 2956 C CA . LEU A 1 381 ? 35.743 13.616 3.686 1.00 48.59 381 LEU A CA 1
ATOM 2957 C C . LEU A 1 381 ? 36.321 13.539 2.263 1.00 48.59 381 LEU A C 1
ATOM 2959 O O . LEU A 1 381 ? 36.982 12.546 1.950 1.00 48.59 381 LEU A O 1
ATOM 2963 N N . PRO A 1 382 ? 36.256 14.606 1.442 1.00 43.47 382 PRO A N 1
ATOM 2964 C CA . PRO A 1 382 ? 37.249 14.763 0.399 1.00 43.47 382 PRO A CA 1
ATOM 2965 C C . PRO A 1 382 ? 38.588 15.066 1.079 1.00 43.47 382 PRO A C 1
ATOM 2967 O O . PRO A 1 382 ? 38.818 16.133 1.656 1.00 43.47 382 PRO A O 1
ATOM 2970 N N . THR A 1 383 ? 39.464 14.070 1.031 1.00 42.97 383 THR A N 1
ATOM 2971 C CA . THR A 1 383 ? 40.893 14.201 1.280 1.00 42.97 383 THR A CA 1
ATOM 2972 C C . THR A 1 383 ? 41.464 15.288 0.372 1.00 42.97 383 THR A C 1
ATOM 2974 O O . THR A 1 383 ? 41.221 15.337 -0.833 1.00 42.97 383 THR A O 1
ATOM 2977 N N . ALA A 1 384 ? 42.218 16.194 0.983 1.00 44.34 384 ALA A N 1
ATOM 2978 C CA . ALA A 1 384 ? 42.948 17.247 0.303 1.00 44.34 384 ALA A CA 1
ATOM 2979 C C . ALA A 1 384 ? 43.943 16.684 -0.728 1.00 44.34 384 ALA A C 1
ATOM 2981 O O . ALA A 1 384 ? 44.668 15.738 -0.415 1.00 44.34 384 ALA A O 1
ATOM 2982 N N . PRO A 1 385 ? 44.124 17.356 -1.875 1.00 47.00 385 PRO A N 1
ATOM 2983 C CA . PRO A 1 385 ? 45.426 17.434 -2.510 1.00 47.00 385 PRO A CA 1
ATOM 2984 C C . PRO A 1 385 ? 46.110 18.754 -2.135 1.00 47.00 385 PRO A C 1
ATOM 2986 O O . PRO A 1 385 ? 45.565 19.851 -2.267 1.00 47.00 385 PRO A O 1
ATOM 2989 N N . ALA A 1 386 ? 47.327 18.616 -1.623 1.00 40.75 386 ALA A N 1
ATOM 2990 C CA . ALA A 1 386 ? 48.216 19.702 -1.260 1.00 40.75 386 ALA A CA 1
ATOM 2991 C C . ALA A 1 386 ? 48.786 20.433 -2.494 1.00 40.75 386 ALA A C 1
ATOM 2993 O O . ALA A 1 386 ? 49.316 19.782 -3.387 1.00 40.75 386 ALA A O 1
ATOM 2994 N N . ALA A 1 387 ? 48.768 21.774 -2.410 1.00 42.56 387 ALA A N 1
ATOM 2995 C CA . ALA A 1 387 ? 49.727 22.767 -2.941 1.00 42.56 387 ALA A CA 1
ATOM 2996 C C . ALA A 1 387 ? 49.866 22.907 -4.487 1.00 42.56 387 ALA A C 1
ATOM 2998 O O . ALA A 1 387 ? 49.835 21.928 -5.213 1.00 42.56 387 ALA A O 1
ATOM 2999 N N . VAL A 1 388 ? 50.042 24.084 -5.116 1.00 43.22 388 VAL A N 1
ATOM 3000 C CA . VAL A 1 388 ? 50.680 25.375 -4.750 1.00 43.22 388 VAL A CA 1
ATOM 3001 C C . VAL A 1 388 ? 50.116 26.525 -5.673 1.00 43.22 388 VAL A C 1
ATOM 3003 O O . VAL A 1 388 ? 49.136 26.269 -6.364 1.00 43.22 388 VAL A O 1
ATOM 3006 N N . PRO A 1 389 ? 50.626 27.788 -5.709 1.00 59.66 389 PRO A N 1
ATOM 3007 C CA . PRO A 1 389 ? 49.983 28.976 -5.136 1.00 59.66 389 PRO A CA 1
ATOM 3008 C C . PRO A 1 389 ? 49.546 30.064 -6.158 1.00 59.66 389 PRO A C 1
ATOM 3010 O O . PRO A 1 389 ? 49.795 29.966 -7.352 1.00 59.66 389 PRO A O 1
ATOM 3013 N N . ALA A 1 390 ? 49.050 31.177 -5.596 1.00 39.44 390 ALA A N 1
ATOM 3014 C CA . ALA A 1 390 ? 48.992 32.539 -6.152 1.00 39.44 390 ALA A CA 1
ATOM 3015 C C . ALA A 1 390 ? 47.749 32.925 -6.976 1.00 39.44 390 ALA A C 1
ATOM 3017 O O . ALA A 1 390 ? 47.608 32.554 -8.131 1.00 39.44 390 ALA A O 1
ATOM 3018 N N . ALA A 1 391 ? 46.902 33.783 -6.392 1.00 41.16 391 ALA A N 1
ATOM 3019 C CA . ALA A 1 391 ? 46.742 35.190 -6.793 1.00 41.16 391 ALA A CA 1
ATOM 3020 C C . ALA A 1 391 ? 45.362 35.750 -6.389 1.00 41.16 391 ALA A C 1
ATOM 3022 O O . ALA A 1 391 ? 44.324 35.164 -6.657 1.00 41.16 391 ALA A O 1
ATOM 3023 N N . GLU A 1 392 ? 45.420 36.926 -5.765 1.00 39.25 392 GLU A N 1
ATOM 3024 C CA . GLU A 1 392 ? 44.445 38.024 -5.805 1.00 39.25 392 GLU A CA 1
ATOM 3025 C C . GLU A 1 392 ? 43.000 37.861 -5.285 1.00 39.25 392 GLU A C 1
ATOM 3027 O O . GLU A 1 392 ? 42.108 37.308 -5.910 1.00 39.25 392 GLU A O 1
ATOM 3032 N N . ARG A 1 393 ? 42.775 38.565 -4.162 1.00 47.28 393 ARG A N 1
ATOM 3033 C CA . ARG A 1 393 ? 41.733 39.596 -3.968 1.00 47.28 393 ARG A CA 1
ATOM 3034 C C . ARG A 1 393 ? 40.307 39.266 -4.443 1.00 47.28 393 ARG A C 1
ATOM 3036 O O . ARG A 1 393 ? 39.975 39.495 -5.595 1.00 47.28 393 ARG A O 1
ATOM 3043 N N . ALA A 1 394 ? 39.410 39.045 -3.481 1.00 40.38 394 ALA A N 1
ATOM 3044 C CA . ALA A 1 394 ? 38.281 39.954 -3.218 1.00 40.38 394 ALA A CA 1
ATOM 3045 C C . ALA A 1 394 ? 37.473 39.476 -1.999 1.00 40.38 394 ALA A C 1
ATOM 3047 O O . ALA A 1 394 ? 37.020 38.339 -1.927 1.00 40.38 394 ALA A O 1
ATOM 3048 N N . LEU A 1 395 ? 37.296 40.375 -1.033 1.00 57.97 395 LEU A N 1
ATOM 3049 C CA . LEU A 1 395 ? 36.392 40.232 0.109 1.00 57.97 395 LEU A CA 1
ATOM 3050 C C . LEU A 1 395 ? 34.931 40.405 -0.346 1.00 57.97 395 LEU A C 1
ATOM 3052 O O . LEU A 1 395 ? 34.680 41.311 -1.142 1.00 57.97 395 LEU A O 1
ATOM 3056 N N . PRO A 1 396 ? 33.952 39.699 0.246 1.00 54.84 396 PRO A N 1
ATOM 3057 C CA . PRO A 1 396 ? 32.582 40.191 0.309 1.00 54.84 396 PRO A CA 1
ATOM 3058 C C . PRO A 1 396 ? 32.291 40.876 1.663 1.00 54.84 396 PRO A C 1
ATOM 3060 O O . PRO A 1 396 ? 32.907 40.549 2.685 1.00 54.84 396 PRO A O 1
ATOM 3063 N N . PRO A 1 397 ? 31.376 41.863 1.689 1.00 57.28 397 PRO A N 1
ATOM 3064 C CA . PRO A 1 397 ? 31.214 42.775 2.812 1.00 57.28 397 PRO A CA 1
ATOM 3065 C C . PRO A 1 397 ? 30.401 42.171 3.960 1.00 57.28 397 PRO A C 1
ATOM 3067 O O . PRO A 1 397 ? 29.399 41.483 3.773 1.00 57.28 397 PRO A O 1
ATOM 3070 N N . ARG A 1 398 ? 30.812 42.530 5.179 1.00 45.75 398 ARG A N 1
ATOM 3071 C CA . ARG A 1 398 ? 29.982 42.478 6.384 1.00 45.75 398 ARG A CA 1
ATOM 3072 C C . ARG A 1 398 ? 28.880 43.534 6.285 1.00 45.75 398 ARG A C 1
ATOM 3074 O O . ARG A 1 398 ? 29.192 44.706 6.089 1.00 45.75 398 ARG A O 1
ATOM 3081 N N . HIS A 1 399 ? 27.638 43.147 6.566 1.00 43.66 399 HIS A N 1
ATOM 3082 C CA . HIS A 1 399 ? 26.615 44.076 7.048 1.00 43.66 399 HIS A CA 1
ATOM 3083 C C . HIS A 1 399 ? 26.194 43.722 8.486 1.00 43.66 399 HIS A C 1
ATOM 3085 O O . HIS A 1 399 ? 26.116 42.538 8.819 1.00 43.66 399 HIS A O 1
ATOM 3091 N N . PRO A 1 400 ? 25.967 44.732 9.349 1.00 54.59 400 PRO A N 1
ATOM 3092 C CA . PRO A 1 400 ? 25.609 44.564 10.755 1.00 54.59 400 PRO A CA 1
ATOM 3093 C C . PRO A 1 400 ? 24.102 44.752 11.010 1.00 54.59 400 PRO A C 1
ATOM 3095 O O . PRO A 1 400 ? 23.406 45.329 10.182 1.00 54.59 400 PRO A O 1
ATOM 3098 N N . SER A 1 401 ? 23.679 44.420 12.241 1.00 41.06 401 SER A N 1
ATOM 3099 C CA . SER A 1 401 ? 22.441 44.884 12.906 1.00 41.06 401 SER A CA 1
ATOM 3100 C C . SER A 1 401 ? 21.142 44.292 12.332 1.00 41.06 401 SER A C 1
ATOM 3102 O O . SER A 1 401 ? 20.853 44.413 11.155 1.00 41.06 401 SER A O 1
ATOM 3104 N N . GLY A 1 402 ? 20.312 43.564 13.077 1.00 39.62 402 GLY A N 1
ATOM 3105 C CA . GLY A 1 402 ? 19.692 43.949 14.343 1.00 39.62 402 GLY A CA 1
ATOM 3106 C C . GLY A 1 402 ? 18.183 44.057 14.090 1.00 39.62 402 GLY A C 1
ATOM 3107 O O . GLY A 1 402 ? 17.760 44.831 13.240 1.00 39.62 402 GLY A O 1
ATOM 3108 N N . GLY A 1 403 ? 17.354 43.258 14.770 1.00 36.22 403 GLY A N 1
ATOM 3109 C CA . GLY A 1 403 ? 15.914 43.272 14.490 1.00 36.22 403 GLY A CA 1
ATOM 3110 C C . GLY A 1 403 ? 15.102 42.201 15.200 1.00 36.22 403 GLY A C 1
ATOM 3111 O O . GLY A 1 403 ? 14.593 41.278 14.581 1.00 36.22 403 GLY A O 1
ATOM 3112 N N . SER A 1 404 ? 14.947 42.360 16.511 1.00 46.44 404 SER A N 1
ATOM 3113 C CA . SER A 1 404 ? 13.851 41.764 17.274 1.00 46.44 404 SER A CA 1
ATOM 3114 C C . SER A 1 404 ? 12.503 42.141 16.648 1.00 46.44 404 SER A C 1
ATOM 3116 O O . SER A 1 404 ? 12.245 43.334 16.479 1.00 46.44 404 SER A O 1
ATOM 3118 N N . ARG A 1 405 ? 11.634 41.161 16.358 1.00 41.94 405 ARG A N 1
ATOM 3119 C CA . ARG A 1 405 ? 10.178 41.263 16.572 1.00 41.94 405 ARG A CA 1
ATOM 3120 C C . ARG A 1 405 ? 9.472 39.918 16.390 1.00 41.94 405 ARG A C 1
ATOM 3122 O O . ARG A 1 405 ? 9.564 39.251 15.368 1.00 41.94 405 ARG A O 1
ATOM 3129 N N . ARG A 1 406 ? 8.746 39.578 17.453 1.00 46.97 406 ARG A N 1
ATOM 3130 C CA . ARG A 1 406 ? 7.733 38.532 17.588 1.00 46.97 406 ARG A CA 1
ATOM 3131 C C . ARG A 1 406 ? 6.738 38.572 16.424 1.00 46.97 406 ARG A C 1
ATOM 3133 O O . ARG A 1 406 ? 6.085 39.594 16.248 1.00 46.97 406 ARG A O 1
ATOM 3140 N N . ASN A 1 407 ? 6.533 37.440 15.757 1.00 39.72 407 ASN A N 1
ATOM 3141 C CA . ASN A 1 407 ? 5.310 37.181 15.001 1.00 39.72 407 ASN A CA 1
ATOM 3142 C C . ASN A 1 407 ? 4.546 36.052 15.694 1.00 39.72 407 ASN A C 1
ATOM 3144 O O . ASN A 1 407 ? 4.887 34.878 15.585 1.00 39.72 407 ASN A O 1
ATOM 3148 N N . SER A 1 408 ? 3.529 36.440 16.458 1.00 48.50 408 SER A N 1
ATOM 3149 C CA . SER A 1 408 ? 2.458 35.558 16.911 1.00 48.50 408 SER A CA 1
ATOM 3150 C C . SER A 1 408 ? 1.538 35.204 15.732 1.00 48.50 408 SER A C 1
ATOM 3152 O O . SER A 1 408 ? 1.281 36.065 14.886 1.00 48.50 408 SER A O 1
ATOM 3154 N N . PRO A 1 409 ? 0.996 33.976 15.671 1.00 56.16 409 PRO A N 1
ATOM 3155 C CA . PRO A 1 409 ? 0.029 33.602 14.649 1.00 56.16 409 PRO A CA 1
ATOM 3156 C C . PRO A 1 409 ? -1.313 34.296 14.915 1.00 56.16 409 PRO A C 1
ATOM 3158 O O . PRO A 1 409 ? -1.840 34.275 16.029 1.00 56.16 409 PRO A O 1
ATOM 3161 N N . ARG A 1 410 ? -1.859 34.941 13.880 1.00 47.72 410 ARG A N 1
ATOM 3162 C CA . ARG A 1 410 ? -3.207 35.515 13.889 1.00 47.72 410 ARG A CA 1
ATOM 3163 C C . ARG A 1 410 ? -4.242 34.387 13.906 1.00 47.72 410 ARG A C 1
ATOM 3165 O O . ARG A 1 410 ? -4.225 33.511 13.048 1.00 47.72 410 ARG A O 1
ATOM 3172 N N . LEU A 1 411 ? -5.135 34.450 14.888 1.00 47.12 411 LEU A N 1
ATOM 3173 C CA . LEU A 1 411 ? -6.358 33.659 14.989 1.00 47.12 411 LEU A CA 1
ATOM 3174 C C . LEU A 1 411 ? -7.336 34.082 13.881 1.00 47.12 411 LEU A C 1
ATOM 3176 O O . LEU A 1 411 ? -7.657 35.265 13.768 1.00 47.12 411 LEU A O 1
ATOM 3180 N N . ASN A 1 412 ? -7.827 33.120 13.100 1.00 53.53 412 ASN A N 1
ATOM 3181 C CA . ASN A 1 412 ? -9.005 33.304 12.254 1.00 53.53 412 ASN A CA 1
ATOM 3182 C C . ASN A 1 412 ? -10.275 33.170 13.117 1.00 53.53 412 ASN A C 1
ATOM 3184 O O . ASN A 1 412 ? -10.357 32.227 13.909 1.00 53.53 412 ASN A O 1
ATOM 3188 N N . PRO A 1 413 ? -11.270 34.064 12.987 1.00 56.03 413 PRO A N 1
ATOM 3189 C CA . PRO A 1 413 ? -12.546 33.915 13.675 1.00 56.03 413 PRO A CA 1
ATOM 3190 C C . PRO A 1 413 ? -13.411 32.824 13.024 1.00 56.03 413 PRO A C 1
ATOM 3192 O O . PRO A 1 413 ? -13.572 32.773 11.805 1.00 56.03 413 PRO A O 1
ATOM 3195 N N . LEU A 1 414 ? -13.984 31.967 13.870 1.00 44.22 414 LEU A N 1
ATOM 3196 C CA . LEU A 1 414 ? -15.036 31.005 13.532 1.00 44.22 414 LEU A CA 1
ATOM 3197 C C . LEU A 1 414 ? -16.299 31.747 13.050 1.00 44.22 414 LEU A C 1
ATOM 3199 O O . LEU A 1 414 ? -16.735 32.672 13.742 1.00 44.22 414 LEU A O 1
ATOM 3203 N N . PRO A 1 415 ? -16.945 31.345 11.941 1.00 54.84 415 PRO A N 1
ATOM 3204 C CA . PRO A 1 415 ? -18.299 31.789 11.651 1.00 54.84 415 PRO A CA 1
ATOM 3205 C C . PRO A 1 415 ? -19.306 31.069 12.557 1.00 54.84 415 PRO A C 1
ATOM 3207 O O . PRO A 1 415 ? -19.291 29.848 12.722 1.00 54.84 415 PRO A O 1
ATOM 3210 N N . ALA A 1 416 ? -20.178 31.875 13.154 1.00 41.97 416 ALA A N 1
ATOM 3211 C CA . ALA A 1 416 ? -21.250 31.458 14.030 1.00 41.97 416 ALA A CA 1
ATOM 3212 C C . ALA A 1 416 ? -22.379 30.728 13.279 1.00 41.97 416 ALA A C 1
ATOM 3214 O O . ALA A 1 416 ? -22.880 31.163 12.247 1.00 41.97 416 ALA A O 1
ATOM 3215 N N . ASN A 1 417 ? -22.772 29.627 13.902 1.00 40.44 417 ASN A N 1
ATOM 3216 C CA . ASN A 1 417 ? -24.051 28.930 13.915 1.00 40.44 417 ASN A CA 1
ATOM 3217 C C . ASN A 1 417 ? -25.302 29.738 13.469 1.00 40.44 417 ASN A C 1
ATOM 3219 O O . ASN A 1 417 ? -25.680 30.707 14.119 1.00 40.44 417 ASN A O 1
ATOM 3223 N N . SER A 1 418 ? -25.992 29.276 12.420 1.00 37.31 418 SER A N 1
ATOM 3224 C CA . SER A 1 418 ? -27.461 29.315 12.220 1.00 37.31 418 SER A CA 1
ATOM 3225 C C . SER A 1 418 ? -27.737 28.597 10.887 1.00 37.31 418 SER A C 1
ATOM 3227 O O . SER A 1 418 ? -27.212 28.979 9.855 1.00 37.31 418 SER A O 1
ATOM 3229 N N . SER A 1 419 ? -28.461 27.489 10.776 1.00 37.09 419 SER A N 1
ATOM 3230 C CA . SER A 1 419 ? -29.879 27.333 11.078 1.00 37.09 419 SER A CA 1
ATOM 3231 C C . SER A 1 419 ? -30.314 25.921 10.630 1.00 37.09 419 SER A C 1
ATOM 3233 O O . SER A 1 419 ? -29.917 25.430 9.578 1.00 37.09 419 SER A O 1
ATOM 3235 N N . GLN A 1 420 ? -31.146 25.275 11.440 1.00 38.78 420 GLN A N 1
ATOM 3236 C CA . GLN A 1 420 ? -32.084 24.205 11.070 1.00 38.78 420 GLN A CA 1
ATOM 3237 C C . GLN A 1 420 ? -33.491 24.732 11.434 1.00 38.78 420 GLN A C 1
ATOM 3239 O O . GLN A 1 420 ? -33.558 25.676 12.227 1.00 38.78 420 GLN A O 1
ATOM 3244 N N . PRO A 1 421 ? -34.618 24.115 11.021 1.00 53.12 421 PRO A N 1
ATOM 3245 C CA . PRO A 1 421 ? -34.822 23.074 10.005 1.00 53.12 421 PRO A CA 1
ATOM 3246 C C . PRO A 1 421 ? -35.986 23.410 9.033 1.00 53.12 421 PRO A C 1
ATOM 3248 O O . PRO A 1 421 ? -36.819 24.270 9.307 1.00 53.12 421 PRO A O 1
ATOM 3251 N N . ALA A 1 422 ? -36.120 22.677 7.923 1.00 37.47 422 ALA A N 1
ATOM 3252 C CA . ALA A 1 422 ? -37.389 22.616 7.192 1.00 37.47 422 ALA A CA 1
ATOM 3253 C C . ALA A 1 422 ? -37.651 21.200 6.672 1.00 37.47 422 ALA A C 1
ATOM 3255 O O . ALA A 1 422 ? -36.867 20.622 5.923 1.00 37.47 422 ALA A O 1
ATOM 3256 N N . ALA A 1 423 ? -38.772 20.660 7.135 1.00 41.09 423 ALA A N 1
ATOM 3257 C CA . ALA A 1 423 ? -39.331 19.367 6.806 1.00 41.09 423 ALA A CA 1
ATOM 3258 C C . ALA A 1 423 ? -39.810 19.293 5.350 1.00 41.09 423 ALA A C 1
ATOM 3260 O O . ALA A 1 423 ? -40.458 20.224 4.878 1.00 41.09 423 ALA A O 1
ATOM 3261 N N . LYS A 1 424 ? -39.615 18.136 4.705 1.00 44.16 424 LYS A N 1
ATOM 3262 C CA . LYS A 1 424 ? -40.579 17.567 3.753 1.00 44.16 424 LYS A CA 1
ATOM 3263 C C . LYS A 1 424 ? -40.625 16.049 3.915 1.00 44.16 424 LYS A C 1
ATOM 3265 O O . LYS A 1 424 ? -39.656 15.346 3.650 1.00 44.16 424 LYS A O 1
ATOM 3270 N N . GLN A 1 425 ? -41.768 15.598 4.417 1.00 40.69 425 GLN A N 1
ATOM 3271 C CA . GLN A 1 425 ? -42.301 14.254 4.249 1.00 40.69 425 GLN A CA 1
ATOM 3272 C C . GLN A 1 425 ? -42.846 14.131 2.819 1.00 40.69 425 GLN A C 1
ATOM 3274 O O . GLN A 1 425 ? -43.415 15.103 2.338 1.00 40.69 425 GLN A O 1
ATOM 3279 N N . ASP A 1 426 ? -42.662 12.970 2.187 1.00 44.94 426 ASP A N 1
ATOM 3280 C CA . ASP A 1 426 ? -43.608 12.290 1.279 1.00 44.94 426 ASP A CA 1
ATOM 3281 C C . ASP A 1 426 ? -43.003 10.907 0.939 1.00 44.94 426 ASP A C 1
ATOM 3283 O O . ASP A 1 426 ? -41.870 10.807 0.480 1.00 44.94 426 ASP A O 1
ATOM 3287 N N . ALA A 1 427 ? -43.566 9.831 1.503 1.00 40.06 427 ALA A N 1
ATOM 3288 C CA . ALA A 1 427 ? -44.428 8.837 0.836 1.00 40.06 427 ALA A CA 1
ATOM 3289 C C . ALA A 1 427 ? -43.654 7.871 -0.105 1.00 40.06 427 ALA A C 1
ATOM 3291 O O . ALA A 1 427 ? -43.138 8.267 -1.136 1.00 40.06 427 ALA A O 1
ATOM 3292 N N . ARG A 1 428 ? -43.390 6.615 0.295 1.00 35.59 428 ARG A N 1
ATOM 3293 C CA . ARG A 1 428 ? -44.266 5.412 0.266 1.00 35.59 428 ARG A CA 1
ATOM 3294 C C . ARG A 1 428 ? -44.244 4.656 -1.082 1.00 35.59 428 ARG A C 1
ATOM 3296 O O . ARG A 1 428 ? -44.996 4.994 -1.981 1.00 35.59 428 ARG A O 1
ATOM 3303 N N . ALA A 1 429 ? -43.484 3.555 -1.127 1.00 38.34 429 ALA A N 1
ATOM 3304 C CA . ALA A 1 429 ? -43.721 2.300 -1.877 1.00 38.34 429 ALA A CA 1
ATOM 3305 C C . ALA A 1 429 ? -42.655 1.294 -1.376 1.00 38.34 429 ALA A C 1
ATOM 3307 O O . ALA A 1 429 ? -41.473 1.591 -1.460 1.00 38.34 429 ALA A O 1
ATOM 3308 N N . VAL A 1 430 ? -42.925 0.242 -0.592 1.00 44.91 430 VAL A N 1
ATOM 3309 C CA . VAL A 1 430 ? -43.661 -1.013 -0.856 1.00 44.91 430 VAL A CA 1
ATOM 3310 C C . VAL A 1 430 ? -43.325 -1.633 -2.214 1.00 44.91 430 VAL A C 1
ATOM 3312 O O . VAL A 1 430 ? -43.971 -1.294 -3.196 1.00 44.91 430 VAL A O 1
ATOM 3315 N N . ALA A 1 431 ? -42.370 -2.572 -2.244 1.00 37.47 431 ALA A N 1
ATOM 3316 C CA . ALA A 1 431 ? -42.607 -3.975 -2.620 1.00 37.47 431 ALA A CA 1
ATOM 3317 C C . ALA A 1 431 ? -41.295 -4.777 -2.794 1.00 37.47 431 ALA A C 1
ATOM 3319 O O . ALA A 1 431 ? -40.434 -4.416 -3.582 1.00 37.47 431 ALA A O 1
ATOM 3320 N N . GLN A 1 432 ? -41.260 -5.920 -2.100 1.00 35.84 432 GLN A N 1
ATOM 3321 C CA . GLN A 1 432 ? -40.756 -7.226 -2.554 1.00 35.84 432 GLN A CA 1
ATOM 3322 C C . GLN A 1 432 ? -39.239 -7.478 -2.667 1.00 35.84 432 GLN A C 1
ATOM 3324 O O . GLN A 1 432 ? -38.548 -7.080 -3.596 1.00 35.84 432 GLN A O 1
ATOM 3329 N N . SER A 1 433 ? -38.779 -8.291 -1.715 1.00 38.59 433 SER A N 1
ATOM 3330 C CA . SER A 1 433 ? -37.666 -9.237 -1.813 1.00 38.59 433 SER A CA 1
ATOM 3331 C C . SER A 1 433 ? -37.869 -10.261 -2.946 1.00 38.59 433 SER A C 1
ATOM 3333 O O . SER A 1 433 ? -39.008 -10.575 -3.301 1.00 38.59 433 SER A O 1
ATOM 3335 N N . PRO A 1 434 ? -36.771 -10.861 -3.445 1.00 54.56 434 PRO A N 1
ATOM 3336 C CA . PRO A 1 434 ? -36.581 -12.275 -3.127 1.00 54.56 434 PRO A CA 1
ATOM 3337 C C . PRO A 1 434 ? -35.138 -12.676 -2.760 1.00 54.56 434 PRO A C 1
ATOM 3339 O O . PRO A 1 434 ? -34.147 -12.239 -3.330 1.00 54.56 434 PRO A O 1
ATOM 3342 N N . THR A 1 435 ? -35.102 -13.545 -1.755 1.00 39.16 435 THR A N 1
ATOM 3343 C CA . THR A 1 435 ? -34.224 -14.700 -1.507 1.00 39.16 435 THR A CA 1
ATOM 3344 C C . THR A 1 435 ? -33.010 -14.996 -2.407 1.00 39.16 435 THR A C 1
ATOM 3346 O O . THR A 1 435 ? -33.154 -15.285 -3.588 1.00 39.16 435 THR A O 1
ATOM 3349 N N . SER A 1 436 ? -31.893 -15.232 -1.703 1.00 41.16 436 SER A N 1
ATOM 3350 C CA . SER A 1 436 ? -30.983 -16.389 -1.821 1.00 41.16 436 SER A CA 1
ATOM 3351 C C . SER A 1 436 ? -30.012 -16.471 -3.006 1.00 41.16 436 SER A C 1
ATOM 3353 O O . SER A 1 436 ? -30.326 -17.062 -4.031 1.00 41.16 436 SER A O 1
ATOM 3355 N N . ALA A 1 437 ? -28.753 -16.110 -2.749 1.00 40.25 437 ALA A N 1
ATOM 3356 C CA . ALA A 1 437 ? -27.603 -16.906 -3.180 1.00 40.25 437 ALA A CA 1
ATOM 3357 C C . ALA A 1 437 ? -26.461 -16.714 -2.172 1.00 40.25 437 ALA A C 1
ATOM 3359 O O . ALA A 1 437 ? -26.045 -15.600 -1.871 1.00 40.25 437 ALA A O 1
ATOM 3360 N N . ARG A 1 438 ? -26.050 -17.834 -1.584 1.00 45.59 438 ARG A N 1
ATOM 3361 C CA . ARG A 1 438 ? -25.002 -18.000 -0.582 1.00 45.59 438 ARG A CA 1
ATOM 3362 C C . ARG A 1 438 ? -23.763 -18.452 -1.347 1.00 45.59 438 ARG A C 1
ATOM 3364 O O . ARG A 1 438 ? -23.750 -19.593 -1.799 1.00 45.59 438 ARG A O 1
ATOM 3371 N N . GLU A 1 439 ? -22.771 -17.583 -1.492 1.00 42.25 439 GLU A N 1
ATOM 3372 C CA . GLU A 1 439 ? -21.432 -17.962 -1.954 1.00 42.25 439 GLU A CA 1
ATOM 3373 C C . GLU A 1 439 ? -20.444 -17.919 -0.776 1.00 42.25 439 GLU A C 1
ATOM 3375 O O . GLU A 1 439 ? -20.586 -17.066 0.106 1.00 42.25 439 GLU A O 1
ATOM 3380 N N . PRO A 1 440 ? -19.499 -18.871 -0.696 1.00 52.62 440 PRO A N 1
ATOM 3381 C CA . PRO A 1 440 ? -18.478 -18.895 0.340 1.00 52.62 440 PRO A CA 1
ATOM 3382 C C . PRO A 1 440 ? -17.346 -17.919 -0.005 1.00 52.62 440 PRO A C 1
ATOM 3384 O O . PRO A 1 440 ? -16.696 -18.049 -1.040 1.00 52.62 440 PRO A O 1
ATOM 3387 N N . GLU A 1 441 ? -17.099 -16.959 0.885 1.00 37.78 441 GLU A N 1
ATOM 3388 C CA . GLU A 1 441 ? -15.871 -16.169 0.867 1.00 37.78 441 GLU A CA 1
ATOM 3389 C C . GLU A 1 441 ? -14.708 -17.019 1.385 1.00 37.78 441 GLU A C 1
ATOM 3391 O O . GLU A 1 441 ? -14.543 -17.199 2.588 1.00 37.78 441 GLU A O 1
ATOM 3396 N N . ASP A 1 442 ? -13.899 -17.519 0.457 1.00 51.00 442 ASP A N 1
ATOM 3397 C CA . ASP A 1 442 ? -12.507 -17.876 0.699 1.00 51.00 442 ASP A CA 1
ATOM 3398 C C . ASP A 1 442 ? -11.649 -16.924 -0.133 1.00 51.00 442 ASP A C 1
ATOM 3400 O O . ASP A 1 442 ? -11.554 -17.058 -1.355 1.00 51.00 442 ASP A O 1
ATOM 3404 N N . SER A 1 443 ? -11.021 -15.938 0.511 1.00 40.06 443 SER A N 1
ATOM 3405 C CA . SER A 1 443 ? -9.809 -15.316 -0.025 1.00 40.06 443 SER A CA 1
ATOM 3406 C C . SER A 1 443 ? -8.942 -14.678 1.064 1.00 40.06 443 SER A C 1
ATOM 3408 O O . SER A 1 443 ? -9.456 -14.169 2.062 1.00 40.06 443 SER A O 1
ATOM 3410 N N . PRO A 1 444 ? -7.610 -14.764 0.905 1.00 49.47 444 PRO A N 1
ATOM 3411 C CA . PRO A 1 444 ? -6.674 -14.871 2.013 1.00 49.47 444 PRO A CA 1
ATOM 3412 C C . PRO A 1 444 ? -6.167 -13.521 2.527 1.00 49.47 444 PRO A C 1
ATOM 3414 O O . PRO A 1 444 ? -6.107 -12.519 1.815 1.00 49.47 444 PRO A O 1
ATOM 3417 N N . GLN A 1 445 ? -5.721 -13.542 3.784 1.00 41.66 445 GLN A N 1
ATOM 3418 C CA . GLN A 1 445 ? -4.951 -12.481 4.424 1.00 41.66 445 GLN A CA 1
ATOM 3419 C C . GLN A 1 445 ? -3.710 -12.122 3.591 1.00 41.66 445 GLN A C 1
ATOM 3421 O O . GLN A 1 445 ? -2.737 -12.873 3.538 1.00 41.66 445 GLN A O 1
ATOM 3426 N N . LEU A 1 446 ? -3.723 -10.934 2.988 1.00 40.12 446 LEU A N 1
ATOM 3427 C CA . LEU A 1 446 ? -2.534 -10.280 2.448 1.00 40.12 446 LEU A CA 1
ATOM 3428 C C . LEU A 1 446 ? -1.616 -9.872 3.611 1.00 40.12 446 LEU A C 1
ATOM 3430 O O . LEU A 1 446 ? -1.810 -8.836 4.250 1.00 40.12 446 LEU A O 1
ATOM 3434 N N . GLN A 1 447 ? -0.609 -10.704 3.884 1.00 40.62 447 GLN A N 1
ATOM 3435 C CA . GLN A 1 447 ? 0.552 -10.322 4.680 1.00 40.62 447 GLN A CA 1
ATOM 3436 C C . GLN A 1 447 ? 1.296 -9.186 3.973 1.00 40.62 447 GLN A C 1
ATOM 3438 O O . GLN A 1 447 ? 1.800 -9.327 2.859 1.00 40.62 447 GLN A O 1
ATOM 3443 N N . GLN A 1 448 ? 1.354 -8.041 4.646 1.00 38.81 448 GLN A N 1
ATOM 3444 C CA . GLN A 1 448 ? 2.155 -6.892 4.255 1.00 38.81 448 GLN A CA 1
ATOM 3445 C C . GLN A 1 448 ? 3.640 -7.239 4.424 1.00 38.81 448 GLN A C 1
ATOM 3447 O O . GLN A 1 448 ? 4.169 -7.219 5.534 1.00 38.81 448 GLN A O 1
ATOM 3452 N N . PHE A 1 449 ? 4.325 -7.544 3.323 1.00 33.81 449 PHE A N 1
ATOM 3453 C CA . PHE A 1 449 ? 5.783 -7.530 3.293 1.00 33.81 449 PHE A CA 1
ATOM 3454 C C . PHE A 1 449 ? 6.258 -6.082 3.170 1.00 33.81 449 PHE A C 1
ATOM 3456 O O . PHE A 1 449 ? 6.117 -5.443 2.129 1.00 33.81 449 PHE A O 1
ATOM 3463 N N . ALA A 1 450 ? 6.830 -5.565 4.255 1.00 37.59 450 ALA A N 1
ATOM 3464 C CA . ALA A 1 450 ? 7.650 -4.367 4.229 1.00 37.59 450 ALA A CA 1
ATOM 3465 C C . ALA A 1 450 ? 8.956 -4.679 3.478 1.00 37.59 450 ALA A C 1
ATOM 3467 O O . ALA A 1 450 ? 9.890 -5.248 4.039 1.00 37.59 450 ALA A O 1
ATOM 3468 N N . THR A 1 451 ? 9.022 -4.326 2.198 1.00 36.47 451 THR A N 1
ATOM 3469 C CA . THR A 1 451 ? 10.283 -4.255 1.454 1.00 36.47 451 THR A CA 1
ATOM 3470 C C . THR A 1 451 ? 11.105 -3.081 1.976 1.00 36.47 451 THR A C 1
ATOM 3472 O O . THR A 1 451 ? 10.745 -1.920 1.777 1.00 36.47 451 THR A O 1
ATOM 3475 N N . GLN A 1 452 ? 12.204 -3.393 2.659 1.00 40.53 452 GLN A N 1
ATOM 3476 C CA . GLN A 1 452 ? 13.294 -2.452 2.896 1.00 40.53 452 GLN A CA 1
ATOM 3477 C C . GLN A 1 452 ? 13.979 -2.125 1.557 1.00 40.53 452 GLN A C 1
ATOM 3479 O O . GLN A 1 452 ? 14.186 -3.043 0.762 1.00 40.53 452 GLN A O 1
ATOM 3484 N N . PRO A 1 453 ? 14.355 -0.864 1.283 1.00 40.50 453 PRO A N 1
ATOM 3485 C CA . PRO A 1 453 ? 15.261 -0.563 0.187 1.00 40.50 453 PRO A CA 1
ATOM 3486 C C . PRO A 1 453 ? 16.687 -0.939 0.606 1.00 40.50 453 PRO A C 1
ATOM 3488 O O . PRO A 1 453 ? 17.290 -0.286 1.455 1.00 40.50 453 PRO A O 1
ATOM 3491 N N . SER A 1 454 ? 17.214 -2.012 0.020 1.00 35.62 454 SER A N 1
ATOM 3492 C CA . SER A 1 454 ? 18.640 -2.323 0.017 1.00 35.62 454 SER A CA 1
ATOM 3493 C C . SER A 1 454 ? 19.358 -1.308 -0.871 1.00 35.62 454 SER A C 1
ATOM 3495 O O . SER A 1 454 ? 19.195 -1.299 -2.090 1.00 35.62 454 SER A O 1
ATOM 3497 N N . SER A 1 455 ? 20.112 -0.421 -0.234 1.00 39.12 455 SER A N 1
ATOM 3498 C CA . SER A 1 455 ? 21.139 0.411 -0.847 1.00 39.12 455 SER A CA 1
ATOM 3499 C C . SER A 1 455 ? 22.287 -0.486 -1.316 1.00 39.12 455 SER A C 1
ATOM 3501 O O . SER A 1 455 ? 23.090 -0.931 -0.499 1.00 39.12 455 SER A O 1
ATOM 3503 N N . GLU A 1 456 ? 22.327 -0.782 -2.614 1.00 39.78 456 GLU A N 1
ATOM 3504 C CA . GLU A 1 456 ? 23.517 -1.301 -3.288 1.00 39.78 456 GLU A CA 1
ATOM 3505 C C . GLU A 1 456 ? 24.247 -0.142 -3.969 1.00 39.78 456 GLU A C 1
ATOM 3507 O O . GLU A 1 456 ? 23.667 0.622 -4.746 1.00 39.78 456 GLU A O 1
ATOM 3512 N N . ASP A 1 457 ? 25.525 -0.024 -3.624 1.00 38.81 457 ASP A N 1
ATOM 3513 C CA . ASP A 1 457 ? 26.494 0.911 -4.169 1.00 38.81 457 ASP A CA 1
ATOM 3514 C C . ASP A 1 457 ? 26.640 0.732 -5.684 1.00 38.81 457 ASP A C 1
ATOM 3516 O O . ASP A 1 457 ? 27.239 -0.223 -6.183 1.00 38.81 457 ASP A O 1
ATOM 3520 N N . ILE A 1 458 ? 26.113 1.698 -6.433 1.00 40.12 458 ILE A N 1
ATOM 3521 C CA . ILE A 1 458 ? 26.394 1.852 -7.857 1.00 40.12 458 ILE A CA 1
ATOM 3522 C C . ILE A 1 458 ? 27.724 2.597 -7.975 1.00 40.12 458 ILE A C 1
ATOM 3524 O O . ILE A 1 458 ? 27.791 3.817 -7.833 1.00 40.12 458 ILE A O 1
ATOM 3528 N N . VAL A 1 459 ? 28.788 1.850 -8.261 1.00 50.91 459 VAL A N 1
ATOM 3529 C CA . VAL A 1 459 ? 30.057 2.400 -8.749 1.00 50.91 459 VAL A CA 1
ATOM 3530 C C . VAL A 1 459 ? 29.816 2.987 -10.149 1.00 50.91 459 VAL A C 1
ATOM 3532 O O . VAL A 1 459 ? 29.430 2.238 -11.051 1.00 50.91 459 VAL A O 1
ATOM 3535 N N . PRO A 1 460 ? 30.027 4.296 -10.386 1.00 51.31 460 PRO A N 1
ATOM 3536 C CA . PRO A 1 460 ? 29.904 4.856 -11.725 1.00 51.31 460 PRO A CA 1
ATOM 3537 C C . PRO A 1 460 ? 31.109 4.446 -12.596 1.00 51.31 460 PRO A C 1
ATOM 3539 O O . PRO A 1 460 ? 32.241 4.417 -12.105 1.00 51.31 460 PRO A O 1
ATOM 3542 N N . PRO A 1 461 ? 30.912 4.147 -13.894 1.00 55.00 461 PRO A N 1
ATOM 3543 C CA . PRO A 1 461 ? 32.021 3.893 -14.806 1.00 55.00 461 PRO A CA 1
ATOM 3544 C C . PRO A 1 461 ? 32.815 5.185 -15.091 1.00 55.00 461 PRO A C 1
ATOM 3546 O O . PRO A 1 461 ? 32.265 6.286 -15.004 1.00 55.00 461 PRO A O 1
ATOM 3549 N N . PRO A 1 462 ? 34.109 5.076 -15.449 1.00 43.66 462 PRO A N 1
ATOM 3550 C CA . PRO A 1 462 ? 34.966 6.233 -15.678 1.00 43.66 462 PRO A CA 1
ATOM 3551 C C . PRO A 1 462 ? 34.529 7.027 -16.916 1.00 43.66 462 PRO A C 1
ATOM 3553 O O . PRO A 1 462 ? 34.462 6.491 -18.024 1.00 43.66 462 PRO A O 1
ATOM 3556 N N . SER A 1 463 ? 34.294 8.329 -16.722 1.00 38.00 463 SER A N 1
ATOM 3557 C CA . SER A 1 463 ? 34.149 9.318 -17.792 1.00 38.00 463 SER A CA 1
ATOM 3558 C C . SER A 1 463 ? 35.380 9.312 -18.693 1.00 38.00 463 SER A C 1
ATOM 3560 O O . SER A 1 463 ? 36.479 9.686 -18.279 1.00 38.00 463 SER A O 1
ATOM 3562 N N . THR A 1 464 ? 35.185 8.927 -19.949 1.00 43.97 464 THR A N 1
ATOM 3563 C CA . THR A 1 464 ? 36.133 9.203 -21.023 1.00 43.97 464 THR A CA 1
ATOM 3564 C C . THR A 1 464 ? 35.908 10.637 -21.495 1.00 43.97 464 THR A C 1
ATOM 3566 O O . THR A 1 464 ? 34.871 10.986 -22.048 1.00 43.97 464 THR A O 1
ATOM 3569 N N . ASN A 1 465 ? 36.885 11.492 -21.197 1.00 38.38 465 ASN A N 1
ATOM 3570 C CA . ASN A 1 465 ? 37.007 12.825 -21.768 1.00 38.38 465 ASN A CA 1
ATOM 3571 C C . ASN A 1 465 ? 37.387 12.697 -23.249 1.00 38.38 465 ASN A C 1
ATOM 3573 O O . ASN A 1 465 ? 38.490 12.242 -23.548 1.00 38.38 465 ASN A O 1
ATOM 3577 N N . GLU A 1 466 ? 36.531 13.173 -24.152 1.00 38.41 466 GLU A N 1
ATOM 3578 C CA . GLU A 1 466 ? 36.950 13.613 -25.486 1.00 38.41 466 GLU A CA 1
ATOM 3579 C C . GLU A 1 466 ? 36.623 15.102 -25.694 1.00 38.41 466 GLU A C 1
ATOM 3581 O O . GLU A 1 466 ? 35.586 15.582 -25.226 1.00 38.41 466 GLU A O 1
ATOM 3586 N N . PRO A 1 467 ? 37.505 15.861 -26.373 1.00 47.88 467 PRO A N 1
ATOM 3587 C CA . PRO A 1 467 ? 37.357 17.295 -26.555 1.00 47.88 467 PRO A CA 1
ATOM 3588 C C . PRO A 1 467 ? 36.512 17.600 -27.797 1.00 47.88 467 PRO A C 1
ATOM 3590 O O . PRO A 1 467 ? 36.974 17.473 -28.930 1.00 47.88 467 PRO A O 1
ATOM 3593 N N . THR A 1 468 ? 35.284 18.078 -27.612 1.00 43.78 468 THR A N 1
ATOM 3594 C CA . THR A 1 468 ? 34.511 18.664 -28.715 1.00 43.78 468 THR A CA 1
ATOM 3595 C C . THR A 1 468 ? 34.906 20.123 -28.908 1.00 43.78 468 THR A C 1
ATOM 3597 O O . THR A 1 468 ? 34.622 20.980 -28.070 1.00 43.78 468 THR A O 1
ATOM 3600 N N . GLY A 1 469 ? 35.579 20.388 -30.028 1.00 41.66 469 GLY A N 1
ATOM 3601 C CA . GLY A 1 469 ? 35.891 21.726 -30.513 1.00 41.66 469 GLY A CA 1
ATOM 3602 C C . GLY A 1 469 ? 34.641 22.571 -30.774 1.00 41.66 469 GLY A C 1
ATOM 3603 O O . GLY A 1 469 ? 33.577 22.078 -31.147 1.00 41.66 469 GLY A O 1
ATOM 3604 N N . SER A 1 470 ? 34.801 23.873 -30.562 1.00 43.25 470 SER A N 1
ATOM 3605 C CA . SER A 1 470 ? 33.805 24.917 -30.779 1.00 43.25 470 SER A CA 1
ATOM 3606 C C . SER A 1 470 ? 33.390 25.047 -32.254 1.00 43.25 470 SER A C 1
ATOM 3608 O O . SER A 1 470 ? 34.265 25.063 -33.122 1.00 43.25 470 SER A O 1
ATOM 3610 N N . PRO A 1 471 ? 32.099 25.262 -32.563 1.00 57.72 471 PRO A N 1
ATOM 3611 C CA . PRO A 1 471 ? 31.680 25.841 -33.836 1.00 57.72 471 PRO A CA 1
ATOM 3612 C C . PRO A 1 471 ? 31.594 27.383 -33.756 1.00 57.72 471 PRO A C 1
ATOM 3614 O O . PRO A 1 471 ? 31.368 27.936 -32.675 1.00 57.72 471 PRO A O 1
ATOM 3617 N N . PRO A 1 472 ? 31.773 28.105 -34.880 1.00 56.69 472 PRO A N 1
ATOM 3618 C CA . PRO A 1 472 ? 31.765 29.562 -34.897 1.00 56.69 472 PRO A CA 1
ATOM 3619 C C . PRO A 1 472 ? 30.348 30.144 -34.849 1.00 56.69 472 PRO A C 1
ATOM 3621 O O . PRO A 1 472 ? 29.397 29.603 -35.413 1.00 56.69 472 PRO A O 1
ATOM 3624 N N . ALA A 1 473 ? 30.253 31.306 -34.205 1.00 39.66 473 ALA A N 1
ATOM 3625 C CA . ALA A 1 473 ? 29.079 32.160 -34.155 1.00 39.66 473 ALA A CA 1
ATOM 3626 C C . ALA A 1 473 ? 28.622 32.574 -35.564 1.00 39.66 473 ALA A C 1
ATOM 3628 O O . ALA A 1 473 ? 29.371 33.209 -36.307 1.00 39.66 473 ALA A O 1
ATOM 3629 N N . GLN A 1 474 ? 27.368 32.272 -35.901 1.00 42.91 474 GLN A N 1
ATOM 3630 C CA . GLN A 1 474 ? 26.645 32.957 -36.967 1.00 42.91 474 GLN A CA 1
ATOM 3631 C C . GLN A 1 474 ? 25.576 33.845 -36.343 1.00 42.91 474 GLN A C 1
ATOM 3633 O O . GLN A 1 474 ? 24.705 33.400 -35.597 1.00 42.91 474 GLN A O 1
ATOM 3638 N N . SER A 1 475 ? 25.700 35.133 -36.639 1.00 43.34 475 SER A N 1
ATOM 3639 C CA . SER A 1 475 ? 24.724 36.165 -36.355 1.00 43.34 475 SER A CA 1
ATOM 3640 C C . SER A 1 475 ? 23.479 35.953 -37.218 1.00 43.34 475 SER A C 1
ATOM 3642 O O . SER A 1 475 ? 23.553 35.900 -38.442 1.00 43.34 475 SER A O 1
ATOM 3644 N N . SER A 1 476 ? 22.307 35.904 -36.591 1.00 42.09 476 SER A N 1
ATOM 3645 C CA . SER A 1 476 ? 21.060 36.229 -37.280 1.00 42.09 476 SER A CA 1
ATOM 3646 C C . SER A 1 476 ? 20.286 37.205 -36.408 1.00 42.09 476 SER A C 1
ATOM 3648 O O . SER A 1 476 ? 19.808 36.859 -35.327 1.00 42.09 476 SER A O 1
ATOM 3650 N N . ALA A 1 477 ? 20.248 38.454 -36.862 1.00 43.38 477 ALA A N 1
ATOM 3651 C CA . ALA A 1 477 ? 19.481 39.525 -36.265 1.00 43.38 477 ALA A CA 1
ATOM 3652 C C . ALA A 1 477 ? 17.983 39.233 -36.428 1.00 43.38 477 ALA A C 1
ATOM 3654 O O . ALA A 1 477 ? 17.486 39.053 -37.540 1.00 43.38 477 ALA A O 1
ATOM 3655 N N . ALA A 1 478 ? 17.276 39.196 -35.303 1.00 42.28 478 ALA A N 1
ATOM 3656 C CA . ALA A 1 478 ? 15.826 39.162 -35.257 1.00 42.28 478 ALA A CA 1
ATOM 3657 C C . ALA A 1 478 ? 15.259 40.508 -35.739 1.00 42.28 478 ALA A C 1
ATOM 3659 O O . ALA A 1 478 ? 15.608 41.565 -35.215 1.00 42.28 478 ALA A O 1
ATOM 3660 N N . SER A 1 479 ? 14.376 40.457 -36.736 1.00 50.03 479 SER A N 1
ATOM 3661 C CA . SER A 1 479 ? 13.508 41.574 -37.121 1.00 50.03 479 SER A CA 1
ATOM 3662 C C . SER A 1 479 ? 12.210 41.502 -36.304 1.00 50.03 479 SER A C 1
ATOM 3664 O O . SER A 1 479 ? 11.648 40.409 -36.198 1.00 50.03 479 SER A O 1
ATOM 3666 N N . PRO A 1 480 ? 11.705 42.607 -35.728 1.00 64.06 480 PRO A N 1
ATOM 3667 C CA . PRO A 1 480 ? 10.416 42.608 -35.040 1.00 64.06 480 PRO A CA 1
ATOM 3668 C C . PRO A 1 480 ? 9.235 42.727 -36.026 1.00 64.06 480 PRO A C 1
ATOM 3670 O O . PRO A 1 480 ? 9.392 43.292 -37.112 1.00 64.06 480 PRO A O 1
ATOM 3673 N N . PRO A 1 481 ? 8.037 42.228 -35.663 1.00 59.28 481 PRO A N 1
ATOM 3674 C CA . PRO A 1 481 ? 6.858 42.304 -36.516 1.00 59.28 481 PRO A CA 1
ATOM 3675 C C . PRO A 1 481 ? 6.265 43.721 -36.542 1.00 59.28 481 PRO A C 1
ATOM 3677 O O . PRO A 1 481 ? 6.079 44.367 -35.511 1.00 59.28 481 PRO A O 1
ATOM 3680 N N . VAL A 1 482 ? 5.932 44.179 -37.749 1.00 56.22 482 VAL A N 1
ATOM 3681 C CA . VAL A 1 482 ? 5.183 45.411 -38.011 1.00 56.22 482 VAL A CA 1
ATOM 3682 C C . VAL A 1 482 ? 3.727 45.196 -37.599 1.00 56.22 482 VAL A C 1
ATOM 3684 O O . VAL A 1 482 ? 3.015 44.384 -38.185 1.00 56.22 482 VAL A O 1
ATOM 3687 N N . VAL A 1 483 ? 3.286 45.943 -36.589 1.00 56.00 483 VAL A N 1
ATOM 3688 C CA . VAL A 1 483 ? 1.875 46.100 -36.227 1.00 56.00 483 VAL A CA 1
ATOM 3689 C C . VAL A 1 483 ? 1.262 47.127 -37.178 1.00 56.00 483 VAL A C 1
ATOM 3691 O O . VAL A 1 483 ? 1.595 48.309 -37.126 1.00 56.00 483 VAL A O 1
ATOM 3694 N N . SER A 1 484 ? 0.375 46.677 -38.062 1.00 55.72 484 SER A N 1
ATOM 3695 C CA . SER A 1 484 ? -0.476 47.553 -38.869 1.00 55.72 484 SER A CA 1
ATOM 3696 C C . SER A 1 484 ? -1.639 48.070 -38.019 1.00 55.72 484 SER A C 1
ATOM 3698 O O . SER A 1 484 ? -2.473 47.292 -37.560 1.00 55.72 484 SER A O 1
ATOM 3700 N N . LEU A 1 485 ? -1.698 49.388 -37.822 1.00 52.25 485 LEU A N 1
ATOM 3701 C CA . LEU A 1 485 ? -2.889 50.099 -37.353 1.00 52.25 485 LEU A CA 1
ATOM 3702 C C . LEU A 1 485 ? -3.772 50.481 -38.557 1.00 52.25 485 LEU A C 1
ATOM 3704 O O . LEU A 1 485 ? -3.231 50.825 -39.611 1.00 52.25 485 LEU A O 1
ATOM 3708 N N . PRO A 1 486 ? -5.110 50.439 -38.422 1.00 60.78 486 PRO A N 1
ATOM 3709 C CA . PRO A 1 486 ? -6.035 50.849 -39.471 1.00 60.78 486 PRO A CA 1
ATOM 3710 C C . PRO A 1 486 ? -6.178 52.376 -39.539 1.00 60.78 486 PRO A C 1
ATOM 3712 O O . PRO A 1 486 ? -6.185 53.065 -38.520 1.00 60.78 486 PRO A O 1
ATOM 3715 N N . SER A 1 487 ? -6.310 52.885 -40.762 1.00 56.69 487 SER A N 1
ATOM 3716 C CA . SER A 1 487 ? -6.542 54.292 -41.085 1.00 56.69 487 SER A CA 1
ATOM 3717 C C . SER A 1 487 ? -7.907 54.801 -40.600 1.00 56.69 487 SER A C 1
ATOM 3719 O O . SER A 1 487 ? -8.931 54.160 -40.845 1.00 56.69 487 SER A O 1
ATOM 3721 N N . GLN A 1 488 ? -7.907 55.996 -40.005 1.00 57.00 488 GLN A N 1
ATOM 3722 C CA . GLN A 1 488 ? -8.943 57.019 -40.172 1.00 57.00 488 GLN A CA 1
ATOM 3723 C C . GLN A 1 488 ? -8.270 58.326 -40.572 1.00 57.00 488 GLN A C 1
ATOM 3725 O O . GLN A 1 488 ? -7.171 58.591 -40.031 1.00 57.00 488 GLN A O 1
#

Foldseek 3Di:
DVVVVVVVVVVVVVVVVVVPDPPPPPPPPPPPPPPPPPPVVVVVVVVVVVVVVVVVVVVVVPDDDDDDVVVVVVVVVVVVVVVVVVVVVVVVVVVVVVVVVVVVVVVVVVVVVVVVVVVVVVVVVVVVVVVVVVVVVVVVVVVPPPPDDPVNVVVVVVVVVVVVVVVVVVVVVVVVVVVVVVVVVVVVVVVVVVVVVVVVVVVVVVVVVVVVVVVVVVVVVVVVVVVVVVVVVVVVVVVVVVVVVVVVVVVVVVVVVVVVVVVVVVVVVVVVVVCVVVVVVVVVVVVVVVVVCVVPDDDDDDDDDDDDDDDDPPVVVVVVVVVVVVVVVVVVVVVVVVVVVVVVVVVVVVVVVVVVVVVVVVVCVVVVNDDDVVVVPPPDDPDDDDDDDDDDDDDDDDDDDDDDDDDDDDDDDDDDDDDDDDDDDDDDDDDDDDDDDDDDDDDDDDDDDDDDDDDDDDDDDDDDDDDDDDDDDDDDDDDDDDDDDDDD

Secondary structure (DSSP, 8-state):
-HHHHHHHHHHHHHHHHHH-S--PPP------------THHHHHHHHHHHHHHHHHHHHHTS----S-HHHHHHHHHHHHHHHHHHHHHHHHHHHHHHHHHHHHHHHHHHHHHHHHHHHHHHHHHHHHHHHHHHHHHHHHHHTT-TT--HHHHHHHHHHHHHHHHHHHHHHHHHHHHHHHHHHHHHHHHHHHHHHHHHHHHHHHHHHHHHHHHHHHHHHHHHHHHHHHHHHHHHHHHHHHHHHHHHHHHHHHHHHHHHHHHHHHHHHHHHHHHHHHHHHHHHHHHHHHHHHHHTTS-----------------HHHHHHHHHHHHHHHHHHHHHHHHHHHHHHHHHHHHHHHHHHHHHHHHHHHHHTTSS--GGGSS-----PPPP--------PPPP---------PPPPPPPPP------------------------------------------PPPP------PPPPP---PPPPP--PPPP-

Sequence (488 aa):
MAAAAEEGAAARAEASERAAAPLAPPPMGFDRAPLSSGADGGVAREALLAQAERAARESLAYTQPSLGGGEEEKLSRELAHKQALVDRLLDDVERRSVAVARCNEELTNLRGSNNHLHRELAALRAHLAERDSAVAQLAADTTNTDNIDSNELRRRHRLLGAAYRTDRRKMEQMLEQQQTMGAALAAHEQLHQAHVELKEAHRQQAVQMQRLQDEVRRAEEARRVAEERSGRYRAATKKQEAIIVRFEALLGQAAKKLESKKLEGVKLEEAKRQLEPEMEALKSKLQQMEAELQSERGKPRVEPQHEAHDEAPSAEAEEQVRLLVRTEKSERRAAALEEEMMEMSRLHAREVASLKLKIAEKDAQLMGGFGSNANLELGELPTAPAAVPAAERALPPRHPSGGSRRNSPRLNPLPANSSQPAAKQDARAVAQSPTSAREPEDSPQLQQFATQPSSEDIVPPPSTNEPTGSPPAQSSAASPPVVSLPSQ

Organism: Prymnesium parvum (NCBI:txid97485)

InterPro domains:
  IPR039889 Coiled-coil domain-containing protein 33 [PTHR21623] (72-408)

Radius of gyration: 57.08 Å; chains: 1; bounding box: 142×104×181 Å

pLDDT: mean 72.49, std 22.17, range [30.0, 98.5]